Protein AF-0000000087727559 (afdb_homodimer)

Radius of gyration: 25.59 Å; Cα contacts (8 Å, |Δi|>4): 1509; chains: 2; bounding box: 54×71×62 Å

Foldseek 3Di:
DDLAPQWDKDWDWFDFPHKTKTKIKTAGNVAQAFAEEEEAEAFLDAQVFLVVQLRRNVNSLGYTYMTIHQELHFPIHDPPHFFGFLVSSLRVSVRVLVVQLPPVRYDQQHYEYEYAACGQLSRLLSLLPDVSHQEYEGALYQAADPVLQLQQQQLLQWADDVPDDSVPTDTDDSVLSVVQLVLLQVVLVVQVVCCVVPVDFDKDFQEEQAGADSRNGDPHVHYHNVVCVRVVVCVVVRHDGMHGSNSSNNRNVDHSQVSLLSRPHQYEYEHEPQGRPVVSSVSSQVSNPDPNYYYHYDHVDHSCCCRNVNVNVSVVSVVVSVSSVVD/DDLAPQWDKDWDWFDFPHKIKTKIKTAGNVAQAFAEEEEAEAFLDAQVFLVVQLRRNLNSLGYTYMTIHQELHFPIHDPPHFFGFLVSSLRVSVRVLVVQLPPVRYDQQHYAYEYAACGQLSRLLSLLPDVSHQEYEGALYQAADPVLQLQQQQLLQWADDVPDDSVPTDTADSVLSVVQLVLLQVVLVVQVVCCVVPVDFDKDFQEEQAGADSRNGDPHVHYHNVVCVRVVVCVVVRHDGMHGSNSSNNRNVDHSQVSLLSRPHQYEYEHEPQGRPVVSSVSSQVSNPYPNYYYHYDHVDHSCCCRNVNVNVSVVSVVVSVSSVVD

Solvent-accessible surface area (backbone atoms only — not comparable to full-atom values): 32308 Å² total; per-residue (Å²): 133,76,50,43,48,45,44,48,81,39,84,43,72,48,67,37,96,90,26,48,28,29,29,39,38,23,34,25,70,87,41,83,56,19,35,32,32,42,40,38,34,42,82,83,51,46,35,80,48,44,33,40,56,53,26,55,54,40,6,40,70,45,24,31,19,33,29,42,16,40,62,16,23,77,81,11,35,58,79,69,59,30,51,44,41,61,67,58,42,51,48,41,49,53,32,45,50,51,51,47,46,67,64,74,57,32,29,55,87,39,25,34,31,38,10,31,23,40,14,5,35,50,35,40,26,49,44,35,74,38,81,60,42,57,34,34,36,22,35,37,29,46,47,39,42,73,67,45,55,34,47,54,58,23,55,18,39,30,84,48,51,86,91,57,68,66,88,75,53,81,63,62,52,71,67,41,18,50,51,40,50,52,52,52,45,50,54,10,50,54,32,41,50,44,25,73,74,71,66,49,80,48,70,34,36,30,54,29,57,60,47,21,42,75,81,81,37,60,78,33,72,41,29,5,41,48,53,20,65,63,54,50,55,35,54,78,68,82,43,70,70,44,28,30,44,38,22,50,53,53,41,74,69,51,62,32,61,71,37,26,43,57,20,78,49,41,37,38,40,37,40,23,73,50,20,62,58,42,66,52,52,50,53,51,58,68,39,31,71,53,78,62,53,47,79,46,76,42,68,89,48,44,44,68,39,59,40,64,37,62,70,50,36,28,38,51,50,22,52,49,51,55,56,55,68,76,98,132,76,50,43,48,44,45,48,83,38,84,44,72,48,66,38,96,91,27,48,28,29,31,40,37,24,35,25,70,89,41,82,56,20,36,32,32,42,40,38,35,42,81,84,50,45,34,81,47,44,29,39,56,52,28,53,55,39,5,40,70,44,25,30,18,35,31,44,16,40,60,16,23,78,81,10,36,57,79,69,58,30,51,43,41,61,67,58,41,51,48,42,49,52,30,46,51,50,49,47,47,66,64,75,56,31,29,54,85,40,24,33,32,38,9,30,23,41,14,5,34,49,33,39,26,48,44,35,74,38,82,61,42,55,34,33,36,22,35,37,29,45,45,37,43,73,68,46,53,35,46,52,57,22,53,17,41,30,83,47,50,85,89,56,68,66,89,76,54,81,64,62,52,71,68,41,21,49,52,40,50,50,54,52,45,50,53,9,50,52,30,41,51,44,25,74,73,70,67,50,78,46,68,33,37,32,54,30,56,62,48,20,41,75,81,82,38,58,78,34,73,40,28,6,39,50,53,19,64,64,55,50,54,36,55,78,67,81,42,72,70,44,27,30,44,37,22,50,54,53,41,73,69,50,63,32,61,69,37,26,43,56,20,76,48,41,35,38,39,37,42,22,72,49,21,62,58,41,66,53,52,50,53,51,58,67,40,30,71,52,80,62,53,47,78,45,76,43,69,89,46,44,45,69,38,58,38,64,37,62,71,50,37,28,38,50,49,22,52,50,51,55,54,54,70,76,98

Structure (mmCIF, N/CA/C/O backbone):
data_AF-0000000087727559-model_v1
#
loop_
_entity.id
_entity.type
_entity.pdbx_description
1 polymer 'Dienelactone hydrolase domain-containing protein'
#
loop_
_atom_site.group_PDB
_atom_site.id
_atom_site.type_symbol
_atom_site.label_atom_id
_atom_site.label_alt_id
_atom_site.label_comp_id
_atom_site.label_asym_id
_atom_site.label_entity_id
_atom_site.label_seq_id
_atom_site.pdbx_PDB_ins_code
_atom_site.Cartn_x
_atom_site.Cartn_y
_atom_site.Cartn_z
_atom_site.occupancy
_atom_site.B_iso_or_equiv
_atom_site.auth_seq_id
_atom_site.auth_comp_id
_atom_site.auth_asym_id
_atom_site.auth_atom_id
_atom_site.pdbx_PDB_model_num
ATOM 1 N N . MET A 1 1 ? 23.016 8.977 -3.85 1 79.19 1 MET A N 1
ATOM 2 C CA . MET A 1 1 ? 22.062 9.125 -4.957 1 79.19 1 MET A CA 1
ATOM 3 C C . MET A 1 1 ? 20.672 8.648 -4.551 1 79.19 1 MET A C 1
ATOM 5 O O . MET A 1 1 ? 20.531 7.648 -3.848 1 79.19 1 MET A O 1
ATOM 9 N N . VAL A 1 2 ? 19.641 9.383 -4.957 1 92.12 2 VAL A N 1
ATOM 10 C CA . VAL A 1 2 ? 18.25 9.086 -4.645 1 92.12 2 VAL A CA 1
ATOM 11 C C . VAL A 1 2 ? 17.828 7.809 -5.367 1 92.12 2 VAL A C 1
ATOM 13 O O . VAL A 1 2 ? 18.125 7.625 -6.547 1 92.12 2 VAL A O 1
ATOM 16 N N . ALA A 1 3 ? 17.25 6.93 -4.641 1 92.19 3 ALA A N 1
ATOM 17 C CA . ALA A 1 3 ? 16.953 5.602 -5.168 1 92.19 3 ALA A CA 1
ATOM 18 C C . ALA A 1 3 ? 15.5 5.5 -5.602 1 92.19 3 ALA A C 1
ATOM 20 O O . ALA A 1 3 ? 15.156 4.68 -6.457 1 92.19 3 ALA A O 1
ATOM 21 N N . HIS A 1 4 ? 14.656 6.297 -5.051 1 97.31 4 HIS A N 1
ATOM 22 C CA . HIS A 1 4 ? 13.227 6.098 -5.277 1 97.31 4 HIS A CA 1
ATOM 23 C C . HIS A 1 4 ? 12.727 6.977 -6.418 1 97.31 4 HIS A C 1
ATOM 25 O O . HIS A 1 4 ? 13.133 8.133 -6.547 1 97.31 4 HIS A O 1
ATOM 31 N N . GLY A 1 5 ? 11.836 6.41 -7.199 1 96.5 5 GLY A N 1
ATOM 32 C CA . GLY A 1 5 ? 11.148 7.148 -8.242 1 96.5 5 GLY A CA 1
ATOM 33 C C . GLY A 1 5 ? 11.969 7.289 -9.516 1 96.5 5 GLY A C 1
ATOM 34 O O . GLY A 1 5 ? 11.688 8.156 -10.344 1 96.5 5 GLY A O 1
ATOM 35 N N . LYS A 1 6 ? 12.969 6.461 -9.664 1 96.19 6 LYS A N 1
ATOM 36 C CA . LYS A 1 6 ? 13.859 6.559 -10.82 1 96.19 6 LYS A CA 1
ATOM 37 C C . LYS A 1 6 ? 13.445 5.578 -11.914 1 96.19 6 LYS A C 1
ATOM 39 O O . LYS A 1 6 ? 14.273 4.805 -12.406 1 96.19 6 LYS A O 1
ATOM 44 N N . TYR A 1 7 ? 12.203 5.637 -12.344 1 98.06 7 TYR A N 1
ATOM 45 C CA . TYR A 1 7 ? 11.664 4.805 -13.414 1 98.06 7 TYR A CA 1
ATOM 46 C C . TYR A 1 7 ? 10.5 5.496 -14.109 1 98.06 7 TYR A C 1
ATOM 48 O O . TYR A 1 7 ? 9.898 6.426 -13.562 1 98.06 7 TYR A O 1
ATOM 56 N N . THR A 1 8 ? 10.227 5.094 -15.289 1 97.62 8 THR A N 1
ATOM 57 C CA . THR A 1 8 ? 9.031 5.492 -16.016 1 97.62 8 THR A CA 1
ATOM 58 C C . THR A 1 8 ? 7.945 4.422 -15.898 1 97.62 8 THR A C 1
ATOM 60 O O . THR A 1 8 ? 8.242 3.264 -15.594 1 97.62 8 THR A O 1
ATOM 63 N N . THR A 1 9 ? 6.746 4.828 -16.031 1 97.88 9 THR A N 1
ATOM 64 C CA . THR A 1 9 ? 5.582 3.951 -16.062 1 97.88 9 THR A CA 1
ATOM 65 C C . THR A 1 9 ? 4.926 3.955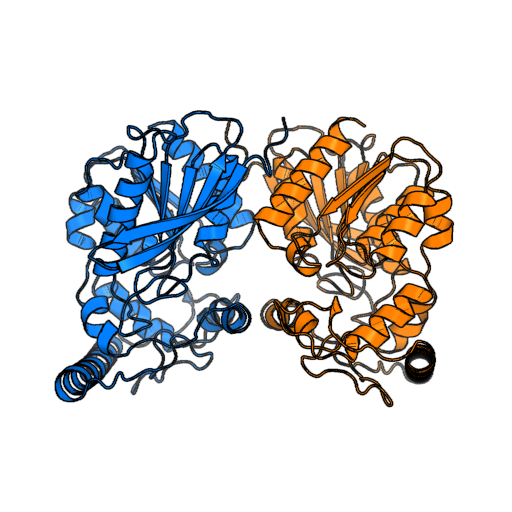 -17.438 1 97.88 9 THR A C 1
ATOM 67 O O . THR A 1 9 ? 4.559 5.012 -17.953 1 97.88 9 THR A O 1
ATOM 70 N N . GLU A 1 10 ? 4.789 2.752 -18 1 98.12 10 GLU A N 1
ATOM 71 C CA . GLU A 1 10 ? 4.234 2.621 -19.359 1 98.12 10 GLU A CA 1
ATOM 72 C C . GLU A 1 10 ? 3.098 1.603 -19.391 1 98.12 10 GLU A C 1
ATOM 74 O O . GLU A 1 10 ? 3.289 0.441 -19.016 1 98.12 10 GLU A O 1
ATOM 79 N N . LYS A 1 11 ? 1.887 2.037 -19.797 1 98.38 11 LYS A N 1
ATOM 80 C CA . LYS A 1 11 ? 0.854 1.059 -20.125 1 98.38 11 LYS A CA 1
ATOM 81 C C . LYS A 1 11 ? 1.203 0.297 -21.406 1 98.38 11 LYS A C 1
ATOM 83 O O . LYS A 1 11 ? 1.584 0.902 -22.406 1 98.38 11 LYS A O 1
ATOM 88 N N . VAL A 1 12 ? 1.116 -0.994 -21.359 1 98.81 12 VAL A N 1
ATOM 89 C CA . VAL A 1 12 ? 1.501 -1.797 -22.516 1 98.81 12 VAL A CA 1
ATOM 90 C C . VAL A 1 12 ? 0.416 -2.83 -22.812 1 98.81 12 VAL A C 1
ATOM 92 O O . VAL A 1 12 ? -0.44 -3.102 -21.953 1 98.81 12 VAL A O 1
ATOM 95 N N . THR A 1 13 ? 0.376 -3.297 -23.984 1 98.81 13 THR A N 1
ATOM 96 C CA . THR A 1 13 ? -0.437 -4.422 -24.438 1 98.81 13 THR A CA 1
ATOM 97 C C . THR A 1 13 ? 0.403 -5.41 -25.234 1 98.81 13 THR A C 1
ATOM 99 O O . THR A 1 13 ? 1.195 -5.004 -26.094 1 98.81 13 THR A O 1
ATOM 102 N N . TYR A 1 14 ? 0.34 -6.629 -24.969 1 98.88 14 TYR A N 1
ATOM 103 C CA . TYR A 1 14 ? 0.988 -7.668 -25.766 1 98.88 14 TYR A CA 1
ATOM 104 C C . TYR A 1 14 ? 0.048 -8.844 -25.984 1 98.88 14 TYR A C 1
ATOM 106 O O . TYR A 1 14 ? -0.979 -8.969 -25.312 1 98.88 14 TYR A O 1
ATOM 114 N N . ARG A 1 15 ? 0.414 -9.703 -26.938 1 98.69 15 ARG A N 1
ATOM 115 C CA . ARG A 1 15 ? -0.463 -10.797 -27.344 1 98.69 15 ARG A CA 1
ATOM 116 C C . ARG A 1 15 ? -0.107 -12.086 -26.609 1 98.69 15 ARG A C 1
ATOM 118 O O . ARG A 1 15 ? 1.071 -12.391 -26.406 1 98.69 15 ARG A O 1
ATOM 125 N N . SER A 1 16 ? -1.12 -12.781 -26.156 1 98.75 16 SER A N 1
ATOM 126 C CA . SER A 1 16 ? -0.98 -14.117 -25.594 1 98.75 16 SER A CA 1
ATOM 127 C C . SER A 1 16 ? -2.135 -15.023 -26.016 1 98.75 16 SER A C 1
ATOM 129 O O . SER A 1 16 ? -3.283 -14.789 -25.625 1 98.75 16 SER A O 1
ATOM 131 N N . HIS A 1 17 ? -1.809 -16.031 -26.875 1 98.12 17 HIS A N 1
ATOM 132 C CA . HIS A 1 17 ? -2.764 -17.031 -27.328 1 98.12 17 HIS A CA 1
ATOM 133 C C . HIS A 1 17 ? -4.039 -16.391 -27.859 1 98.12 17 HIS A C 1
ATOM 135 O O . HIS A 1 17 ? -5.145 -16.781 -27.469 1 98.12 17 HIS A O 1
ATOM 141 N N . GLY A 1 18 ? -3.871 -15.359 -28.625 1 98.25 18 GLY A N 1
ATOM 142 C CA . GLY A 1 18 ? -4.973 -14.758 -29.344 1 98.25 18 GLY A CA 1
ATOM 143 C C . GLY A 1 18 ? -5.629 -13.617 -28.594 1 98.25 18 GLY A C 1
ATOM 144 O O . GLY A 1 18 ? -6.531 -12.961 -29.125 1 98.25 18 GLY A O 1
ATOM 145 N N . GLU A 1 19 ? -5.23 -13.32 -27.328 1 98.75 19 GLU A N 1
ATOM 146 C CA . GLU A 1 19 ? -5.844 -12.281 -26.516 1 98.75 19 GLU A CA 1
ATOM 147 C C . GLU A 1 19 ? -4.883 -11.117 -26.281 1 98.75 19 GLU A C 1
ATOM 149 O O . GLU A 1 19 ? -3.662 -11.297 -26.344 1 98.75 19 GLU A O 1
ATOM 154 N N . ASP A 1 20 ? -5.406 -9.945 -26.078 1 98.88 20 ASP A N 1
ATOM 155 C CA . ASP A 1 20 ? -4.633 -8.781 -25.672 1 98.88 20 ASP A CA 1
ATOM 156 C C . ASP A 1 20 ? -4.438 -8.758 -24.156 1 98.88 20 ASP A C 1
ATOM 158 O O . ASP A 1 20 ? -5.41 -8.703 -23.406 1 98.88 20 ASP A O 1
ATOM 162 N N . ILE A 1 21 ? -3.205 -8.797 -23.797 1 98.94 21 ILE A N 1
ATOM 163 C CA . ILE A 1 21 ? -2.865 -8.742 -22.375 1 98.94 21 ILE A CA 1
ATOM 164 C C . ILE A 1 21 ? -2.479 -7.32 -22 1 98.94 21 ILE A C 1
ATOM 166 O O . ILE A 1 21 ? -1.556 -6.738 -22.578 1 98.94 21 ILE A O 1
ATOM 170 N N . ALA A 1 22 ? -3.219 -6.781 -21.062 1 98.94 22 ALA A N 1
ATOM 171 C CA . ALA A 1 22 ? -2.936 -5.441 -20.547 1 98.94 22 ALA A CA 1
ATOM 172 C C . ALA A 1 22 ? -1.92 -5.488 -19.422 1 98.94 22 ALA A C 1
ATOM 174 O O . ALA A 1 22 ? -2.059 -6.285 -18.484 1 98.94 22 ALA A O 1
ATOM 175 N N . GLY A 1 23 ? -0.87 -4.68 -19.531 1 98.88 23 GLY A N 1
ATOM 176 C CA . GLY A 1 23 ? 0.136 -4.621 -18.484 1 98.88 23 GLY A CA 1
ATOM 177 C C . GLY A 1 23 ? 0.688 -3.225 -18.266 1 98.88 23 GLY A C 1
ATOM 178 O O . GLY A 1 23 ? 0.203 -2.26 -18.859 1 98.88 23 GLY A O 1
ATOM 179 N N . VAL A 1 24 ? 1.531 -3.074 -17.312 1 98.94 24 VAL A N 1
ATOM 180 C CA . VAL A 1 24 ? 2.318 -1.875 -17.047 1 98.94 24 VAL A CA 1
ATOM 181 C C . VAL A 1 24 ? 3.799 -2.24 -16.938 1 98.94 24 VAL A C 1
ATOM 183 O O . VAL A 1 24 ? 4.16 -3.191 -16.25 1 98.94 24 VAL A O 1
ATOM 186 N N . LEU A 1 25 ? 4.609 -1.546 -17.672 1 98.94 25 LEU A N 1
ATOM 187 C CA . LEU A 1 25 ? 6.059 -1.687 -17.594 1 98.94 25 LEU A CA 1
ATOM 188 C C . LEU A 1 25 ? 6.664 -0.541 -16.781 1 98.94 25 LEU A C 1
ATOM 190 O O . LEU A 1 25 ? 6.457 0.63 -17.109 1 98.94 25 LEU A O 1
ATOM 194 N N . TYR A 1 26 ? 7.305 -0.885 -15.734 1 98.81 26 TYR A N 1
ATOM 195 C CA . TYR A 1 26 ? 8.141 0.049 -14.984 1 98.81 26 TYR A CA 1
ATOM 196 C C . TYR A 1 26 ? 9.602 -0.075 -15.391 1 98.81 26 TYR A C 1
ATOM 198 O O . TYR A 1 26 ? 10.234 -1.1 -15.133 1 98.81 26 TYR A O 1
ATOM 206 N N . ARG A 1 27 ? 10.141 0.913 -15.984 1 98.56 27 ARG A N 1
ATOM 207 C CA . ARG A 1 27 ? 11.477 0.845 -16.547 1 98.56 27 ARG A CA 1
ATOM 208 C C . ARG A 1 27 ? 12.406 1.864 -15.898 1 98.56 27 ARG A C 1
ATOM 210 O O . ARG A 1 27 ? 12.102 3.061 -15.883 1 98.56 27 ARG A O 1
ATOM 217 N N . PRO A 1 28 ? 13.508 1.363 -15.359 1 98 28 PRO A N 1
ATOM 218 C CA . PRO A 1 28 ? 14.438 2.301 -14.727 1 98 28 PRO A CA 1
ATOM 219 C C . PRO A 1 28 ? 14.992 3.332 -15.703 1 98 28 PRO A C 1
ATOM 221 O O . PRO A 1 28 ? 15.219 3.018 -16.875 1 98 28 PRO A O 1
ATOM 224 N N . THR A 1 29 ? 15.195 4.52 -15.227 1 96.44 29 THR A N 1
ATOM 225 C CA . THR A 1 29 ? 15.656 5.605 -16.094 1 96.44 29 THR A CA 1
ATOM 226 C C . THR A 1 29 ? 17.172 5.664 -16.125 1 96.44 29 THR A C 1
ATOM 228 O O . THR A 1 29 ? 17.766 6.258 -17.031 1 96.44 29 THR A O 1
ATOM 231 N N . ASN A 1 30 ? 17.828 5.035 -15.234 1 93.56 30 ASN A N 1
ATOM 232 C CA . ASN A 1 30 ? 19.281 5.195 -15.102 1 93.56 30 ASN A CA 1
ATOM 233 C C . ASN A 1 30 ? 20.031 3.982 -15.648 1 93.56 30 ASN A C 1
ATOM 235 O O . ASN A 1 30 ? 21.234 3.865 -15.469 1 93.56 30 ASN A O 1
ATOM 239 N N . ILE A 1 31 ? 19.312 3.062 -16.234 1 95.38 31 ILE A N 1
ATOM 240 C CA . ILE A 1 31 ? 19.906 1.874 -16.828 1 95.38 31 ILE A CA 1
ATOM 241 C C . ILE A 1 31 ? 19.438 1.747 -18.281 1 95.38 31 ILE A C 1
ATOM 243 O O . ILE A 1 31 ? 18.25 1.626 -18.547 1 95.38 31 ILE A O 1
ATOM 247 N N . SER A 1 32 ? 20.203 1.801 -19.281 1 94.38 32 SER A N 1
ATOM 248 C CA . SER A 1 32 ? 19.859 1.839 -20.703 1 94.38 32 SER A CA 1
ATOM 249 C C . SER A 1 32 ? 19.234 0.526 -21.156 1 94.38 32 SER A C 1
ATOM 251 O O . SER A 1 32 ? 18.234 0.528 -21.859 1 94.38 32 SER A O 1
ATOM 253 N N . ASN A 1 33 ? 19.859 -0.666 -20.797 1 97.56 33 ASN A N 1
ATOM 254 C CA . ASN A 1 33 ? 19.344 -1.992 -21.141 1 97.56 33 ASN A CA 1
ATOM 255 C C . ASN A 1 33 ? 19.172 -2.859 -19.891 1 97.56 33 ASN A C 1
ATOM 257 O O . ASN A 1 33 ? 19.922 -3.82 -19.688 1 97.56 33 ASN A O 1
ATOM 261 N N . PRO A 1 34 ? 18.156 -2.482 -19.203 1 98.69 34 PRO A N 1
ATOM 262 C CA . PRO A 1 34 ? 18 -3.18 -17.938 1 98.69 34 PRO A CA 1
ATOM 263 C C . PRO A 1 34 ? 17.594 -4.645 -18.109 1 98.69 34 PRO A C 1
ATOM 265 O O . PRO A 1 34 ? 16.969 -5.004 -19.109 1 98.69 34 PRO A O 1
ATOM 268 N N . PRO A 1 35 ? 18 -5.5 -17.188 1 98.81 35 PRO A N 1
ATOM 269 C CA . PRO A 1 35 ? 17.375 -6.824 -17.125 1 98.81 35 PRO A CA 1
ATOM 270 C C . PRO A 1 35 ? 15.859 -6.754 -16.938 1 98.81 35 PRO A C 1
ATOM 272 O O . PRO A 1 35 ? 15.344 -5.746 -16.453 1 98.81 35 PRO A O 1
ATOM 275 N N . GLY A 1 36 ? 15.148 -7.75 -17.375 1 98.88 36 GLY A N 1
ATOM 276 C CA . GLY A 1 36 ? 13.695 -7.754 -17.328 1 98.88 36 GLY A CA 1
ATOM 277 C C . GLY A 1 36 ? 13.133 -8.719 -16.297 1 98.88 36 GLY A C 1
ATOM 278 O O . GLY A 1 36 ? 13.727 -9.773 -16.047 1 98.88 36 GLY A O 1
ATOM 279 N N . ILE A 1 37 ? 12.055 -8.375 -15.711 1 98.94 37 ILE A N 1
ATOM 280 C CA . ILE A 1 37 ? 11.336 -9.234 -14.766 1 98.94 37 ILE A CA 1
ATOM 281 C C . ILE A 1 37 ? 9.852 -9.266 -15.125 1 98.94 37 ILE A C 1
ATOM 283 O O . ILE A 1 37 ? 9.234 -8.219 -15.328 1 98.94 37 ILE A O 1
ATOM 287 N N . VAL A 1 38 ? 9.242 -10.406 -15.25 1 99 38 VAL A N 1
ATOM 288 C CA . VAL A 1 38 ? 7.793 -10.562 -15.289 1 99 38 VAL A CA 1
ATOM 289 C C . VAL A 1 38 ? 7.281 -11.016 -13.922 1 99 38 VAL A C 1
ATOM 291 O O . VAL A 1 38 ? 7.867 -11.906 -13.297 1 99 38 VAL A O 1
ATOM 294 N N . ILE A 1 39 ? 6.188 -10.406 -13.453 1 99 39 ILE A N 1
ATOM 295 C CA . ILE A 1 39 ? 5.699 -10.664 -12.102 1 99 39 ILE A CA 1
ATOM 296 C C . ILE A 1 39 ? 4.297 -11.266 -12.164 1 99 39 ILE A C 1
ATOM 298 O O . ILE A 1 39 ? 3.422 -10.75 -12.867 1 99 39 ILE A O 1
ATOM 302 N N . ILE A 1 40 ? 4.07 -12.359 -11.492 1 98.94 40 ILE A N 1
ATOM 303 C CA . ILE A 1 40 ? 2.762 -12.984 -11.359 1 98.94 40 ILE A CA 1
ATOM 304 C C . ILE A 1 40 ? 2.244 -12.805 -9.93 1 98.94 40 ILE A C 1
ATOM 306 O O . ILE A 1 40 ? 2.998 -12.953 -8.969 1 98.94 40 ILE A O 1
ATOM 310 N N . GLY A 1 41 ? 1.012 -12.445 -9.789 1 98.75 41 GLY A N 1
ATOM 311 C CA . GLY A 1 41 ? 0.411 -12.117 -8.508 1 98.75 41 GLY A CA 1
ATOM 312 C C . GLY A 1 41 ? -0.295 -13.297 -7.863 1 98.75 41 GLY A C 1
ATOM 313 O O . GLY A 1 41 ? -0.05 -14.445 -8.227 1 98.75 41 GLY A O 1
ATOM 314 N N . PRO A 1 42 ? -1.075 -13.008 -6.785 1 98.25 42 PRO A N 1
ATOM 315 C CA . PRO A 1 42 ? -1.826 -14.016 -6.035 1 98.25 42 PRO A CA 1
ATOM 316 C C . PRO A 1 42 ? -2.998 -14.586 -6.828 1 98.25 42 PRO A C 1
ATOM 318 O O . PRO A 1 42 ? -3.176 -14.25 -8 1 98.25 42 PRO A O 1
ATOM 321 N N . TYR A 1 43 ? -3.721 -15.469 -6.152 1 97.44 43 TYR A N 1
ATOM 322 C CA . TYR A 1 43 ? -4.914 -16.094 -6.715 1 97.44 43 TYR A CA 1
ATOM 323 C C . TYR A 1 43 ? -5.898 -15.031 -7.203 1 97.44 43 TYR A C 1
ATOM 325 O O . TYR A 1 43 ? -6.312 -14.156 -6.438 1 97.44 43 TYR A O 1
ATOM 333 N N . SER A 1 44 ? -6.164 -14.984 -8.5 1 97.5 44 SER A N 1
ATOM 334 C CA . SER A 1 44 ? -7.191 -14.18 -9.156 1 97.5 44 SER A CA 1
ATOM 335 C C . SER A 1 44 ? -6.891 -12.695 -9.039 1 97.5 44 SER A C 1
ATOM 337 O O . SER A 1 44 ? -7.801 -11.883 -8.867 1 97.5 44 SER A O 1
ATOM 339 N N . PHE A 1 45 ? -5.684 -12.32 -9.148 1 98.06 45 PHE A N 1
ATOM 340 C CA . PHE A 1 45 ? -5.238 -10.945 -8.945 1 98.06 45 PHE A CA 1
ATOM 341 C C . PHE A 1 45 ? -5.562 -10.086 -10.156 1 98.06 45 PHE A C 1
ATOM 343 O O . PHE A 1 45 ? -5.898 -10.609 -11.227 1 98.06 45 PHE A O 1
ATOM 350 N N . ILE A 1 46 ? -5.543 -8.789 -9.984 1 98.5 46 ILE A N 1
ATOM 351 C CA . ILE A 1 46 ? -5.332 -7.789 -11.031 1 98.5 46 ILE A CA 1
ATOM 352 C C . ILE A 1 46 ? -3.963 -7.137 -10.844 1 98.5 46 ILE A C 1
ATOM 354 O O . ILE A 1 46 ? -3.391 -7.176 -9.75 1 98.5 46 ILE A O 1
ATOM 358 N N . LYS A 1 47 ? -3.457 -6.527 -11.859 1 98.62 47 LYS A N 1
ATOM 359 C CA . LYS A 1 47 ? -2.064 -6.094 -11.898 1 98.62 47 LYS A CA 1
ATOM 360 C C . LYS A 1 47 ? -1.8 -5 -10.867 1 98.62 47 LYS A C 1
ATOM 362 O O . LYS A 1 47 ? -0.673 -4.848 -10.391 1 98.62 47 LYS A O 1
ATOM 367 N N . GLU A 1 48 ? -2.836 -4.301 -10.367 1 97.69 48 GLU A N 1
ATOM 368 C CA . GLU A 1 48 ? -2.656 -3.18 -9.445 1 97.69 48 GLU A CA 1
ATOM 369 C C . GLU A 1 48 ? -2.414 -3.668 -8.023 1 97.69 48 GLU A C 1
ATOM 371 O O . GLU A 1 48 ? -2.008 -2.891 -7.152 1 97.69 48 GLU A O 1
ATOM 376 N N . GLN A 1 49 ? -2.648 -4.938 -7.777 1 98.12 49 GLN A N 1
ATOM 377 C CA . GLN A 1 49 ? -2.539 -5.48 -6.43 1 98.12 49 GLN A CA 1
ATOM 378 C C . GLN A 1 49 ? -1.085 -5.781 -6.074 1 98.12 49 GLN A C 1
ATOM 380 O O . GLN A 1 49 ? -0.211 -4.93 -6.242 1 98.12 49 GLN A O 1
ATOM 385 N N . ALA A 1 50 ? -0.711 -6.922 -5.523 1 98.56 50 ALA A N 1
ATOM 386 C CA . ALA A 1 50 ? 0.607 -7.246 -4.988 1 98.56 50 ALA A CA 1
ATOM 387 C C . ALA A 1 50 ? 1.693 -7.047 -6.043 1 98.56 50 ALA A C 1
ATOM 389 O O . ALA A 1 50 ? 2.775 -6.539 -5.738 1 98.56 50 ALA A O 1
ATOM 390 N N . PRO A 1 51 ? 1.475 -7.352 -7.312 1 98.88 51 PRO A N 1
ATOM 391 C CA . PRO A 1 51 ? 2.539 -7.199 -8.305 1 98.88 51 PRO A CA 1
ATOM 392 C C . PRO A 1 51 ? 3.051 -5.766 -8.406 1 98.88 51 PRO A C 1
ATOM 394 O O . PRO A 1 51 ? 4.246 -5.543 -8.609 1 98.88 51 PRO A O 1
ATOM 397 N N . LEU A 1 52 ? 2.17 -4.812 -8.242 1 98.75 52 LEU A N 1
ATOM 398 C CA . LEU A 1 52 ? 2.539 -3.404 -8.359 1 98.75 52 LEU A CA 1
ATOM 399 C C . LEU A 1 52 ? 3.562 -3.021 -7.297 1 98.75 52 LEU A C 1
ATOM 401 O O . LEU A 1 52 ? 4.5 -2.271 -7.57 1 98.75 52 LEU A O 1
ATOM 405 N N . GLN A 1 53 ? 3.393 -3.539 -6.07 1 98.69 53 GLN A N 1
ATOM 406 C CA . GLN A 1 53 ? 4.289 -3.25 -4.957 1 98.69 53 GLN A CA 1
ATOM 407 C C . GLN A 1 53 ? 5.711 -3.715 -5.266 1 98.69 53 GLN A C 1
ATOM 409 O O . GLN A 1 53 ? 6.68 -3.012 -4.961 1 98.69 53 GLN A O 1
ATOM 414 N N . TYR A 1 54 ? 5.832 -4.836 -5.879 1 98.94 54 TYR A N 1
ATOM 415 C CA . TYR A 1 54 ? 7.133 -5.41 -6.199 1 98.94 54 TYR A CA 1
ATOM 416 C C . TYR A 1 54 ? 7.719 -4.766 -7.449 1 98.94 54 TYR A C 1
ATOM 418 O O . TYR A 1 54 ? 8.922 -4.496 -7.512 1 98.94 54 TYR A O 1
ATOM 426 N N . ALA A 1 55 ? 6.895 -4.449 -8.445 1 98.94 55 ALA A N 1
ATOM 427 C CA . ALA A 1 55 ? 7.363 -3.926 -9.727 1 98.94 55 ALA A CA 1
ATOM 428 C C . ALA A 1 55 ? 8.039 -2.566 -9.547 1 98.94 55 ALA A C 1
ATOM 430 O O . ALA A 1 55 ? 9.109 -2.322 -10.102 1 98.94 55 ALA A O 1
ATOM 431 N N . THR A 1 56 ? 7.422 -1.675 -8.797 1 98.75 56 THR A N 1
ATOM 432 C CA . THR A 1 56 ? 7.957 -0.33 -8.617 1 98.75 56 THR A CA 1
ATOM 433 C C . THR A 1 56 ? 9.289 -0.374 -7.867 1 98.75 56 THR A C 1
ATOM 435 O O . THR A 1 56 ? 10.25 0.288 -8.266 1 98.75 56 THR A O 1
ATOM 438 N N . ARG A 1 57 ? 9.383 -1.236 -6.82 1 98.62 57 ARG A N 1
ATOM 439 C CA . ARG A 1 57 ? 10.617 -1.359 -6.059 1 98.62 57 ARG A CA 1
ATOM 440 C C . ARG A 1 57 ? 11.719 -1.991 -6.902 1 98.62 57 ARG A C 1
ATOM 442 O O . ARG A 1 57 ? 12.875 -1.568 -6.844 1 98.62 57 ARG A O 1
ATOM 449 N N . LEU A 1 58 ? 11.312 -2.977 -7.703 1 98.81 58 LEU A N 1
ATOM 450 C CA . LEU A 1 58 ? 12.305 -3.627 -8.547 1 98.81 58 LEU A CA 1
ATOM 451 C C . LEU A 1 58 ? 12.781 -2.688 -9.648 1 98.81 58 LEU A C 1
ATOM 453 O O . LEU A 1 58 ? 13.945 -2.734 -10.047 1 98.81 58 LEU A O 1
ATOM 457 N N . ALA A 1 59 ? 11.906 -1.849 -10.18 1 98.69 59 ALA A N 1
ATOM 458 C CA . ALA A 1 59 ? 12.32 -0.82 -11.125 1 98.69 59 ALA A CA 1
ATOM 459 C C . ALA A 1 59 ? 13.336 0.128 -10.5 1 98.69 59 ALA A C 1
ATOM 461 O O . ALA A 1 59 ? 14.344 0.468 -11.133 1 98.69 59 ALA A O 1
ATOM 462 N N . ASP A 1 60 ? 13.094 0.53 -9.242 1 98.12 60 ASP A N 1
ATOM 463 C CA . ASP A 1 60 ? 14.047 1.36 -8.508 1 98.12 60 ASP A CA 1
ATOM 464 C C . ASP A 1 60 ? 15.391 0.655 -8.359 1 98.12 60 ASP A C 1
ATOM 466 O O . ASP A 1 60 ? 16.438 1.307 -8.297 1 98.12 60 ASP A O 1
ATOM 470 N N . GLU A 1 61 ? 15.344 -0.741 -8.305 1 98.19 61 GLU A N 1
ATOM 471 C CA . GLU A 1 61 ? 16.562 -1.536 -8.18 1 98.19 61 GLU A CA 1
ATOM 472 C C . GLU A 1 61 ? 17.234 -1.724 -9.531 1 98.19 61 GLU A C 1
ATOM 474 O O . GLU A 1 61 ? 18.297 -2.361 -9.625 1 98.19 61 GLU A O 1
ATOM 479 N N . GLY A 1 62 ? 16.641 -1.24 -10.648 1 98.06 62 GLY A N 1
ATOM 480 C CA . GLY A 1 62 ? 17.328 -1.245 -11.938 1 98.06 62 GLY A CA 1
ATOM 481 C C . GLY A 1 62 ? 16.797 -2.299 -12.883 1 98.06 62 GLY A C 1
ATOM 482 O O . GLY A 1 62 ? 17.438 -2.617 -13.891 1 98.06 62 GLY A O 1
ATOM 483 N N . TYR A 1 63 ? 15.602 -2.846 -12.617 1 98.69 63 TYR A N 1
ATOM 484 C CA . TYR A 1 63 ? 15.008 -3.861 -13.477 1 98.69 63 TYR A CA 1
ATOM 485 C C . TYR A 1 63 ? 13.812 -3.301 -14.242 1 98.69 63 TYR A C 1
ATOM 487 O O . TYR A 1 63 ? 13.055 -2.482 -13.711 1 98.69 63 TYR A O 1
ATOM 495 N N . ALA A 1 64 ? 13.641 -3.666 -15.469 1 98.88 64 ALA A N 1
ATOM 496 C CA . ALA A 1 64 ? 12.375 -3.455 -16.172 1 98.88 64 ALA A CA 1
ATOM 497 C C . ALA A 1 64 ? 11.328 -4.465 -15.711 1 98.88 64 ALA A C 1
ATOM 499 O O . ALA A 1 64 ? 11.375 -5.637 -16.094 1 98.88 64 ALA A O 1
ATOM 500 N N . ALA A 1 65 ? 10.422 -4.027 -14.922 1 98.94 65 ALA A N 1
ATOM 501 C CA . ALA A 1 65 ? 9.469 -4.926 -14.281 1 98.94 65 ALA A CA 1
ATOM 502 C C . ALA A 1 65 ? 8.094 -4.832 -14.953 1 98.94 65 ALA A C 1
ATOM 504 O O . ALA A 1 65 ? 7.52 -3.748 -15.055 1 98.94 65 ALA A O 1
ATOM 505 N N . LEU A 1 66 ? 7.582 -5.941 -15.422 1 99 66 LEU A N 1
ATOM 506 C CA . LEU A 1 66 ? 6.309 -6.031 -16.125 1 99 66 LEU A CA 1
ATOM 507 C C . LEU A 1 66 ? 5.254 -6.719 -15.273 1 99 66 LEU A C 1
ATOM 509 O O . LEU A 1 66 ? 5.461 -7.84 -14.797 1 99 66 LEU A O 1
ATOM 513 N N . ILE A 1 67 ? 4.184 -6.004 -15.016 1 98.94 67 ILE A N 1
ATOM 514 C CA . ILE A 1 67 ? 3.004 -6.613 -14.414 1 98.94 67 ILE A CA 1
ATOM 515 C C . ILE A 1 67 ? 1.874 -6.668 -15.438 1 98.94 67 ILE A C 1
ATOM 517 O O . ILE A 1 67 ? 1.868 -5.902 -16.406 1 98.94 67 ILE A O 1
ATOM 521 N N . PHE A 1 68 ? 0.905 -7.566 -15.25 1 98.94 68 PHE A N 1
ATOM 522 C CA . PHE A 1 68 ? -0.143 -7.75 -16.25 1 98.94 68 PHE A CA 1
ATOM 523 C C . PHE A 1 68 ? -1.411 -8.297 -15.602 1 98.94 68 PHE A C 1
ATOM 525 O O . PHE A 1 68 ? -1.366 -8.852 -14.5 1 98.94 68 PHE A O 1
ATOM 532 N N . ASP A 1 69 ? -2.549 -8.07 -16.234 1 98.88 69 ASP A N 1
ATOM 533 C CA . ASP A 1 69 ? -3.783 -8.805 -15.977 1 98.88 69 ASP A CA 1
ATOM 534 C C . ASP A 1 69 ? -3.818 -10.117 -16.75 1 98.88 69 ASP A C 1
ATOM 536 O O . ASP A 1 69 ? -3.664 -10.133 -17.969 1 98.88 69 ASP A O 1
ATOM 540 N N . PRO A 1 70 ? -3.994 -11.172 -16.031 1 98.75 70 PRO A N 1
ATOM 541 C CA . PRO A 1 70 ? -4.184 -12.398 -16.812 1 98.75 70 PRO A CA 1
ATOM 542 C C . PRO A 1 70 ? -5.324 -12.281 -17.812 1 98.75 70 PRO A C 1
ATOM 544 O O . PRO A 1 70 ? -6.25 -11.492 -17.625 1 98.75 70 PRO A O 1
ATOM 547 N N . ARG A 1 71 ? -5.18 -13.047 -18.844 1 98.19 71 ARG A N 1
ATOM 548 C CA . ARG A 1 71 ? -6.297 -13.047 -19.781 1 98.19 71 ARG A CA 1
ATOM 549 C C . ARG A 1 71 ? -7.617 -13.305 -19.062 1 98.19 71 ARG A C 1
ATOM 551 O O . ARG A 1 71 ? -7.664 -14.055 -18.078 1 98.19 71 ARG A O 1
ATOM 558 N N . THR A 1 72 ? -8.711 -12.672 -19.5 1 98.5 72 THR A N 1
ATOM 559 C CA . THR A 1 72 ? -10.086 -12.734 -19.016 1 98.5 72 THR A CA 1
ATOM 560 C C . THR A 1 72 ? -10.242 -11.914 -17.75 1 98.5 72 THR A C 1
ATOM 562 O O . THR A 1 72 ? -11.336 -11.844 -17.172 1 98.5 72 THR A O 1
ATOM 565 N N . VAL A 1 73 ? -9.203 -11.305 -17.234 1 98.38 73 VAL A N 1
ATOM 566 C CA . VAL A 1 73 ? -9.242 -10.547 -15.992 1 98.38 73 VAL A CA 1
ATOM 567 C C . VAL A 1 73 ? -8.859 -9.094 -16.25 1 98.38 73 VAL A C 1
ATOM 569 O O . VAL A 1 73 ? -8.047 -8.812 -17.141 1 98.38 73 VAL A O 1
ATOM 572 N N . GLY A 1 74 ? -9.438 -8.211 -15.469 1 98 74 GLY A N 1
ATOM 573 C CA . GLY A 1 74 ? -9.055 -6.812 -15.531 1 98 74 GLY A CA 1
ATOM 574 C C . GLY A 1 74 ? -9.211 -6.219 -16.922 1 98 74 GLY A C 1
ATOM 575 O O . GLY A 1 74 ? -10.266 -6.344 -17.547 1 98 74 GLY A O 1
ATOM 576 N N . GLU A 1 75 ? -8.156 -5.578 -17.406 1 98.56 75 GLU A N 1
ATOM 577 C CA . GLU A 1 75 ? -8.203 -4.863 -18.688 1 98.56 75 GLU A CA 1
ATOM 578 C C . GLU A 1 75 ? -7.801 -5.766 -19.844 1 98.56 75 GLU A C 1
ATOM 580 O O . GLU A 1 75 ? -7.859 -5.359 -21 1 98.56 75 GLU A O 1
ATOM 585 N N . SER A 1 76 ? -7.367 -6.984 -19.516 1 98.88 76 SER A N 1
ATOM 586 C CA . SER A 1 76 ? -7 -7.922 -20.578 1 98.88 76 SER A CA 1
ATOM 587 C C . SER A 1 76 ? -8.242 -8.5 -21.25 1 98.88 76 SER A C 1
ATOM 589 O O . SER A 1 76 ? -9.297 -8.625 -20.625 1 98.88 76 SER A O 1
ATOM 591 N N . SER A 1 77 ? -8.102 -8.859 -22.5 1 98.75 77 SER A N 1
ATOM 592 C CA . SER A 1 77 ? -9.219 -9.43 -23.25 1 98.75 77 SER A CA 1
ATOM 593 C C . SER A 1 77 ? -9.398 -10.906 -22.922 1 98.75 77 SER A C 1
ATOM 595 O O . SER A 1 77 ? -8.625 -11.477 -22.141 1 98.75 77 SER A O 1
ATOM 597 N N . GLY A 1 78 ? -10.523 -11.453 -23.406 1 98.38 78 GLY A N 1
ATOM 598 C CA . GLY A 1 78 ? -10.82 -12.867 -23.266 1 98.38 78 GLY A CA 1
ATOM 599 C C . GLY A 1 78 ? -12.172 -13.133 -22.625 1 98.38 78 GLY A C 1
ATOM 600 O O . GLY A 1 78 ? -12.609 -12.383 -21.75 1 98.38 78 GLY A O 1
ATOM 601 N N . MET A 1 79 ? -12.773 -14.117 -23.062 1 97.25 79 MET A N 1
ATOM 602 C CA . MET A 1 79 ? -14.062 -14.586 -22.562 1 97.25 79 MET A CA 1
ATOM 603 C C . MET A 1 79 ? -14.031 -16.094 -22.297 1 97.25 79 MET A C 1
ATOM 605 O O . MET A 1 79 ? -13.312 -16.828 -22.984 1 97.25 79 MET A O 1
ATOM 609 N N . PRO A 1 80 ? -14.805 -16.656 -21.406 1 97.88 80 PRO A N 1
ATOM 610 C CA . PRO A 1 80 ? -15.594 -15.898 -20.438 1 97.88 80 PRO A CA 1
ATOM 611 C C . PRO A 1 80 ? -14.727 -15.133 -19.438 1 97.88 80 PRO A C 1
ATOM 613 O O . PRO A 1 80 ? -13.578 -15.508 -19.203 1 97.88 80 PRO A O 1
ATOM 616 N N . ARG A 1 81 ? -15.25 -14.102 -18.922 1 98.31 81 ARG A N 1
ATOM 617 C CA . ARG A 1 81 ? -14.508 -13.266 -17.984 1 98.31 81 ARG A CA 1
ATOM 618 C C . ARG A 1 81 ? -14.281 -14 -16.656 1 98.31 81 ARG A C 1
ATOM 620 O O . ARG A 1 81 ? -15.055 -14.883 -16.281 1 98.31 81 ARG A O 1
ATOM 627 N N . ARG A 1 82 ? -13.188 -13.625 -15.984 1 98.44 82 ARG A N 1
ATOM 628 C CA . ARG A 1 82 ? -12.852 -13.992 -14.609 1 98.44 82 ARG A CA 1
ATOM 629 C C . ARG A 1 82 ? -12.656 -15.492 -14.477 1 98.44 82 ARG A C 1
ATOM 631 O O . ARG A 1 82 ? -13.148 -16.109 -13.531 1 98.44 82 ARG A O 1
ATOM 638 N N . LEU A 1 83 ? -12.023 -16.062 -15.492 1 98.06 83 LEU A N 1
ATOM 639 C CA . LEU A 1 83 ? -11.477 -17.406 -15.336 1 98.06 83 LEU A CA 1
ATOM 640 C C . LEU A 1 83 ? -10.258 -17.391 -14.422 1 98.06 83 LEU A C 1
ATOM 642 O O . LEU A 1 83 ? -9.469 -16.438 -14.445 1 98.06 83 LEU A O 1
ATOM 646 N N . GLU A 1 84 ? -10.148 -18.406 -13.586 1 97 84 GLU A N 1
ATOM 647 C CA . GLU A 1 84 ? -8.938 -18.672 -12.812 1 97 84 GLU A CA 1
ATOM 648 C C . GLU A 1 84 ? -8.266 -19.969 -13.273 1 97 84 GLU A C 1
ATOM 650 O O . GLU A 1 84 ? -8.617 -21.047 -12.812 1 97 84 GLU A O 1
ATOM 655 N N . ASN A 1 85 ? -7.352 -19.797 -14.172 1 97.38 85 ASN A N 1
ATOM 656 C CA . ASN A 1 85 ? -6.637 -20.906 -14.805 1 97.38 85 ASN A CA 1
ATOM 657 C C . ASN A 1 85 ? -5.125 -20.703 -14.75 1 97.38 85 ASN A C 1
ATOM 659 O O . ASN A 1 85 ? -4.574 -19.906 -15.508 1 97.38 85 ASN A O 1
ATOM 663 N N . PRO A 1 86 ? -4.465 -21.484 -13.859 1 98 86 PRO A N 1
ATOM 664 C CA . PRO A 1 86 ? -3.023 -21.281 -13.688 1 98 86 PRO A CA 1
ATOM 665 C C . PRO A 1 86 ? -2.238 -21.484 -14.977 1 98 86 PRO A C 1
ATOM 667 O O . PRO A 1 86 ? -1.245 -20.797 -15.219 1 98 86 PRO A O 1
ATOM 670 N N . LYS A 1 87 ? -2.656 -22.375 -15.836 1 97.81 87 LYS A N 1
ATOM 671 C CA . LYS A 1 87 ? -1.961 -22.609 -17.109 1 97.81 87 LYS A CA 1
ATOM 672 C C . LYS A 1 87 ? -2.047 -21.391 -18.016 1 97.81 87 LYS A C 1
ATOM 674 O O . LYS A 1 87 ? -1.071 -21.031 -18.672 1 97.81 87 LYS A O 1
ATOM 679 N N . MET A 1 88 ? -3.23 -20.797 -18.062 1 98.25 88 MET A N 1
ATOM 680 C CA . MET A 1 88 ? -3.4 -19.578 -18.828 1 98.25 88 MET A CA 1
ATOM 681 C C . MET A 1 88 ? -2.502 -18.469 -18.297 1 98.25 88 MET A C 1
ATOM 683 O O . MET A 1 88 ? -1.891 -17.734 -19.078 1 98.25 88 MET A O 1
ATOM 687 N N . LYS A 1 89 ? -2.375 -18.344 -17 1 98.56 89 LYS A N 1
ATOM 688 C CA . LYS A 1 89 ? -1.517 -17.344 -16.375 1 98.56 89 LYS A CA 1
ATOM 689 C C . LYS A 1 89 ? -0.054 -17.562 -16.75 1 98.56 89 LYS A C 1
ATOM 691 O O . LYS A 1 89 ? 0.663 -16.609 -17.062 1 98.56 89 LYS A O 1
ATOM 696 N N . ASN A 1 90 ? 0.342 -18.828 -16.688 1 98.88 90 ASN A N 1
ATOM 697 C CA . ASN A 1 90 ? 1.707 -19.156 -17.094 1 98.88 90 ASN A CA 1
ATOM 698 C C . ASN A 1 90 ? 1.982 -18.75 -18.531 1 98.88 90 ASN A C 1
ATOM 700 O O . ASN A 1 90 ? 3.029 -18.172 -18.828 1 98.88 90 ASN A O 1
ATOM 704 N N . GLU A 1 91 ? 1.029 -19.062 -19.406 1 98.88 91 GLU A N 1
ATOM 705 C CA . GLU A 1 91 ? 1.162 -18.719 -20.812 1 98.88 91 GLU A CA 1
ATOM 706 C C . GLU A 1 91 ? 1.277 -17.203 -21 1 98.88 91 GLU A C 1
ATOM 708 O O . GLU A 1 91 ? 2.062 -16.734 -21.828 1 98.88 91 GLU A O 1
ATOM 713 N N . ASP A 1 92 ? 0.473 -16.484 -20.281 1 98.94 92 ASP A N 1
ATOM 714 C CA . ASP A 1 92 ? 0.501 -15.023 -20.359 1 98.94 92 ASP A CA 1
ATOM 715 C C . ASP A 1 92 ? 1.833 -14.469 -19.859 1 98.94 92 ASP A C 1
ATOM 717 O O . ASP A 1 92 ? 2.338 -13.477 -20.391 1 98.94 92 ASP A O 1
ATOM 721 N N . ALA A 1 93 ? 2.4 -15.078 -18.812 1 98.94 93 ALA A N 1
ATOM 722 C CA . ALA A 1 93 ? 3.717 -14.68 -18.312 1 98.94 93 ALA A CA 1
ATOM 723 C C . ALA A 1 93 ? 4.805 -14.977 -19.344 1 98.94 93 ALA A C 1
ATOM 725 O O . ALA A 1 93 ? 5.707 -14.164 -19.547 1 98.94 93 ALA A O 1
ATOM 726 N N . VAL A 1 94 ? 4.73 -16.141 -19.984 1 98.94 94 VAL A N 1
ATOM 727 C CA . VAL A 1 94 ? 5.676 -16.5 -21.031 1 98.94 94 VAL A CA 1
ATOM 728 C C . VAL A 1 94 ? 5.586 -15.492 -22.188 1 98.94 94 VAL A C 1
ATOM 730 O O . VAL A 1 94 ? 6.609 -15.055 -22.719 1 98.94 94 VAL A O 1
ATOM 733 N N . ALA A 1 95 ? 4.344 -15.109 -22.531 1 98.94 95 ALA A N 1
ATOM 734 C CA . ALA A 1 95 ? 4.152 -14.078 -23.547 1 98.94 95 ALA A CA 1
ATOM 735 C C . ALA A 1 95 ? 4.742 -12.742 -23.094 1 98.94 95 ALA A C 1
ATOM 737 O O . ALA A 1 95 ? 5.242 -11.969 -23.906 1 98.94 95 ALA A O 1
ATOM 738 N N . GLY A 1 96 ? 4.68 -12.477 -21.781 1 98.94 96 GLY A N 1
ATOM 739 C CA . GLY A 1 96 ? 5.34 -11.297 -21.234 1 98.94 96 GLY A CA 1
ATOM 740 C C . GLY A 1 96 ? 6.844 -11.32 -21.406 1 98.94 96 GLY A C 1
ATOM 741 O O . GLY A 1 96 ? 7.457 -10.289 -21.703 1 98.94 96 GLY A O 1
ATOM 742 N N . LEU A 1 97 ? 7.438 -12.484 -21.25 1 98.94 97 LEU A N 1
ATOM 743 C CA . LEU A 1 97 ? 8.859 -12.648 -21.531 1 98.94 97 LEU A CA 1
ATOM 744 C C . LEU A 1 97 ? 9.164 -12.367 -22.984 1 98.94 97 LEU A C 1
ATOM 746 O O . LEU A 1 97 ? 10.164 -11.711 -23.312 1 98.94 97 LEU A O 1
ATOM 750 N N . ASP A 1 98 ? 8.32 -12.883 -23.891 1 98.88 98 ASP A N 1
ATOM 751 C CA . ASP A 1 98 ? 8.461 -12.586 -25.312 1 98.88 98 ASP A CA 1
ATOM 752 C C . ASP A 1 98 ? 8.438 -11.078 -25.562 1 98.88 98 ASP A C 1
ATOM 754 O O . ASP A 1 98 ? 9.25 -10.555 -26.328 1 98.88 98 ASP A O 1
ATOM 758 N N . TYR A 1 99 ? 7.488 -10.453 -24.938 1 98.88 99 TYR A N 1
ATOM 759 C CA . TYR A 1 99 ? 7.316 -9.016 -25.094 1 98.88 99 TYR A CA 1
ATOM 760 C C . TYR A 1 99 ? 8.57 -8.266 -24.672 1 98.88 99 TYR A C 1
ATOM 762 O O . TYR A 1 99 ? 9.078 -7.422 -25.406 1 98.88 99 TYR A O 1
ATOM 770 N N . LEU A 1 100 ? 9.094 -8.586 -23.453 1 98.88 100 LEU A N 1
ATOM 771 C CA . LEU A 1 100 ? 10.297 -7.93 -22.953 1 98.88 100 LEU A CA 1
ATOM 772 C C . LEU A 1 100 ? 11.484 -8.188 -23.859 1 98.88 100 LEU A C 1
ATOM 774 O O . LEU A 1 100 ? 12.234 -7.27 -24.188 1 98.88 100 LEU A O 1
ATOM 778 N N . ALA A 1 101 ? 11.617 -9.422 -24.312 1 98.5 101 ALA A N 1
ATOM 779 C CA . ALA A 1 101 ? 12.734 -9.812 -25.172 1 98.5 101 ALA A CA 1
ATOM 780 C C . ALA A 1 101 ? 12.672 -9.109 -26.516 1 98.5 101 ALA A C 1
ATOM 782 O O . ALA A 1 101 ? 13.711 -8.836 -27.125 1 98.5 101 ALA A O 1
ATOM 783 N N . GLY A 1 102 ? 11.5 -8.734 -26.953 1 98.38 102 GLY A N 1
ATOM 784 C CA . GLY A 1 102 ? 11.305 -8.164 -28.266 1 98.38 102 GLY A CA 1
ATOM 785 C C . GLY A 1 102 ? 11.359 -6.648 -28.281 1 98.38 102 GLY A C 1
ATOM 786 O O . GLY A 1 102 ? 11.375 -6.031 -29.344 1 98.38 102 GLY A O 1
ATOM 787 N N . ARG A 1 103 ? 11.445 -5.961 -27.188 1 97.06 103 ARG A N 1
ATOM 788 C CA . ARG A 1 103 ? 11.344 -4.508 -27.094 1 97.06 103 ARG A CA 1
ATOM 789 C C . ARG A 1 103 ? 12.602 -3.836 -27.641 1 97.06 103 ARG A C 1
ATOM 791 O O . ARG A 1 103 ? 12.547 -2.699 -28.109 1 97.06 103 ARG A O 1
ATOM 798 N N . GLY A 1 104 ? 13.734 -4.434 -27.484 1 97.31 104 GLY A N 1
ATOM 799 C CA . GLY A 1 104 ? 14.992 -3.83 -27.906 1 97.31 104 GLY A CA 1
ATOM 800 C C . GLY A 1 104 ? 15.625 -2.967 -26.828 1 97.31 104 GLY A C 1
ATOM 801 O O . GLY A 1 104 ? 16.812 -2.66 -26.891 1 97.31 104 GLY A O 1
ATOM 802 N N . ASP A 1 105 ? 14.867 -2.564 -25.812 1 97.94 105 ASP A N 1
ATOM 803 C CA . ASP A 1 105 ? 15.422 -1.703 -24.766 1 97.94 105 ASP A CA 1
ATOM 804 C C . ASP A 1 105 ? 15.438 -2.42 -23.422 1 97.94 105 ASP A C 1
ATOM 806 O O . ASP A 1 105 ? 15.484 -1.776 -22.375 1 97.94 105 ASP A O 1
ATOM 810 N N . VAL A 1 106 ? 15.305 -3.74 -23.469 1 98.62 106 VAL A N 1
ATOM 811 C CA . VAL A 1 106 ? 15.469 -4.629 -22.328 1 98.62 106 VAL A CA 1
ATOM 812 C C . VAL A 1 106 ? 16.5 -5.707 -22.641 1 98.62 106 VAL A C 1
ATOM 814 O O . VAL A 1 106 ? 16.547 -6.215 -23.766 1 98.62 106 VAL A O 1
ATOM 817 N N . ASP A 1 107 ? 17.359 -6 -21.719 1 98.62 107 ASP A N 1
ATOM 818 C CA . ASP A 1 107 ? 18.375 -7.023 -21.922 1 98.62 107 ASP A CA 1
ATOM 819 C C . ASP A 1 107 ? 17.766 -8.414 -22 1 98.62 107 ASP A C 1
ATOM 821 O O . ASP A 1 107 ? 17.5 -9.039 -20.969 1 98.62 107 ASP A O 1
ATOM 825 N N . LYS A 1 108 ? 17.594 -8.898 -23.156 1 97.81 108 LYS A N 1
ATOM 826 C CA . LYS A 1 108 ? 16.906 -10.172 -23.375 1 97.81 108 LYS A CA 1
ATOM 827 C C . LYS A 1 108 ? 17.734 -11.336 -22.828 1 97.81 108 LYS A C 1
ATOM 829 O O . LYS A 1 108 ? 17.219 -12.445 -22.688 1 97.81 108 LYS A O 1
ATOM 834 N N . SER A 1 109 ? 19.016 -11.094 -22.531 1 98.25 109 SER A N 1
ATOM 835 C CA . SER A 1 109 ? 19.875 -12.156 -22.016 1 98.25 109 SER A CA 1
ATOM 836 C C . SER A 1 109 ? 19.734 -12.281 -20.5 1 98.25 109 SER A C 1
ATOM 838 O O . SER A 1 109 ? 20.25 -13.219 -19.906 1 98.25 109 SER A O 1
ATOM 840 N N . LYS A 1 110 ? 19.016 -11.383 -19.844 1 98.56 110 LYS A N 1
ATOM 841 C CA . LYS A 1 110 ? 18.797 -11.375 -18.391 1 98.56 110 LYS A CA 1
ATOM 842 C C . LYS A 1 110 ? 17.328 -11.156 -18.062 1 98.56 110 LYS A C 1
ATOM 844 O O . LYS A 1 110 ? 16.938 -10.062 -17.641 1 98.56 110 LYS A O 1
ATOM 849 N N . LEU A 1 111 ? 16.594 -12.195 -18.188 1 98.94 111 LEU A N 1
ATOM 850 C CA . LEU A 1 111 ? 15.172 -12.172 -17.844 1 98.94 111 LEU A CA 1
ATOM 851 C C . LEU A 1 111 ? 14.898 -13.008 -16.594 1 98.94 111 LEU A C 1
ATOM 853 O O . LEU A 1 111 ? 15.484 -14.086 -16.422 1 98.94 111 LEU A O 1
ATOM 857 N N . PHE A 1 112 ? 14.086 -12.5 -15.719 1 98.94 112 PHE A N 1
ATOM 858 C CA . PHE A 1 112 ? 13.789 -13.117 -14.43 1 98.94 112 PHE A CA 1
ATOM 859 C C . PHE A 1 112 ? 12.281 -13.195 -14.195 1 98.94 112 PHE A C 1
ATOM 861 O O . PHE A 1 112 ? 11.508 -12.555 -14.914 1 98.94 112 PHE A O 1
ATOM 868 N N . LEU A 1 113 ? 11.883 -14.023 -13.242 1 99 113 LEU A N 1
ATOM 869 C CA . LEU A 1 113 ? 10.492 -14.133 -12.805 1 99 113 LEU A CA 1
ATOM 870 C C . LEU A 1 113 ? 10.383 -13.914 -11.297 1 99 113 LEU A C 1
ATOM 872 O O . LEU A 1 113 ? 11.242 -14.359 -10.539 1 99 113 LEU A O 1
ATOM 876 N N . VAL A 1 114 ? 9.414 -13.188 -10.898 1 99 114 VAL A N 1
ATOM 877 C CA . VAL A 1 114 ? 9.031 -13.039 -9.5 1 99 114 VAL A CA 1
ATOM 878 C C . VAL A 1 114 ? 7.547 -13.344 -9.328 1 99 114 VAL A C 1
ATOM 880 O O . VAL A 1 114 ? 6.715 -12.867 -10.102 1 99 114 VAL A O 1
ATOM 883 N N . GLY A 1 115 ? 7.219 -14.148 -8.391 1 98.94 115 GLY A N 1
ATOM 884 C CA . GLY A 1 115 ? 5.828 -14.5 -8.148 1 98.94 115 GLY A CA 1
ATOM 885 C C . GLY A 1 115 ? 5.422 -14.375 -6.691 1 98.94 115 GLY A C 1
ATOM 886 O O . GLY A 1 115 ? 6.211 -14.68 -5.793 1 98.94 115 GLY A O 1
ATOM 887 N N . ILE A 1 116 ? 4.195 -13.961 -6.43 1 98.88 116 ILE A N 1
ATOM 888 C CA . ILE A 1 116 ? 3.635 -13.812 -5.09 1 98.88 116 ILE A CA 1
ATOM 889 C C . ILE A 1 116 ? 2.463 -14.773 -4.91 1 98.88 116 ILE A C 1
ATOM 891 O O . ILE A 1 116 ? 1.587 -14.859 -5.773 1 98.88 116 ILE A O 1
ATOM 895 N N . CYS A 1 117 ? 2.424 -15.516 -3.779 1 98.25 117 CYS A N 1
ATOM 896 C CA . CYS A 1 117 ? 1.381 -16.484 -3.465 1 98.25 117 CYS A CA 1
ATOM 897 C C . CYS A 1 117 ? 1.245 -17.531 -4.574 1 98.25 117 CYS A C 1
ATOM 899 O O . CYS A 1 117 ? 2.205 -18.234 -4.891 1 98.25 117 CYS A O 1
ATOM 901 N N . GLN A 1 118 ? 0.146 -17.562 -5.301 1 98.19 118 GLN A N 1
ATOM 902 C CA . GLN A 1 118 ? -0.021 -18.531 -6.379 1 98.19 118 GLN A CA 1
ATOM 903 C C . GLN A 1 118 ? 1.02 -18.312 -7.477 1 98.19 118 GLN A C 1
ATOM 905 O O . GLN A 1 118 ? 1.484 -19.281 -8.094 1 98.19 118 GLN A O 1
ATOM 910 N N . GLY A 1 119 ? 1.421 -17.062 -7.699 1 98.75 119 GLY A N 1
ATOM 911 C CA . GLY A 1 119 ? 2.428 -16.766 -8.703 1 98.75 119 GLY A CA 1
ATOM 912 C C . GLY A 1 119 ? 3.799 -17.312 -8.359 1 98.75 119 GLY A C 1
ATOM 913 O O . GLY A 1 119 ? 4.633 -17.516 -9.25 1 98.75 119 GLY A O 1
ATOM 914 N N . GLY A 1 120 ? 4.035 -17.531 -7.074 1 98.75 120 GLY A N 1
ATOM 915 C CA . GLY A 1 120 ? 5.332 -18.031 -6.637 1 98.75 120 GLY A CA 1
ATOM 916 C C . GLY A 1 120 ? 5.707 -19.359 -7.273 1 98.75 120 GLY A C 1
ATOM 917 O O . GLY A 1 120 ? 6.621 -19.406 -8.102 1 98.75 120 GLY A O 1
ATOM 918 N N . PRO A 1 121 ? 4.957 -20.406 -6.941 1 98.5 121 PRO A N 1
ATOM 919 C CA . PRO A 1 121 ? 5.27 -21.703 -7.547 1 98.5 121 PRO A CA 1
ATOM 920 C C . PRO A 1 121 ? 5.043 -21.719 -9.055 1 98.5 121 PRO A C 1
ATOM 922 O O . PRO A 1 121 ? 5.719 -22.453 -9.781 1 98.5 121 PRO A O 1
ATOM 925 N N . GLU A 1 122 ? 4.133 -20.891 -9.562 1 98.81 122 GLU A N 1
ATOM 926 C CA . GLU A 1 122 ? 3.955 -20.797 -11.008 1 98.81 122 GLU A CA 1
ATOM 927 C C . GLU A 1 122 ? 5.219 -20.281 -11.695 1 98.81 122 GLU A C 1
ATOM 929 O O . GLU A 1 122 ? 5.617 -20.797 -12.742 1 98.81 122 GLU A O 1
ATOM 934 N N . CYS A 1 123 ? 5.844 -19.312 -11.109 1 98.94 123 CYS A N 1
ATOM 935 C CA . CYS A 1 123 ? 7.086 -18.781 -11.664 1 98.94 123 CYS A CA 1
ATOM 936 C C . CYS A 1 123 ? 8.188 -19.828 -11.617 1 98.94 123 CYS A C 1
ATOM 938 O O . CYS A 1 123 ? 8.984 -19.953 -12.555 1 98.94 123 CYS A O 1
ATOM 940 N N . LEU A 1 124 ? 8.234 -20.594 -10.516 1 98.94 124 LEU A N 1
ATOM 941 C CA . LEU A 1 124 ? 9.188 -21.703 -10.453 1 98.94 124 LEU A CA 1
ATOM 942 C C . LEU A 1 124 ? 8.93 -22.719 -11.555 1 98.94 124 LEU A C 1
ATOM 944 O O . LEU A 1 124 ? 9.867 -23.203 -12.188 1 98.94 124 LEU A O 1
ATOM 948 N N . ASP A 1 125 ? 7.695 -23 -11.742 1 98.88 125 ASP A N 1
ATOM 949 C CA . ASP A 1 125 ? 7.301 -23.953 -12.781 1 98.88 125 ASP A CA 1
ATOM 950 C C . ASP A 1 125 ? 7.703 -23.438 -14.164 1 98.88 125 ASP A C 1
ATOM 952 O O . ASP A 1 125 ? 8.336 -24.156 -14.938 1 98.88 125 ASP A O 1
ATOM 956 N N . ILE A 1 126 ? 7.395 -22.172 -14.492 1 98.94 126 ILE A N 1
ATOM 957 C CA . ILE A 1 126 ? 7.746 -21.578 -15.773 1 98.94 126 ILE A CA 1
ATOM 958 C C . ILE A 1 126 ? 9.258 -21.625 -15.969 1 98.94 126 ILE A C 1
ATOM 960 O O . ILE A 1 126 ? 9.742 -21.984 -17.047 1 98.94 126 ILE A O 1
ATOM 964 N N . ALA A 1 127 ? 10.023 -21.312 -14.93 1 98.88 127 ALA A N 1
ATOM 965 C CA . ALA A 1 127 ? 11.484 -21.281 -15 1 98.88 127 ALA A CA 1
ATOM 966 C C . ALA A 1 127 ? 12.047 -22.672 -15.305 1 98.88 127 ALA A C 1
ATOM 968 O O . ALA A 1 127 ? 13.164 -22.781 -15.805 1 98.88 127 ALA A O 1
ATOM 969 N N . SER A 1 128 ? 11.312 -23.719 -15.008 1 98.62 128 SER A N 1
ATOM 970 C CA . SER A 1 128 ? 11.781 -25.078 -15.242 1 98.62 128 SER A CA 1
ATOM 971 C C . SER A 1 128 ? 11.766 -25.438 -16.719 1 98.62 128 SER A C 1
ATOM 973 O O . SER A 1 128 ? 12.477 -26.344 -17.156 1 98.62 128 SER A O 1
ATOM 975 N N . TYR A 1 129 ? 10.961 -24.672 -17.531 1 98.38 129 TYR A N 1
ATOM 976 C CA . TYR A 1 129 ? 10.875 -25.109 -18.922 1 98.38 129 TYR A CA 1
ATOM 977 C C . TYR A 1 129 ? 11.195 -23.969 -19.875 1 98.38 129 TYR A C 1
ATOM 979 O O . TYR A 1 129 ? 11.406 -24.188 -21.062 1 98.38 129 TYR A O 1
ATOM 987 N N . ASP A 1 130 ? 11.203 -22.719 -19.422 1 98.62 130 ASP A N 1
ATOM 988 C CA . ASP A 1 130 ? 11.547 -21.609 -20.297 1 98.62 130 ASP A CA 1
ATOM 989 C C . ASP A 1 130 ? 13.016 -21.234 -20.172 1 98.62 130 ASP A C 1
ATOM 991 O O . ASP A 1 130 ? 13.422 -20.625 -19.172 1 98.62 130 ASP A O 1
ATOM 995 N N . ASP A 1 131 ? 13.758 -21.422 -21.141 1 98 131 ASP A N 1
ATOM 996 C CA . ASP A 1 131 ? 15.211 -21.297 -21.094 1 98 131 ASP A CA 1
ATOM 997 C C . ASP A 1 131 ? 15.641 -19.844 -21.031 1 98 131 ASP A C 1
ATOM 999 O O . ASP A 1 131 ? 16.797 -19.531 -20.688 1 98 131 ASP A O 1
ATOM 1003 N N . ARG A 1 132 ? 14.859 -18.953 -21.359 1 98.25 132 ARG A N 1
ATOM 1004 C CA . ARG A 1 132 ? 15.195 -17.531 -21.328 1 98.25 132 ARG A CA 1
ATOM 1005 C C . ARG A 1 132 ? 15.336 -17.031 -19.906 1 98.25 132 ARG A C 1
ATOM 1007 O O . ARG A 1 132 ? 15.992 -16.016 -19.656 1 98.25 132 ARG A O 1
ATOM 1014 N N . VAL A 1 133 ? 14.633 -17.688 -18.938 1 98.88 133 VAL A N 1
ATOM 1015 C CA . VAL A 1 133 ? 14.641 -17.266 -17.547 1 98.88 133 VAL A CA 1
ATOM 1016 C C . VAL A 1 133 ? 15.984 -17.625 -16.906 1 98.88 133 VAL A C 1
ATOM 1018 O O . VAL A 1 133 ? 16.406 -18.781 -16.938 1 98.88 133 VAL A O 1
ATOM 1021 N N . LYS A 1 134 ? 16.641 -16.594 -16.281 1 98.81 134 LYS A N 1
ATOM 1022 C CA . LYS A 1 134 ? 17.969 -16.797 -15.719 1 98.81 134 LYS A CA 1
ATOM 1023 C C . LYS A 1 134 ? 17.906 -17.016 -14.211 1 98.81 134 LYS A C 1
ATOM 1025 O O . LYS A 1 134 ? 18.828 -17.562 -13.609 1 98.81 134 LYS A O 1
ATOM 1030 N N . GLY A 1 135 ? 16.859 -16.656 -13.578 1 98.88 135 GLY A N 1
ATOM 1031 C CA . GLY A 1 135 ? 16.609 -16.781 -12.156 1 98.88 135 GLY A CA 1
ATOM 1032 C C . GLY A 1 135 ? 15.156 -16.5 -11.781 1 98.88 135 GLY A C 1
ATOM 1033 O O . GL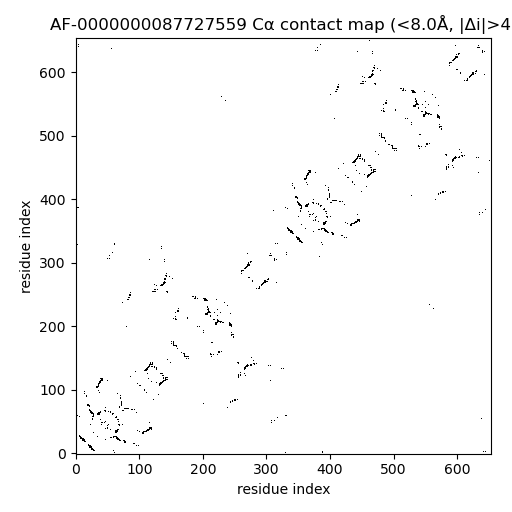Y A 1 135 ? 14.414 -15.898 -12.555 1 98.88 135 GLY A O 1
ATOM 1034 N N . VAL A 1 136 ? 14.742 -16.953 -10.641 1 98.94 136 VAL A N 1
ATOM 1035 C CA . VAL A 1 136 ? 13.336 -16.875 -10.25 1 98.94 136 VAL A CA 1
ATOM 1036 C C . VAL A 1 136 ? 13.227 -16.703 -8.734 1 98.94 136 VAL A C 1
ATOM 1038 O O . VAL A 1 136 ? 14.07 -17.203 -7.988 1 98.94 136 VAL A O 1
ATOM 1041 N N . ALA A 1 137 ? 12.25 -15.922 -8.297 1 98.94 137 ALA A N 1
ATOM 1042 C CA . ALA A 1 137 ? 11.961 -15.742 -6.879 1 98.94 137 ALA A CA 1
ATOM 1043 C C . ALA A 1 137 ? 10.484 -16.016 -6.586 1 98.94 137 ALA A C 1
ATOM 1045 O O . ALA A 1 137 ? 9.609 -15.555 -7.324 1 98.94 137 ALA A O 1
ATOM 1046 N N . SER A 1 138 ? 10.211 -16.781 -5.566 1 98.94 138 SER A N 1
ATOM 1047 C CA . SER A 1 138 ? 8.875 -17.078 -5.059 1 98.94 138 SER A CA 1
ATOM 1048 C C . SER A 1 138 ? 8.672 -16.484 -3.67 1 98.94 138 SER A C 1
ATOM 1050 O O . SER A 1 138 ? 9.438 -16.766 -2.748 1 98.94 138 SER A O 1
ATOM 1052 N N . VAL A 1 139 ? 7.641 -15.672 -3.529 1 98.88 139 VAL A N 1
ATOM 1053 C CA . VAL A 1 139 ? 7.344 -15.008 -2.264 1 98.88 139 VAL A CA 1
ATOM 1054 C C . VAL A 1 139 ? 6.023 -15.531 -1.703 1 98.88 139 VAL A C 1
ATOM 1056 O O . VAL A 1 139 ? 4.984 -15.461 -2.369 1 98.88 139 VAL A O 1
ATOM 1059 N N . THR A 1 140 ? 6 -16.062 -0.478 1 98 140 THR A N 1
ATOM 1060 C CA . THR A 1 140 ? 4.844 -16.609 0.228 1 98 140 THR A CA 1
ATOM 1061 C C . THR A 1 140 ? 4.008 -17.484 -0.698 1 98 140 THR A C 1
ATOM 1063 O O . THR A 1 140 ? 2.791 -17.312 -0.788 1 98 140 THR A O 1
ATOM 1066 N N . GLY A 1 141 ? 4.602 -18.406 -1.277 1 98 141 GLY A N 1
ATOM 1067 C CA . GLY A 1 141 ? 4.016 -19.172 -2.367 1 98 141 GLY A CA 1
ATOM 1068 C C . GLY A 1 141 ? 2.852 -20.031 -1.928 1 98 141 GLY A C 1
ATOM 1069 O O . GLY A 1 141 ? 2.881 -20.609 -0.841 1 98 141 GLY A O 1
ATOM 1070 N N . TYR A 1 142 ? 1.817 -20.062 -2.777 1 96.62 142 TYR A N 1
ATOM 1071 C CA . TYR A 1 142 ? 0.768 -21.078 -2.744 1 96.62 142 TYR A CA 1
ATOM 1072 C C . TYR A 1 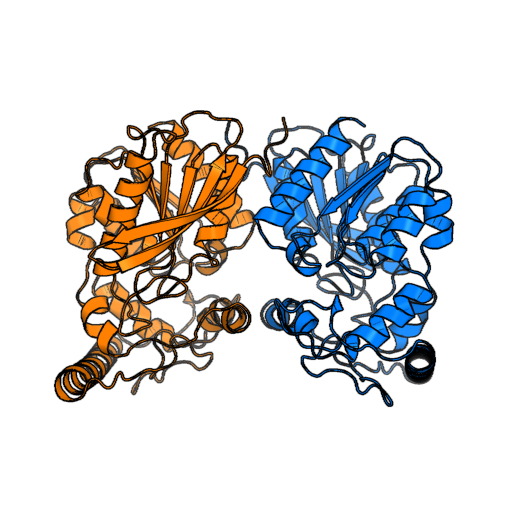142 ? 1.148 -22.297 -3.586 1 96.62 142 TYR A C 1
ATOM 1074 O O . TYR A 1 142 ? 0.735 -22.406 -4.742 1 96.62 142 TYR A O 1
ATOM 1082 N N . PHE A 1 143 ? 1.976 -23.094 -2.963 1 97.44 143 PHE A N 1
ATOM 1083 C CA . PHE A 1 143 ? 2.562 -24.219 -3.678 1 97.44 143 PHE A CA 1
ATOM 1084 C C . PHE A 1 143 ? 1.498 -25.25 -4.035 1 97.44 143 PHE A C 1
ATOM 1086 O O . PHE A 1 143 ? 0.777 -25.734 -3.16 1 97.44 143 PHE A O 1
ATOM 1093 N N . ARG A 1 144 ? 1.448 -25.578 -5.297 1 95.69 144 ARG A N 1
ATOM 1094 C CA . ARG A 1 144 ? 0.32 -26.328 -5.859 1 95.69 144 ARG A CA 1
ATOM 1095 C C . ARG A 1 144 ? 0.56 -27.828 -5.785 1 95.69 144 ARG A C 1
ATOM 1097 O O . ARG A 1 144 ? 1.235 -28.391 -6.648 1 95.69 144 ARG A O 1
ATOM 1104 N N . ASP A 1 145 ? 0.093 -28.422 -4.805 1 96.12 145 ASP A N 1
ATOM 1105 C CA . ASP A 1 145 ? -0.021 -29.875 -4.648 1 96.12 145 ASP A CA 1
ATOM 1106 C C . ASP A 1 145 ? -1.31 -30.25 -3.922 1 96.12 145 ASP A C 1
ATOM 1108 O O . ASP A 1 145 ? -2.016 -29.375 -3.41 1 96.12 145 ASP A O 1
ATOM 1112 N N . HIS A 1 146 ? -1.611 -31.531 -3.988 1 95.44 146 HIS A N 1
ATOM 1113 C CA . HIS A 1 146 ? -2.898 -31.984 -3.477 1 95.44 146 HIS A CA 1
ATOM 1114 C C . HIS A 1 146 ? -3.039 -31.688 -1.99 1 95.44 146 HIS A C 1
ATOM 1116 O O . HIS A 1 146 ? -4.109 -31.266 -1.535 1 95.44 146 HIS A O 1
ATOM 1122 N N . GLU A 1 147 ? -2.059 -31.844 -1.235 1 94.81 147 GLU A N 1
ATOM 1123 C CA . GLU A 1 147 ? -2.09 -31.578 0.2 1 94.81 147 GLU A CA 1
ATOM 1124 C C . GLU A 1 147 ? -2.402 -30.109 0.483 1 94.81 147 GLU A C 1
ATOM 1126 O O . GLU A 1 147 ? -3.195 -29.812 1.375 1 94.81 147 GLU A O 1
ATOM 1131 N N . THR A 1 148 ? -1.774 -29.266 -0.247 1 95 148 THR A N 1
ATOM 1132 C CA . THR A 1 148 ? -2.002 -27.828 -0.06 1 95 148 THR A CA 1
ATOM 1133 C C . THR A 1 148 ? -3.424 -27.453 -0.465 1 95 148 THR A C 1
ATOM 1135 O O . THR A 1 148 ? -4.031 -26.578 0.141 1 95 148 THR A O 1
ATOM 1138 N N . ASP A 1 149 ? -3.965 -28.109 -1.515 1 94.69 149 ASP A N 1
ATOM 1139 C CA . ASP A 1 149 ? -5.348 -27.859 -1.912 1 94.69 149 ASP A CA 1
ATOM 1140 C C . ASP A 1 149 ? -6.309 -28.156 -0.76 1 94.69 149 ASP A C 1
ATOM 1142 O O . ASP A 1 149 ? -7.203 -27.344 -0.475 1 94.69 149 ASP A O 1
ATOM 1146 N N . ILE A 1 150 ? -6.027 -29.297 -0.137 1 95.12 150 ILE A N 1
ATOM 1147 C CA . ILE A 1 150 ? -6.855 -29.688 0.996 1 95.12 150 ILE A CA 1
ATOM 1148 C C . ILE A 1 150 ? -6.668 -28.703 2.143 1 95.12 150 ILE A C 1
ATOM 1150 O O . ILE A 1 150 ? -7.641 -28.297 2.783 1 95.12 150 ILE A O 1
ATOM 1154 N N . TYR A 1 151 ? -5.48 -28.312 2.305 1 91.19 151 TYR A N 1
ATOM 1155 C CA . TYR A 1 151 ? -5.156 -27.344 3.355 1 91.19 151 TYR A CA 1
ATOM 1156 C C . TYR A 1 151 ? -5.914 -26.047 3.158 1 91.19 151 TYR A C 1
ATOM 1158 O O . TYR A 1 151 ? -6.504 -25.516 4.102 1 91.19 151 TYR A O 1
ATOM 1166 N N . MET A 1 152 ? -5.902 -25.562 2.012 1 91.19 152 MET A N 1
ATOM 1167 C CA . MET A 1 152 ? -6.527 -24.281 1.698 1 91.19 152 MET A CA 1
ATOM 1168 C C . MET A 1 152 ? -8.039 -24.344 1.911 1 91.19 152 MET A C 1
ATOM 1170 O O . MET A 1 152 ? -8.633 -23.406 2.445 1 91.19 152 MET A O 1
ATOM 1174 N N . ILE A 1 153 ? -8.617 -25.391 1.504 1 94.12 153 ILE A N 1
ATOM 1175 C CA . ILE A 1 153 ? -10.062 -25.578 1.661 1 94.12 153 ILE A CA 1
ATOM 1176 C C . ILE A 1 153 ? -10.414 -25.641 3.146 1 94.12 153 ILE A C 1
ATOM 1178 O O . ILE A 1 153 ? -11.367 -24.984 3.588 1 94.12 153 ILE A O 1
ATOM 1182 N N . CYS A 1 154 ? -9.586 -26.344 3.914 1 93 154 CYS A N 1
ATOM 1183 C CA . CYS A 1 154 ? -9.82 -26.469 5.348 1 93 154 CYS A CA 1
ATOM 1184 C C . CYS A 1 154 ? -9.609 -25.125 6.055 1 93 154 CYS A C 1
ATOM 1186 O O . CYS A 1 154 ? -10.359 -24.781 6.965 1 93 154 CYS A O 1
ATOM 1188 N N . ALA A 1 155 ? -8.609 -24.391 5.609 1 89.81 155 ALA A N 1
ATOM 1189 C CA . ALA A 1 155 ? -8.305 -23.109 6.211 1 89.81 155 ALA A CA 1
ATOM 1190 C C . ALA A 1 155 ? -9.469 -22.125 6.047 1 89.81 155 ALA A C 1
ATOM 1192 O O . ALA A 1 155 ? -9.711 -21.297 6.918 1 89.81 155 ALA A O 1
ATOM 1193 N N . GLY A 1 156 ? -10.234 -22.281 5.012 1 92.69 156 GLY A N 1
ATOM 1194 C CA . GLY A 1 156 ? -11.375 -21.422 4.742 1 92.69 156 GLY A CA 1
ATOM 1195 C C . GLY A 1 156 ? -12.531 -21.641 5.707 1 92.69 156 GLY A C 1
ATOM 1196 O O . GLY A 1 156 ? -13.461 -20.844 5.766 1 92.69 156 GLY A O 1
ATOM 1197 N N . CYS A 1 157 ? -12.398 -22.703 6.48 1 93 157 CYS A N 1
ATOM 1198 C CA . CYS A 1 157 ? -13.453 -23.047 7.422 1 93 157 CYS A CA 1
ATOM 1199 C C . CYS A 1 157 ? -13.164 -22.469 8.805 1 93 157 CYS A C 1
ATOM 1201 O O . CYS A 1 157 ? -13.961 -22.656 9.727 1 93 157 CYS A O 1
ATOM 1203 N N . VAL A 1 158 ? -12.047 -21.828 8.883 1 89.62 158 VAL A N 1
ATOM 1204 C CA . VAL A 1 158 ? -11.617 -21.359 10.195 1 89.62 158 VAL A CA 1
ATOM 1205 C C . VAL A 1 158 ? -11.797 -19.844 10.289 1 89.62 158 VAL A C 1
ATOM 1207 O O . VAL A 1 158 ? -11.43 -19.109 9.367 1 89.62 158 VAL A O 1
ATOM 1210 N N . ASP A 1 159 ? -12.336 -19.391 11.398 1 86 159 ASP A N 1
ATOM 1211 C CA . ASP A 1 159 ? -12.578 -17.969 11.625 1 86 159 ASP A CA 1
ATOM 1212 C C . ASP A 1 159 ? -11.336 -17.281 12.18 1 86 159 ASP A C 1
ATOM 1214 O O . ASP A 1 159 ? -11.344 -16.781 13.305 1 86 159 ASP A O 1
ATOM 1218 N N . TRP A 1 160 ? -10.414 -17.266 11.305 1 80.75 160 TRP A N 1
ATOM 1219 C CA . TRP A 1 160 ? -9.164 -16.609 11.664 1 80.75 160 TRP A CA 1
ATOM 1220 C C . TRP A 1 160 ? -9.281 -15.094 11.5 1 80.75 160 TRP A C 1
ATOM 1222 O O . TRP A 1 160 ? -9.617 -14.602 10.422 1 80.75 160 TRP A O 1
ATOM 1232 N N . GLN A 1 161 ? -9.023 -14.438 12.68 1 74.75 161 GLN A N 1
ATOM 1233 C CA . GLN A 1 161 ? -9.023 -12.984 12.633 1 74.75 161 GLN A CA 1
ATOM 1234 C C . GLN A 1 161 ? -7.621 -12.445 12.359 1 74.75 161 GLN A C 1
ATOM 1236 O O . GLN A 1 161 ? -6.625 -13.094 12.688 1 74.75 161 GLN A O 1
ATOM 1241 N N . PRO A 1 162 ? -7.562 -11.273 11.742 1 66.81 162 PRO A N 1
ATOM 1242 C CA . PRO A 1 162 ? -6.234 -10.695 11.523 1 66.81 162 PRO A CA 1
ATOM 1243 C C . PRO A 1 162 ? -5.418 -10.594 12.812 1 66.81 162 PRO A C 1
ATOM 1245 O O . PRO A 1 162 ? -5.918 -10.125 13.836 1 66.81 162 PRO A O 1
ATOM 1248 N N . GLY A 1 163 ? -4.25 -11.156 12.797 1 64.19 163 GLY A N 1
ATOM 1249 C CA . GLY A 1 163 ? -3.379 -11.078 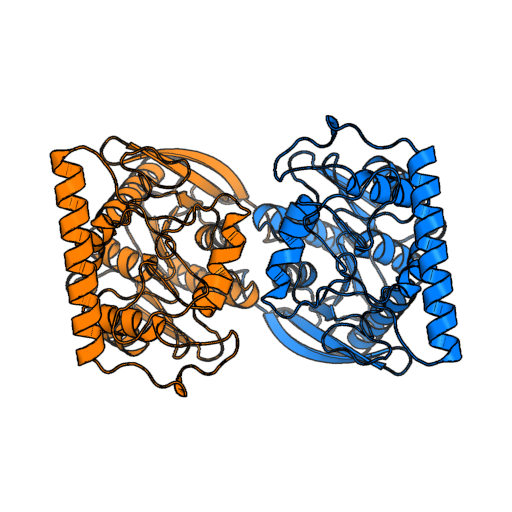13.961 1 64.19 163 GLY A CA 1
ATOM 1250 C C . GLY A 1 163 ? -3.426 -12.328 14.82 1 64.19 163 GLY A C 1
ATOM 1251 O O . GLY A 1 163 ? -2.592 -12.5 15.719 1 64.19 163 GLY A O 1
ATOM 1252 N N . ALA A 1 164 ? -4.391 -13.211 14.438 1 68.25 164 ALA A N 1
ATOM 1253 C CA . ALA A 1 164 ? -4.516 -14.414 15.25 1 68.25 164 ALA A CA 1
ATOM 1254 C C . ALA A 1 164 ? -3.494 -15.469 14.836 1 68.25 164 ALA A C 1
ATOM 1256 O O . ALA A 1 164 ? -3.027 -15.477 13.695 1 68.25 164 ALA A O 1
ATOM 1257 N N . ASP A 1 165 ? -3.053 -16.234 15.82 1 61.34 165 ASP A N 1
ATOM 1258 C CA . ASP A 1 165 ? -2.166 -17.359 15.547 1 61.34 165 ASP A CA 1
ATOM 1259 C C . ASP A 1 165 ? -2.947 -18.547 15.016 1 61.34 165 ASP A C 1
ATOM 1261 O O . ASP A 1 165 ? -3.666 -19.219 15.766 1 61.34 165 ASP A O 1
ATOM 1265 N N . ILE A 1 166 ? -2.785 -18.859 13.742 1 60.09 166 ILE A N 1
ATOM 1266 C CA . ILE A 1 166 ? -3.547 -19.875 13.023 1 60.09 166 ILE A CA 1
ATOM 1267 C C . ILE A 1 166 ? -3.223 -21.25 13.594 1 60.09 166 ILE A C 1
ATOM 1269 O O . ILE A 1 166 ? -4.043 -22.172 13.516 1 60.09 166 ILE A O 1
ATOM 1273 N N . ALA A 1 167 ? -2.033 -21.328 14.141 1 58.38 167 ALA A N 1
ATOM 1274 C CA . ALA A 1 167 ? -1.574 -22.625 14.633 1 58.38 167 ALA A CA 1
ATOM 1275 C C . ALA A 1 167 ? -2.469 -23.141 15.766 1 58.38 167 ALA A C 1
ATOM 1277 O O . ALA A 1 167 ? -2.521 -24.344 16.031 1 58.38 167 ALA A O 1
ATOM 1278 N N . THR A 1 168 ? -3.23 -22.266 16.266 1 64.31 168 THR A N 1
ATOM 1279 C CA . THR A 1 168 ? -3.998 -22.641 17.453 1 64.31 168 THR A CA 1
ATOM 1280 C C . THR A 1 168 ? -5.441 -22.969 17.078 1 64.31 168 THR A C 1
ATOM 1282 O O . THR A 1 168 ? -6.23 -23.375 17.938 1 64.31 168 THR A O 1
ATOM 1285 N N . MET A 1 169 ? -5.625 -22.859 15.805 1 74.75 169 MET A N 1
ATOM 1286 C CA . MET A 1 169 ? -7.039 -23 15.461 1 74.75 169 MET A CA 1
ATOM 1287 C C . MET A 1 169 ? -7.324 -24.391 14.922 1 74.75 169 MET A C 1
ATOM 1289 O O . MET A 1 169 ? -6.438 -25.047 14.375 1 74.75 169 MET A O 1
ATOM 1293 N N . LYS A 1 170 ? -8.516 -24.844 15.359 1 79.62 170 LYS A N 1
ATOM 1294 C CA . LYS A 1 170 ? -8.898 -26.188 14.93 1 79.62 170 LYS A CA 1
ATOM 1295 C C . LYS A 1 170 ? -9.328 -26.188 13.469 1 79.62 170 LYS A C 1
ATOM 1297 O O . LYS A 1 170 ? -10.273 -25.5 13.086 1 79.62 170 LYS A O 1
ATOM 1302 N N . MET A 1 171 ? -8.672 -27 12.656 1 87.31 171 MET A N 1
ATOM 1303 C CA . MET A 1 171 ? -8.953 -27.188 11.234 1 87.31 171 MET A CA 1
ATOM 1304 C C . MET A 1 171 ? -9.797 -28.438 11.016 1 87.31 171 MET A C 1
ATOM 1306 O O . MET A 1 171 ? -9.727 -29.391 11.797 1 87.31 171 MET A O 1
ATOM 1310 N N . PRO A 1 172 ? -10.625 -28.422 9.953 1 92.38 172 PRO A N 1
ATOM 1311 C CA . PRO A 1 172 ? -11.25 -29.688 9.555 1 92.38 172 PRO A CA 1
ATOM 1312 C C . PRO A 1 172 ? -10.227 -30.797 9.297 1 92.38 172 PRO A C 1
ATOM 1314 O O . PRO A 1 172 ? -9.047 -30.516 9.07 1 92.38 172 PRO A O 1
ATOM 1317 N N . THR A 1 173 ? -10.758 -32.031 9.383 1 92.19 173 THR A N 1
ATOM 1318 C CA . 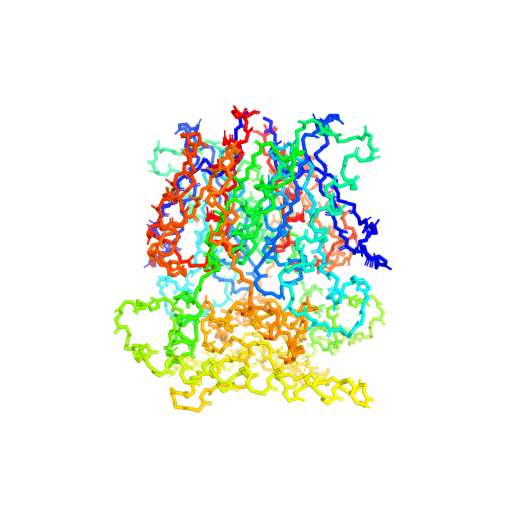THR A 1 173 ? -9.891 -33.156 9.078 1 92.19 173 THR A CA 1
ATOM 1319 C C . THR A 1 173 ? -9.602 -33.219 7.586 1 92.19 173 THR A C 1
ATOM 1321 O O . THR A 1 173 ? -10.336 -32.656 6.773 1 92.19 173 THR A O 1
ATOM 1324 N N . PRO A 1 174 ? -8.547 -33.938 7.238 1 92.56 174 PRO A N 1
ATOM 1325 C CA . PRO A 1 174 ? -8.266 -34.125 5.812 1 92.56 174 PRO A CA 1
ATOM 1326 C C . PRO A 1 174 ? -9.422 -34.781 5.066 1 92.56 174 PRO A C 1
ATOM 1328 O O . PRO A 1 174 ? -9.664 -34.469 3.896 1 92.56 174 PRO A O 1
ATOM 1331 N N . GLU A 1 175 ? -10.086 -35.656 5.754 1 95.19 175 GLU A N 1
ATOM 1332 C CA . GLU A 1 175 ? -11.234 -36.312 5.145 1 95.19 175 GLU A CA 1
ATOM 1333 C C . GLU A 1 175 ? -12.352 -35.312 4.828 1 95.19 175 GLU A C 1
ATOM 1335 O O . GLU A 1 175 ? -12.961 -35.375 3.762 1 95.19 175 GLU A O 1
ATOM 1340 N N . GLN A 1 176 ? -12.539 -34.438 5.742 1 95.75 176 GLN A N 1
ATOM 1341 C CA . GLN A 1 176 ? -13.516 -33.375 5.5 1 95.75 176 GLN A CA 1
ATOM 1342 C C . GLN A 1 176 ? -13.086 -32.5 4.336 1 95.75 176 GLN A C 1
ATOM 1344 O O . GLN A 1 176 ? -13.906 -32.125 3.49 1 95.75 176 GLN A O 1
ATOM 1349 N N . GLY A 1 177 ? -11.836 -32.219 4.324 1 97 177 GLY A N 1
ATOM 1350 C CA . GLY A 1 177 ? -11.297 -31.422 3.232 1 97 177 GLY A CA 1
ATOM 1351 C C . GLY A 1 177 ? -11.484 -32.062 1.875 1 97 177 GLY A C 1
ATOM 1352 O O . GLY A 1 177 ? -11.828 -31.406 0.901 1 97 177 GLY A O 1
ATOM 1353 N N . GLU A 1 178 ? -11.281 -33.344 1.846 1 97.81 178 GLU A N 1
ATOM 1354 C CA . GLU A 1 178 ? -11.469 -34.094 0.613 1 97.81 178 GLU A CA 1
ATOM 1355 C C . GLU A 1 178 ? -12.922 -34.062 0.146 1 97.81 178 GLU A C 1
ATOM 1357 O O . GLU A 1 178 ? -13.195 -33.906 -1.048 1 97.81 178 GLU A O 1
ATOM 1362 N N . ALA A 1 179 ? -13.789 -34.156 1.067 1 97.81 179 ALA A N 1
ATOM 1363 C CA . ALA A 1 179 ? -15.211 -34.094 0.745 1 97.81 179 ALA A CA 1
ATOM 1364 C C . ALA A 1 179 ? -15.594 -32.719 0.203 1 97.81 179 ALA A C 1
ATOM 1366 O O . ALA A 1 179 ? -16.375 -32.625 -0.746 1 97.81 179 ALA A O 1
ATOM 1367 N N . LEU A 1 180 ? -15.094 -31.766 0.846 1 97.88 180 LEU A N 1
ATOM 1368 C CA . LEU A 1 180 ? -15.375 -30.406 0.413 1 97.88 180 LEU A CA 1
ATOM 1369 C C . LEU A 1 180 ? -14.805 -30.141 -0.978 1 97.88 180 LEU A C 1
ATOM 1371 O O . LEU A 1 180 ? -15.445 -29.484 -1.801 1 97.88 180 LEU A O 1
ATOM 1375 N N . LEU A 1 181 ? -13.602 -30.641 -1.238 1 97.88 181 LEU A N 1
ATOM 1376 C CA . LEU A 1 181 ? -13.008 -30.5 -2.564 1 97.88 181 LEU A CA 1
ATOM 1377 C C . LEU A 1 181 ? -13.852 -31.219 -3.613 1 97.88 181 LEU A C 1
ATOM 1379 O O . LEU A 1 181 ? -14.094 -30.672 -4.695 1 97.88 181 LEU A O 1
ATOM 1383 N N . LYS A 1 182 ? -14.273 -32.406 -3.301 1 97.88 182 LYS A N 1
ATOM 1384 C CA . LYS A 1 182 ? -15.109 -33.156 -4.219 1 97.88 182 LYS A CA 1
ATOM 1385 C C . LYS A 1 182 ? -16.391 -32.406 -4.562 1 97.88 182 LYS A C 1
ATOM 1387 O O . LYS A 1 182 ? -16.781 -32.344 -5.727 1 97.88 182 LYS A O 1
ATOM 1392 N N . ALA A 1 183 ? -17 -31.844 -3.545 1 97.69 183 ALA A N 1
ATOM 1393 C CA . ALA A 1 183 ? -18.219 -31.078 -3.752 1 97.69 183 ALA A CA 1
ATOM 1394 C C . ALA A 1 183 ? -17.953 -29.859 -4.629 1 97.69 183 ALA A C 1
ATOM 1396 O O . ALA A 1 183 ? -18.781 -29.516 -5.484 1 97.69 183 ALA A O 1
ATOM 1397 N N . ARG A 1 184 ? -16.922 -29.219 -4.379 1 97.69 184 ARG A N 1
ATOM 1398 C CA . ARG A 1 184 ? -16.516 -28.047 -5.156 1 97.69 184 ARG A CA 1
ATOM 1399 C C . ARG A 1 184 ? -16.281 -28.422 -6.617 1 97.69 184 ARG A C 1
ATOM 1401 O O . ARG A 1 184 ? -16.719 -27.703 -7.523 1 97.69 184 ARG A O 1
ATOM 1408 N N . LEU A 1 185 ? -15.625 -29.531 -6.887 1 98.25 185 LEU A N 1
ATOM 1409 C CA . LEU A 1 185 ? -15.344 -29.984 -8.242 1 98.25 185 LEU A CA 1
ATOM 1410 C C . LEU A 1 185 ? -16.625 -30.406 -8.953 1 98.25 185 LEU A C 1
ATOM 1412 O O . LEU A 1 185 ? -16.766 -30.203 -10.164 1 98.25 185 LEU A O 1
ATOM 1416 N N . GLU A 1 186 ? -17.547 -30.938 -8.211 1 98.38 186 GLU A N 1
ATOM 1417 C CA . GLU A 1 186 ? -18.844 -31.297 -8.797 1 98.38 186 GLU A CA 1
ATOM 1418 C C . GLU A 1 186 ? -19.609 -30.047 -9.234 1 98.38 186 GLU A C 1
ATOM 1420 O O . GLU A 1 186 ? -20.203 -30.047 -10.312 1 98.38 186 GLU A O 1
ATOM 1425 N N . ARG A 1 187 ? -19.594 -29.062 -8.398 1 98.19 187 ARG A N 1
ATOM 1426 C CA . ARG A 1 187 ? -20.219 -27.797 -8.766 1 98.19 187 ARG A CA 1
ATOM 1427 C C . ARG A 1 187 ? -19.562 -27.203 -10.008 1 98.19 187 ARG A C 1
ATOM 1429 O O . ARG A 1 187 ? -20.234 -26.688 -10.891 1 98.19 187 ARG A O 1
ATOM 1436 N N . ALA A 1 188 ? -18.297 -27.312 -10.094 1 98.75 188 ALA A N 1
ATOM 1437 C CA . ALA A 1 188 ? -17.531 -26.797 -11.227 1 98.75 188 ALA A CA 1
ATOM 1438 C C . ALA A 1 188 ? -17.859 -27.547 -12.508 1 98.75 188 ALA A C 1
ATOM 1440 O O . ALA A 1 188 ? -17.984 -26.953 -13.578 1 98.75 188 ALA A O 1
ATOM 1441 N N . LYS A 1 189 ? -17.969 -28.828 -12.359 1 98.75 189 LYS A N 1
ATOM 1442 C CA . LYS A 1 189 ? -18.328 -29.656 -13.516 1 98.75 189 LYS A CA 1
ATOM 1443 C C . LYS A 1 189 ? -19.703 -29.266 -14.055 1 98.75 189 LYS A C 1
ATOM 1445 O O . LYS A 1 189 ? -19.891 -29.172 -15.266 1 98.75 189 LYS A O 1
ATOM 1450 N N . LYS A 1 190 ? -20.641 -29.094 -13.125 1 98.69 190 LYS A N 1
ATOM 1451 C CA . LYS A 1 190 ? -21.984 -28.672 -13.523 1 98.69 190 LYS A CA 1
ATOM 1452 C C . LYS A 1 190 ? -21.953 -27.312 -14.219 1 98.69 190 LYS A C 1
ATOM 1454 O O . LYS A 1 190 ? -22.656 -27.094 -15.211 1 98.69 190 LYS A O 1
ATOM 1459 N N . ALA A 1 191 ? -21.172 -26.438 -13.711 1 98.81 191 ALA A N 1
ATOM 1460 C CA . ALA A 1 191 ? -21.016 -25.109 -14.305 1 98.81 191 ALA A CA 1
ATOM 1461 C C . ALA A 1 191 ? -20.406 -25.203 -15.703 1 98.81 191 ALA A C 1
ATOM 1463 O O . ALA A 1 191 ? -20.828 -24.5 -16.625 1 98.81 191 ALA A O 1
ATOM 1464 N N . ARG A 1 192 ? -19.422 -26.062 -15.852 1 98.69 192 ARG A N 1
ATOM 1465 C CA . ARG A 1 192 ? -18.797 -26.25 -17.156 1 98.69 192 ARG A CA 1
ATOM 1466 C C . ARG A 1 192 ? -19.781 -26.812 -18.172 1 98.69 192 ARG A C 1
ATOM 1468 O O . ARG A 1 192 ? -19.844 -26.359 -19.312 1 98.69 192 ARG A O 1
ATOM 1475 N N . ASP A 1 193 ? -20.531 -27.766 -17.734 1 98.62 193 ASP A N 1
ATOM 1476 C CA . ASP A 1 193 ? -21.547 -28.375 -18.594 1 98.62 193 ASP A CA 1
ATOM 1477 C C . ASP A 1 193 ? -22.562 -27.344 -19.062 1 98.62 193 ASP A C 1
ATOM 1479 O O . ASP A 1 193 ? -22.938 -27.297 -20.234 1 98.62 193 ASP A O 1
ATOM 1483 N N . LEU A 1 194 ? -23.016 -26.594 -18.094 1 98.69 194 LEU A N 1
ATOM 1484 C CA . LEU A 1 194 ? -23.969 -25.531 -18.422 1 98.69 194 LEU A CA 1
ATOM 1485 C C . LEU A 1 194 ? -23.375 -24.578 -19.438 1 98.69 194 LEU A C 1
ATOM 1487 O O . LEU A 1 194 ? -24.047 -24.219 -20.422 1 98.69 194 LEU A O 1
ATOM 1491 N N . TYR A 1 195 ? -22.172 -24.172 -19.234 1 98.56 195 TYR A N 1
ATOM 1492 C CA . TYR A 1 195 ? -21.516 -23.25 -20.156 1 98.56 195 TYR A CA 1
ATOM 1493 C C . TYR A 1 195 ? -21.406 -23.844 -21.547 1 98.56 195 TYR A C 1
ATOM 1495 O O . TYR A 1 195 ? -21.672 -23.156 -22.547 1 98.56 195 TYR A O 1
ATOM 1503 N N . GLU A 1 196 ? -21.016 -25.078 -21.641 1 98.06 196 GLU A N 1
ATOM 1504 C CA . GLU A 1 196 ? -20.844 -25.734 -22.922 1 98.06 196 GLU A CA 1
ATOM 1505 C C . GLU A 1 196 ? -22.172 -25.875 -23.672 1 98.06 196 GLU A C 1
ATOM 1507 O O . GLU A 1 196 ? -22.219 -25.75 -24.891 1 98.06 196 GLU A O 1
ATOM 1512 N N . LYS A 1 197 ? -23.141 -26.062 -22.938 1 98.31 197 LYS A N 1
ATOM 1513 C CA . LYS A 1 197 ? -24.453 -26.312 -23.531 1 98.31 197 LYS A CA 1
ATOM 1514 C C . LYS A 1 197 ? -25.141 -25 -23.891 1 98.31 197 LYS A C 1
ATOM 1516 O O . LYS A 1 197 ? -25.844 -24.922 -24.906 1 98.31 197 LYS A O 1
ATOM 1521 N N . THR A 1 198 ? -25 -23.953 -23.094 1 98.31 198 THR A N 1
ATOM 1522 C CA . THR A 1 198 ? -25.891 -22.797 -23.234 1 98.31 198 THR A CA 1
ATOM 1523 C C . THR A 1 198 ? -25.062 -21.516 -23.406 1 98.31 198 THR A C 1
ATOM 1525 O O . THR A 1 198 ? -25.609 -20.484 -23.812 1 98.31 198 THR A O 1
ATOM 1528 N N . GLY A 1 199 ? -23.797 -21.547 -23.031 1 97.88 199 GLY A N 1
ATOM 1529 C CA . GLY A 1 199 ? -22.984 -20.344 -23.047 1 97.88 199 GLY A CA 1
ATOM 1530 C C . GLY A 1 199 ? -23.078 -19.531 -21.766 1 97.88 199 GLY A C 1
ATOM 1531 O O . GLY A 1 199 ? -22.328 -18.578 -21.578 1 97.88 199 GLY A O 1
ATOM 1532 N N . GLU A 1 200 ? -23.891 -19.984 -20.828 1 98.44 200 GLU A N 1
ATOM 1533 C CA . GLU A 1 200 ? -24.078 -19.266 -19.578 1 98.44 200 GLU A CA 1
ATOM 1534 C C . GLU A 1 200 ? -22.969 -19.562 -18.578 1 98.44 200 GLU A C 1
ATOM 1536 O O . GLU A 1 200 ? -22.625 -20.734 -18.359 1 98.44 200 GLU A O 1
ATOM 1541 N N . VAL A 1 201 ? -22.391 -18.531 -18.078 1 98.75 201 VAL A N 1
ATOM 1542 C CA . VAL A 1 201 ? -21.312 -18.688 -17.109 1 98.75 201 VAL A CA 1
ATOM 1543 C C . VAL A 1 201 ? -21.875 -18.547 -15.688 1 98.75 201 VAL A C 1
ATOM 1545 O O . VAL A 1 201 ? -22.594 -17.594 -15.398 1 98.75 201 VAL A O 1
ATOM 1548 N N . THR A 1 202 ? -21.594 -19.484 -14.836 1 98.75 202 THR A N 1
ATOM 1549 C CA . THR A 1 202 ? -21.984 -19.406 -13.43 1 98.75 202 THR A CA 1
ATOM 1550 C C . THR A 1 202 ? -20.906 -18.703 -12.617 1 98.75 202 THR A C 1
ATOM 1552 O O . THR A 1 202 ? -19.781 -19.188 -12.508 1 98.75 202 THR A O 1
ATOM 1555 N N . TYR A 1 203 ? -21.281 -17.578 -12.07 1 98.75 203 TYR A N 1
ATOM 1556 C CA . TYR A 1 203 ? -20.344 -16.812 -11.242 1 98.75 203 TYR A CA 1
ATOM 1557 C C . TYR A 1 203 ? -20.688 -16.953 -9.766 1 98.75 203 TYR A C 1
ATOM 1559 O O . TYR A 1 203 ? -21.844 -17.141 -9.406 1 98.75 203 TYR A O 1
ATOM 1567 N N . GLN A 1 204 ? -19.703 -16.938 -8.938 1 98.38 204 GLN A N 1
ATOM 1568 C CA . GLN A 1 204 ? -19.781 -16.828 -7.484 1 98.38 204 GLN A CA 1
ATOM 1569 C C . GLN A 1 204 ? -18.766 -15.82 -6.961 1 98.38 204 GLN A C 1
ATOM 1571 O O . GLN A 1 204 ? -17.828 -15.445 -7.676 1 98.38 204 GLN A O 1
ATOM 1576 N N . PRO A 1 205 ? -18.984 -15.344 -5.699 1 98.19 205 PRO A N 1
ATOM 1577 C CA . PRO A 1 205 ? -17.938 -14.477 -5.145 1 98.19 205 PRO A CA 1
ATOM 1578 C C . PRO A 1 205 ? -16.578 -15.164 -5.066 1 98.19 205 PRO A C 1
ATOM 1580 O O . PRO A 1 205 ? -16.5 -16.344 -4.734 1 98.19 205 PRO A O 1
ATOM 1583 N N . LEU A 1 206 ? -15.57 -14.438 -5.438 1 98.12 206 LEU A N 1
ATOM 1584 C CA . LEU A 1 206 ? -14.219 -14.961 -5.273 1 98.12 206 LEU A CA 1
ATOM 1585 C C . LEU A 1 206 ? -13.852 -15.062 -3.799 1 98.12 206 LEU A C 1
ATOM 1587 O O . LEU A 1 206 ? -13.273 -16.062 -3.367 1 98.12 206 LEU A O 1
ATOM 1591 N N . VAL A 1 207 ? -14.148 -13.961 -3.047 1 97.62 207 VAL A N 1
ATOM 1592 C CA . VAL A 1 207 ? -13.836 -13.938 -1.62 1 97.62 207 VAL A CA 1
ATOM 1593 C C . VAL A 1 207 ? -15.086 -13.555 -0.828 1 97.62 207 VAL A C 1
ATOM 1595 O O . VAL A 1 207 ? -15.984 -12.891 -1.353 1 97.62 207 VAL A O 1
ATOM 1598 N N . ASP A 1 208 ? -15.172 -14 0.35 1 96.69 208 ASP A N 1
ATOM 1599 C CA . ASP A 1 208 ? -16.266 -13.719 1.275 1 96.69 208 ASP A CA 1
ATOM 1600 C C . ASP A 1 208 ? -15.758 -13.625 2.713 1 96.69 208 ASP A C 1
ATOM 1602 O O . ASP A 1 208 ? -14.875 -14.383 3.115 1 96.69 208 ASP A O 1
ATOM 1606 N N . ALA A 1 209 ? -16.312 -12.648 3.502 1 94.25 209 ALA A N 1
ATOM 1607 C CA . ALA A 1 209 ? -15.906 -12.492 4.895 1 94.25 209 ALA A CA 1
ATOM 1608 C C . ALA A 1 209 ? -16.359 -13.688 5.734 1 94.25 209 ALA A C 1
ATOM 1610 O O . ALA A 1 209 ? -15.727 -14.023 6.742 1 94.25 209 ALA A O 1
ATOM 1611 N N . LYS A 1 210 ? -17.453 -14.352 5.359 1 95.19 210 LYS A N 1
ATOM 1612 C CA . LYS A 1 210 ? -18 -15.484 6.094 1 95.19 210 LYS A CA 1
ATOM 1613 C C . LYS A 1 210 ? -17.172 -16.75 5.875 1 95.19 210 LYS A C 1
ATOM 1615 O O . LYS A 1 210 ? -16.766 -17.031 4.75 1 95.19 210 LYS A O 1
ATOM 1620 N N . VAL A 1 211 ? -16.891 -17.547 6.914 1 94.56 211 VAL A N 1
ATOM 1621 C CA . VAL A 1 211 ? -16.141 -18.797 6.832 1 94.56 211 VAL A CA 1
ATOM 1622 C C . VAL A 1 211 ? -17 -19.859 6.141 1 94.56 211 VAL A C 1
ATOM 1624 O O . VAL A 1 211 ? -18.219 -19.766 6.133 1 94.56 211 VAL A O 1
ATOM 1627 N N . ALA A 1 212 ? -16.328 -20.781 5.629 1 95.69 212 ALA A N 1
ATOM 1628 C CA . ALA A 1 212 ? -17.016 -21.938 5.062 1 95.69 212 ALA A CA 1
ATOM 1629 C C . ALA A 1 212 ? -17.531 -22.859 6.164 1 95.69 212 ALA A C 1
ATOM 1631 O O . ALA A 1 212 ? -16.953 -22.922 7.254 1 95.69 212 ALA A O 1
ATOM 1632 N N . ASP A 1 213 ? -18.641 -23.5 5.82 1 95.62 213 ASP A N 1
ATOM 1633 C CA . ASP A 1 213 ? -19.125 -24.578 6.68 1 95.62 213 ASP A CA 1
ATOM 1634 C C . ASP A 1 213 ? -18.281 -25.844 6.508 1 95.62 213 ASP A C 1
ATOM 1636 O O . ASP A 1 213 ? -18.031 -26.281 5.383 1 95.62 213 ASP A O 1
ATOM 1640 N N . PRO A 1 214 ? -17.797 -26.391 7.594 1 94 214 PRO A N 1
ATOM 1641 C CA . PRO A 1 214 ? -16.891 -27.547 7.488 1 94 214 PRO A CA 1
ATOM 1642 C C . PRO A 1 214 ? -17.547 -28.766 6.852 1 94 214 PRO A C 1
ATOM 1644 O O . PRO A 1 214 ? -16.859 -29.703 6.453 1 94 214 PRO A O 1
ATOM 1647 N N . ASP A 1 215 ? -18.828 -28.703 6.758 1 93.94 215 ASP A N 1
ATOM 1648 C CA . ASP A 1 215 ? -19.547 -29.844 6.188 1 93.94 215 ASP A CA 1
ATOM 1649 C C . ASP A 1 215 ? -20.031 -29.531 4.773 1 93.94 215 ASP A C 1
ATOM 1651 O O . ASP A 1 215 ? -19.984 -30.406 3.895 1 93.94 215 ASP A O 1
ATOM 1655 N N . THR A 1 216 ? -20.484 -28.328 4.527 1 94.69 216 THR A N 1
ATOM 1656 C CA . THR A 1 216 ? -21.125 -28.016 3.258 1 94.69 216 THR A CA 1
ATOM 1657 C C . THR A 1 216 ? -20.25 -27.094 2.412 1 94.69 216 THR A C 1
ATOM 1659 O O . THR A 1 216 ? -20.484 -26.938 1.214 1 94.69 216 THR A O 1
ATOM 1662 N N . GLY A 1 217 ? -19.266 -26.531 3.062 1 95.06 217 GLY A N 1
ATOM 1663 C CA . GLY A 1 217 ? -18.328 -25.688 2.338 1 95.06 217 GLY A CA 1
ATOM 1664 C C . GLY A 1 217 ? -18.844 -24.281 2.125 1 95.06 217 GLY A C 1
ATOM 1665 O O . GLY A 1 217 ? -19.609 -23.766 2.941 1 95.06 217 GLY A O 1
ATOM 1666 N N . SER A 1 218 ? -18.328 -23.562 1.242 1 95.62 218 SER A N 1
ATOM 1667 C CA . SER A 1 218 ? -18.703 -22.219 0.808 1 95.62 218 SER A CA 1
ATOM 1668 C C . SER A 1 218 ? -18.844 -22.156 -0.709 1 95.62 218 SER A C 1
ATOM 1670 O O . SER A 1 218 ? -18.266 -22.953 -1.432 1 95.62 218 SER A O 1
ATOM 1672 N N . THR A 1 219 ? -19.656 -21.234 -1.139 1 95.25 219 THR A N 1
ATOM 1673 C CA . THR A 1 219 ? -19.766 -21.016 -2.576 1 95.25 219 THR A CA 1
ATOM 1674 C C . THR A 1 219 ? -18.688 -20.047 -3.047 1 95.25 219 THR A C 1
ATOM 1676 O O . THR A 1 219 ? -18.422 -19.922 -4.246 1 95.25 219 THR A O 1
ATOM 1679 N N . ALA A 1 220 ? -18.047 -19.359 -2.059 1 97.25 220 ALA A N 1
ATOM 1680 C CA . ALA A 1 220 ? -16.969 -18.438 -2.416 1 97.25 220 ALA A CA 1
ATOM 1681 C C . ALA A 1 220 ? -15.68 -19.203 -2.744 1 97.25 220 ALA A C 1
ATOM 1683 O O . ALA A 1 220 ? -15.438 -20.281 -2.207 1 97.25 220 ALA A O 1
ATOM 1684 N N . GLY A 1 221 ? -14.891 -18.625 -3.631 1 96.38 221 GLY A N 1
ATOM 1685 C CA . GLY A 1 221 ? -13.609 -19.219 -3.973 1 96.38 221 GLY A CA 1
ATOM 1686 C C . GLY A 1 221 ? -12.648 -19.297 -2.799 1 96.38 221 GLY A C 1
ATOM 1687 O O . GLY A 1 221 ? -12.047 -20.328 -2.549 1 96.38 221 GLY A O 1
ATOM 1688 N N . LEU A 1 222 ? -12.516 -18.203 -2.062 1 96.19 222 LEU A N 1
ATOM 1689 C CA . LEU A 1 222 ? -11.68 -18.094 -0.869 1 96.19 222 LEU A CA 1
ATOM 1690 C C . LEU A 1 222 ? -12.469 -17.453 0.278 1 96.19 222 LEU A C 1
ATOM 1692 O O . LEU A 1 222 ? -12.477 -16.234 0.431 1 96.19 222 LEU A O 1
ATOM 1696 N N . PRO A 1 223 ? -13.047 -18.25 1.153 1 96.06 223 PRO A N 1
ATOM 1697 C CA . PRO A 1 223 ? -13.852 -17.719 2.26 1 96.06 223 PRO A CA 1
ATOM 1698 C C . PRO A 1 223 ? -13 -17.359 3.477 1 96.06 223 PRO A C 1
ATOM 1700 O O . PRO A 1 223 ? -11.883 -17.844 3.625 1 96.06 223 PRO A O 1
ATOM 1703 N N . GLY A 1 224 ? -13.531 -16.438 4.324 1 93.38 224 GLY A N 1
ATOM 1704 C CA . GLY A 1 224 ? -12.961 -16.172 5.633 1 93.38 224 GLY A CA 1
ATOM 1705 C C . GLY A 1 224 ? -12.539 -14.734 5.82 1 93.38 224 GLY A C 1
ATOM 1706 O O . GLY A 1 224 ? -12.242 -14.039 4.848 1 93.38 224 GLY A O 1
ATOM 1707 N N . PRO A 1 225 ? -12.461 -14.359 7.047 1 90.94 225 PRO A N 1
ATOM 1708 C CA . PRO A 1 225 ? -12.227 -12.945 7.352 1 90.94 225 PRO A CA 1
ATOM 1709 C C . PRO A 1 225 ? -10.812 -12.492 6.996 1 90.94 225 PRO A C 1
ATOM 1711 O O . PRO A 1 225 ? -10.609 -11.344 6.594 1 90.94 225 PRO A O 1
ATOM 1714 N N . VAL A 1 226 ? -9.836 -13.312 7.062 1 88.75 226 VAL A N 1
ATOM 1715 C CA . VAL A 1 226 ? -8.453 -12.93 6.797 1 88.75 226 VAL A CA 1
ATOM 1716 C C . VAL A 1 226 ? -8.273 -12.656 5.305 1 88.75 226 VAL A C 1
ATOM 1718 O O . VAL A 1 226 ? -7.645 -11.664 4.922 1 88.75 226 VAL A O 1
ATOM 1721 N N . VAL A 1 227 ? -8.844 -13.516 4.539 1 93.25 227 VAL A N 1
ATOM 1722 C CA . VAL A 1 227 ? -8.766 -13.336 3.092 1 93.25 227 VAL A CA 1
ATOM 1723 C C . VAL A 1 227 ? -9.547 -12.086 2.688 1 93.25 227 VAL A C 1
ATOM 1725 O O . VAL A 1 227 ? -9.055 -11.266 1.907 1 93.25 227 VAL A O 1
ATOM 1728 N N . TRP A 1 228 ? -10.719 -11.914 3.299 1 94.5 228 TRP A N 1
ATOM 1729 C CA . TRP A 1 228 ? -11.562 -10.75 3.018 1 94.5 228 TRP A CA 1
ATOM 1730 C C . TRP A 1 228 ? -10.852 -9.461 3.406 1 94.5 228 TRP A C 1
ATOM 1732 O O . TRP A 1 228 ? -10.961 -8.453 2.705 1 94.5 228 TRP A O 1
ATOM 1742 N N . SER A 1 229 ? -10.156 -9.539 4.434 1 92.31 229 SER A N 1
ATOM 1743 C CA . SER A 1 229 ? -9.531 -8.32 4.949 1 92.31 229 SER A CA 1
ATOM 1744 C C . SER A 1 229 ? -8.539 -7.75 3.943 1 92.31 229 SER A C 1
ATOM 1746 O O . SER A 1 229 ? -8.312 -6.535 3.906 1 92.31 229 SER A O 1
ATOM 1748 N N . TRP A 1 230 ? -7.98 -8.578 3.094 1 94.62 230 TRP A N 1
ATOM 1749 C CA . TRP A 1 230 ? -7.051 -8.07 2.092 1 94.62 230 TRP A CA 1
ATOM 1750 C C . TRP A 1 230 ? -7.758 -7.84 0.759 1 94.62 230 TRP A C 1
ATOM 1752 O O . TRP A 1 230 ? -7.641 -6.766 0.165 1 94.62 230 TRP A O 1
ATOM 1762 N N . TYR A 1 231 ? -8.586 -8.789 0.335 1 96.62 231 TYR A N 1
ATOM 1763 C CA . TYR A 1 231 ? -9.195 -8.734 -0.988 1 96.62 231 TYR A CA 1
ATOM 1764 C C . TYR A 1 231 ? -10.375 -7.773 -1.003 1 96.62 231 TYR A C 1
ATOM 1766 O O . TYR A 1 231 ? -10.617 -7.094 -2.004 1 96.62 231 TYR A O 1
ATOM 1774 N N . GLY A 1 232 ? -11.125 -7.723 0.082 1 94.69 232 GLY A N 1
ATOM 1775 C CA . GLY A 1 232 ? -12.383 -6.992 0.16 1 94.69 232 GLY A CA 1
ATOM 1776 C C . GLY A 1 232 ? -12.25 -5.535 -0.244 1 94.69 232 GLY A C 1
ATOM 1777 O O . GLY A 1 232 ? -12.992 -5.059 -1.105 1 94.69 232 GLY A O 1
ATOM 1778 N N . PRO A 1 233 ? -11.297 -4.91 0.304 1 93.62 233 PRO A N 1
ATOM 1779 C CA . PRO A 1 233 ? -11.117 -3.486 0.012 1 93.62 233 PRO A CA 1
ATOM 1780 C C . PRO A 1 233 ? -10.859 -3.215 -1.47 1 93.62 233 PRO A C 1
ATOM 1782 O O . PRO A 1 233 ? -11.188 -2.135 -1.968 1 93.62 233 PRO A O 1
ATOM 1785 N N . TRP A 1 234 ? -10.352 -4.148 -2.203 1 95.19 234 TRP A N 1
ATOM 1786 C CA . TRP A 1 234 ? -10.023 -3.963 -3.615 1 95.19 234 TRP A CA 1
ATOM 1787 C C . TRP A 1 234 ? -11.289 -3.896 -4.461 1 95.19 234 TRP A C 1
ATOM 1789 O O . TRP A 1 234 ? -11.25 -3.482 -5.621 1 95.19 234 TRP A O 1
ATOM 1799 N N . THR A 1 235 ? -12.453 -4.266 -3.871 1 93.56 235 THR A N 1
ATOM 1800 C CA . THR A 1 235 ? -13.719 -4.141 -4.59 1 93.56 235 THR A CA 1
ATOM 1801 C C . THR A 1 235 ? -14.055 -2.672 -4.836 1 93.56 235 THR A C 1
ATOM 1803 O O . THR A 1 235 ? -14.859 -2.355 -5.711 1 93.56 235 THR A O 1
ATOM 1806 N N . LEU A 1 236 ? -13.406 -1.769 -4.078 1 88.56 236 LEU A N 1
ATOM 1807 C CA . LEU A 1 236 ? -13.586 -0.33 -4.246 1 88.56 236 LEU A CA 1
ATOM 1808 C C . LEU A 1 236 ? -12.562 0.237 -5.219 1 88.56 236 LEU A C 1
ATOM 1810 O O . LEU A 1 236 ? -12.586 1.43 -5.531 1 88.56 236 LEU A O 1
ATOM 1814 N N . LYS A 1 237 ? -11.664 -0.687 -5.738 1 89.44 237 LYS A N 1
ATOM 1815 C CA . LYS A 1 237 ? -10.531 -0.233 -6.543 1 89.44 237 LYS A CA 1
ATOM 1816 C C . LYS A 1 237 ? -10.422 -1.037 -7.836 1 89.44 237 LYS A C 1
ATOM 1818 O O . LYS A 1 237 ? -9.32 -1.405 -8.25 1 89.44 237 LYS A O 1
ATOM 1823 N N . GLY A 1 238 ? -11.523 -1.461 -8.367 1 88.94 238 GLY A N 1
ATOM 1824 C CA . GLY A 1 238 ? -11.547 -2.029 -9.703 1 88.94 238 GLY A CA 1
ATOM 1825 C C . GLY A 1 238 ? -11.469 -3.545 -9.711 1 88.94 238 GLY A C 1
ATOM 1826 O O . GLY A 1 238 ? -11.57 -4.172 -10.766 1 88.94 238 GLY A O 1
ATOM 1827 N N . PHE A 1 239 ? -11.32 -4.152 -8.555 1 95.69 239 PHE A N 1
ATOM 1828 C CA . PHE A 1 239 ? -11.305 -5.605 -8.445 1 95.69 239 PHE A CA 1
ATOM 1829 C C . PHE A 1 239 ? -12.727 -6.156 -8.406 1 95.69 239 PHE A C 1
ATOM 1831 O O . PHE A 1 239 ? -13.523 -5.777 -7.547 1 95.69 239 PHE A O 1
ATOM 1838 N N . GLU A 1 240 ? -13 -7.055 -9.328 1 96.88 240 GLU A N 1
ATOM 1839 C CA . GLU A 1 240 ? -14.312 -7.695 -9.359 1 96.88 240 GLU A CA 1
ATOM 1840 C C . GLU A 1 240 ? -14.352 -8.93 -8.469 1 96.88 240 GLU A C 1
ATOM 1842 O O . GLU A 1 240 ? -13.648 -9.906 -8.719 1 96.88 240 GLU A O 1
ATOM 1847 N N . ASN A 1 241 ? -15.227 -8.844 -7.512 1 97.81 241 ASN A N 1
ATOM 1848 C CA . ASN A 1 241 ? -15.344 -9.977 -6.602 1 97.81 241 ASN A CA 1
ATOM 1849 C C . ASN A 1 241 ? -16.266 -11.055 -7.164 1 97.81 241 ASN A C 1
ATOM 1851 O O . ASN A 1 241 ? -17.328 -11.328 -6.613 1 97.81 241 ASN A O 1
ATOM 1855 N N . ARG A 1 242 ? -15.797 -11.695 -8.203 1 98.12 242 ARG A N 1
ATOM 1856 C CA . ARG A 1 242 ? -16.453 -12.852 -8.797 1 98.12 242 ARG A CA 1
ATOM 1857 C C . ARG A 1 242 ? -15.445 -13.711 -9.57 1 98.12 242 ARG A C 1
ATOM 1859 O O . ARG A 1 242 ? -14.406 -13.211 -10.008 1 98.12 242 ARG A O 1
ATOM 1866 N N . TYR A 1 243 ? -15.695 -14.969 -9.664 1 97.75 243 TYR A N 1
ATOM 1867 C CA . TYR A 1 243 ? -14.945 -15.867 -10.531 1 97.75 243 TYR A CA 1
ATOM 1868 C C . TYR A 1 243 ? -15.859 -16.891 -11.172 1 97.75 243 TYR A C 1
ATOM 1870 O O . TYR A 1 243 ? -16.938 -17.203 -10.648 1 97.75 243 TYR A O 1
ATOM 1878 N N . ALA A 1 244 ? -15.508 -17.297 -12.328 1 98.75 244 ALA A N 1
ATOM 1879 C CA . ALA A 1 244 ? -16.25 -18.375 -12.984 1 98.75 244 ALA A CA 1
ATOM 1880 C C . ALA A 1 244 ? -16.047 -19.703 -12.273 1 98.75 244 ALA A C 1
ATOM 1882 O O . ALA A 1 244 ? -14.922 -20.219 -12.219 1 98.75 244 ALA A O 1
ATOM 1883 N N . VAL A 1 245 ? -17.078 -20.328 -11.82 1 98.69 245 VAL A N 1
ATOM 1884 C CA . VAL A 1 245 ? -17.047 -21.5 -10.969 1 98.69 245 VAL A CA 1
ATOM 1885 C C . VAL A 1 245 ? -16.344 -22.656 -11.703 1 98.69 245 VAL A C 1
ATOM 1887 O O . VAL A 1 245 ? -15.641 -23.453 -11.078 1 98.69 245 VAL A O 1
ATOM 1890 N N . MET A 1 246 ? -16.5 -22.734 -13 1 98.69 246 MET A N 1
ATOM 1891 C CA . MET A 1 246 ? -15.898 -23.797 -13.805 1 98.69 246 MET A CA 1
ATOM 1892 C C . MET A 1 246 ? -14.375 -23.75 -13.711 1 98.69 246 MET A C 1
ATOM 1894 O O . MET A 1 246 ? -13.703 -24.734 -14.031 1 98.69 246 MET A O 1
ATOM 1898 N N . SER A 1 247 ? -13.742 -22.609 -13.297 1 98.31 247 SER A N 1
ATOM 1899 C CA . SER A 1 247 ? -12.297 -22.422 -13.172 1 98.31 247 SER A CA 1
ATOM 1900 C C . SER A 1 247 ? -11.695 -23.438 -12.211 1 98.31 247 SER A C 1
ATOM 1902 O O . SER A 1 247 ? -10.508 -23.766 -12.305 1 98.31 247 SER A O 1
ATOM 1904 N N . ASP A 1 248 ? -12.531 -23.938 -11.273 1 98.19 248 ASP A N 1
ATOM 1905 C CA . ASP A 1 248 ? -12.031 -24.828 -10.234 1 98.19 248 ASP A CA 1
ATOM 1906 C C . ASP A 1 248 ? -11.477 -26.125 -10.836 1 98.19 248 ASP A C 1
ATOM 1908 O O . ASP A 1 248 ? -10.555 -26.719 -10.281 1 98.19 248 ASP A O 1
ATOM 1912 N N . LEU A 1 249 ? -12.031 -26.547 -12.016 1 98.38 249 LEU A N 1
ATOM 1913 C CA . LEU A 1 249 ? -11.539 -27.75 -12.672 1 98.38 249 LEU A CA 1
ATOM 1914 C C . LEU A 1 249 ? -10.078 -27.578 -13.094 1 98.38 249 LEU A C 1
ATOM 1916 O O . LEU A 1 249 ? -9.242 -28.438 -12.82 1 98.38 249 LEU A O 1
ATOM 1920 N N . ASP A 1 250 ? -9.773 -26.438 -13.719 1 97.38 250 ASP A N 1
ATOM 1921 C CA . ASP A 1 250 ? -8.422 -26.156 -14.188 1 97.38 250 ASP A CA 1
ATOM 1922 C C . ASP A 1 250 ? -7.496 -25.828 -13.016 1 97.38 250 ASP A C 1
ATOM 1924 O O . ASP A 1 250 ? -6.34 -26.25 -12.992 1 97.38 250 ASP A O 1
ATOM 1928 N N . HIS A 1 251 ? -7.984 -25.109 -12.07 1 97.56 251 HIS A N 1
ATOM 1929 C CA . HIS A 1 251 ? -7.188 -24.688 -10.922 1 97.56 251 HIS A CA 1
ATOM 1930 C C . HIS A 1 251 ? -6.695 -25.891 -10.117 1 97.56 251 HIS A C 1
ATOM 1932 O O . HIS A 1 251 ? -5.504 -26 -9.836 1 97.56 251 HIS A O 1
ATOM 1938 N N . PHE A 1 252 ? -7.574 -26.859 -9.82 1 97.44 252 PHE A N 1
ATOM 1939 C CA . PHE A 1 252 ? -7.234 -27.938 -8.898 1 97.44 252 PHE A CA 1
ATOM 1940 C C . PHE A 1 252 ? -6.586 -29.109 -9.648 1 97.44 252 PHE A C 1
ATOM 1942 O O . PHE A 1 252 ? -6.066 -30.031 -9.023 1 97.44 252 PHE A O 1
ATOM 1949 N N . SER A 1 253 ? -6.562 -29.016 -10.984 1 96.75 253 SER A N 1
ATOM 1950 C CA . SER A 1 253 ? -5.875 -30.047 -11.758 1 96.75 253 SER A CA 1
ATOM 1951 C C . SER A 1 253 ? -4.41 -29.688 -11.984 1 96.75 253 SER A C 1
ATOM 1953 O O . SER A 1 253 ? -3.631 -30.516 -12.469 1 96.75 253 SER A O 1
ATOM 1955 N N . TYR A 1 254 ? -4.016 -28.5 -11.672 1 97.5 254 TYR A N 1
ATOM 1956 C CA . TYR A 1 254 ? -2.668 -27.984 -11.891 1 97.5 254 TYR A CA 1
ATOM 1957 C C . TYR A 1 254 ? -1.776 -28.25 -10.688 1 97.5 254 TYR A C 1
ATOM 1959 O O . TYR A 1 254 ? -2.168 -27.984 -9.547 1 97.5 254 TYR A O 1
ATOM 1967 N N . SER A 1 255 ? -0.596 -28.812 -10.938 1 97.94 255 SER A N 1
ATOM 1968 C CA . SER A 1 255 ? 0.409 -29.047 -9.906 1 97.94 255 SER A CA 1
ATOM 1969 C C . SER A 1 255 ? 1.771 -28.5 -10.32 1 97.94 255 SER A C 1
ATOM 1971 O O . SER A 1 255 ? 2.111 -28.516 -11.508 1 97.94 255 SER A O 1
ATOM 1973 N N . THR A 1 256 ? 2.547 -28 -9.344 1 98.31 256 THR A N 1
ATOM 1974 C CA . THR A 1 256 ? 3.875 -27.469 -9.633 1 98.31 256 THR A CA 1
ATOM 1975 C C . THR A 1 256 ? 4.957 -28.438 -9.148 1 98.31 256 THR A C 1
ATOM 1977 O O . THR A 1 256 ? 6.152 -28.141 -9.273 1 98.31 256 THR A O 1
ATOM 1980 N N . VAL A 1 257 ? 4.551 -29.609 -8.609 1 98.38 257 VAL A N 1
ATOM 1981 C CA . VAL A 1 257 ? 5.477 -30.562 -7.996 1 98.38 257 VAL A CA 1
ATOM 1982 C C . VAL A 1 257 ? 6.488 -31.031 -9.039 1 98.38 257 VAL A C 1
ATOM 1984 O O . VAL A 1 257 ? 7.699 -30.891 -8.844 1 98.38 257 VAL A O 1
ATOM 1987 N N . GLU A 1 258 ? 6.031 -31.469 -10.203 1 98.06 258 GLU A N 1
ATOM 1988 C CA . GLU A 1 258 ? 6.914 -32.062 -11.203 1 98.06 258 GLU A CA 1
ATOM 1989 C C . GLU A 1 258 ? 7.809 -30.984 -11.836 1 98.06 258 GLU A C 1
ATOM 1991 O O . GLU A 1 258 ? 9 -31.219 -12.031 1 98.06 258 GLU A O 1
ATOM 1996 N N . GLY A 1 259 ? 7.207 -29.859 -12.18 1 98.19 259 GLY A N 1
ATOM 1997 C CA . GLY A 1 259 ? 7.973 -28.797 -12.797 1 98.19 259 GLY A CA 1
ATOM 1998 C C . GLY A 1 259 ? 9.086 -28.266 -11.914 1 98.19 259 GLY A C 1
ATOM 1999 O O . GLY A 1 259 ? 10.227 -28.125 -12.359 1 98.19 259 GLY A O 1
ATOM 2000 N N . VAL A 1 260 ? 8.797 -28.047 -10.664 1 98.75 260 VAL A N 1
ATOM 2001 C CA . VAL A 1 260 ? 9.766 -27.484 -9.727 1 98.75 260 VAL A CA 1
ATOM 2002 C C . VAL A 1 260 ? 10.891 -28.484 -9.484 1 98.75 260 VAL A C 1
ATOM 2004 O O . VAL A 1 260 ? 12.047 -28.094 -9.312 1 98.75 260 VAL A O 1
ATOM 2007 N N . ALA A 1 261 ? 10.57 -29.781 -9.531 1 98.69 261 ALA A N 1
ATOM 2008 C CA . ALA A 1 261 ? 11.562 -30.812 -9.312 1 98.69 261 ALA A CA 1
ATOM 2009 C C . ALA A 1 261 ? 12.547 -30.891 -10.469 1 98.69 261 ALA A C 1
ATOM 2011 O O . ALA A 1 261 ? 13.602 -31.516 -10.359 1 98.69 261 ALA A O 1
ATOM 2012 N N . LYS A 1 262 ? 12.219 -30.203 -11.57 1 98.56 262 LYS A N 1
ATOM 2013 C CA . LYS A 1 262 ? 13.094 -30.203 -12.742 1 98.56 262 LYS A CA 1
ATOM 2014 C C . LYS A 1 262 ? 13.789 -28.859 -12.906 1 98.56 262 LYS A C 1
ATOM 2016 O O . LYS A 1 262 ? 14.555 -28.656 -13.852 1 98.56 262 LYS A O 1
ATOM 2021 N N . LEU A 1 263 ? 13.523 -27.922 -12.047 1 98.75 263 LEU A N 1
ATOM 2022 C CA . LEU A 1 263 ? 14.055 -26.578 -12.156 1 98.75 263 LEU A CA 1
ATOM 2023 C C . LEU A 1 263 ? 15.57 -26.562 -12.023 1 98.75 263 LEU A C 1
ATOM 2025 O O . LEU A 1 263 ? 16.109 -27.016 -11.008 1 98.75 263 LEU A O 1
ATOM 2029 N N . ASN A 1 264 ? 16.266 -26.094 -12.961 1 98.25 264 ASN A N 1
ATOM 2030 C CA . ASN A 1 264 ? 17.734 -26.109 -12.969 1 98.25 264 ASN A CA 1
ATOM 2031 C C . ASN A 1 264 ? 18.297 -24.688 -13.07 1 98.25 264 ASN A C 1
ATOM 2033 O O . ASN A 1 264 ? 19.375 -24.484 -13.656 1 98.25 264 ASN A O 1
ATOM 2037 N N . LYS A 1 265 ? 17.547 -23.703 -12.711 1 98.19 265 LYS A N 1
ATOM 2038 C CA . LYS A 1 265 ? 17.938 -22.297 -12.672 1 98.19 265 LYS A CA 1
ATOM 2039 C C . LYS A 1 265 ? 17.984 -21.781 -11.234 1 98.19 265 LYS A C 1
ATOM 2041 O O . LYS A 1 265 ? 17.281 -22.297 -10.367 1 98.19 265 LYS A O 1
ATOM 2046 N N . PRO A 1 266 ? 18.859 -20.688 -10.961 1 98.81 266 PRO A N 1
ATOM 2047 C CA . PRO A 1 266 ? 18.875 -20.109 -9.617 1 98.81 266 PRO A CA 1
ATOM 2048 C C . PRO A 1 266 ? 17.484 -19.75 -9.109 1 98.81 266 PRO A C 1
ATOM 2050 O O . PRO A 1 266 ? 16.703 -19.125 -9.836 1 98.81 266 PRO A O 1
ATOM 2053 N N . ALA A 1 267 ? 17.188 -20.156 -7.855 1 98.94 267 ALA A N 1
ATOM 2054 C CA . ALA A 1 267 ? 15.836 -19.984 -7.316 1 98.94 267 ALA A CA 1
ATOM 2055 C C . ALA A 1 267 ? 15.891 -19.469 -5.883 1 98.94 267 ALA A C 1
ATOM 2057 O O . ALA A 1 267 ? 16.625 -20 -5.047 1 98.94 267 ALA A O 1
ATOM 2058 N N . LEU A 1 268 ? 15.195 -18.375 -5.617 1 98.94 268 LEU A N 1
ATOM 2059 C CA . LEU A 1 268 ? 14.992 -17.844 -4.281 1 98.94 268 LEU A CA 1
ATOM 2060 C C . LEU A 1 268 ? 13.562 -18.094 -3.805 1 98.94 268 LEU A C 1
ATOM 2062 O O . LEU A 1 268 ? 12.602 -17.75 -4.508 1 98.94 268 LEU A O 1
ATOM 2066 N N . VAL A 1 269 ? 13.406 -18.734 -2.646 1 98.94 269 VAL A N 1
ATOM 2067 C CA . VAL A 1 269 ? 12.094 -18.953 -2.035 1 98.94 269 VAL A CA 1
ATOM 2068 C C . VAL A 1 269 ? 12.016 -18.203 -0.702 1 98.94 269 VAL A C 1
ATOM 2070 O O . VAL A 1 269 ? 12.844 -18.422 0.186 1 98.94 269 VAL A O 1
ATOM 2073 N N . ILE A 1 270 ? 11.125 -17.281 -0.583 1 98.88 270 ILE A N 1
ATOM 2074 C CA . ILE A 1 270 ? 10.852 -16.547 0.645 1 98.88 270 ILE A CA 1
ATOM 2075 C C . ILE A 1 270 ? 9.516 -17 1.231 1 98.88 270 ILE A C 1
ATOM 2077 O O . ILE A 1 270 ? 8.477 -16.891 0.582 1 98.88 270 ILE A O 1
ATOM 2081 N N . HIS A 1 271 ? 9.539 -17.5 2.461 1 98 271 HIS A N 1
ATOM 2082 C CA . HIS A 1 271 ? 8.352 -18.078 3.086 1 98 271 HIS A CA 1
ATOM 2083 C C . HIS A 1 271 ? 8.453 -18.031 4.605 1 98 271 HIS A C 1
ATOM 2085 O O . HIS A 1 271 ? 9.211 -17.234 5.16 1 98 271 HIS A O 1
ATOM 2091 N N . GLY A 1 272 ? 7.555 -18.656 5.301 1 94.44 272 GLY A N 1
ATOM 2092 C CA . GLY A 1 272 ? 7.527 -18.688 6.754 1 94.44 272 GLY A CA 1
ATOM 2093 C C . GLY A 1 272 ? 6.391 -19.531 7.305 1 94.44 272 GLY A C 1
ATOM 2094 O O . GLY A 1 272 ? 5.516 -19.969 6.555 1 94.44 272 GLY A O 1
ATOM 2095 N N . ASP A 1 273 ? 6.387 -19.688 8.609 1 91.38 273 ASP A N 1
ATOM 2096 C CA . ASP A 1 273 ? 5.395 -20.531 9.273 1 91.38 273 ASP A CA 1
ATOM 2097 C C . ASP A 1 273 ? 4.016 -19.875 9.25 1 91.38 273 ASP A C 1
ATOM 2099 O O . ASP A 1 273 ? 2.992 -20.562 9.297 1 91.38 273 ASP A O 1
ATOM 2103 N N . ASN A 1 274 ? 4.008 -18.547 9.195 1 89 274 ASN A N 1
ATOM 2104 C CA . ASN A 1 274 ? 2.746 -17.812 9.211 1 89 274 ASN A CA 1
ATOM 2105 C C . ASN A 1 274 ? 2.221 -17.578 7.801 1 89 274 ASN A C 1
ATOM 2107 O O . ASN A 1 274 ? 1.281 -16.797 7.609 1 89 274 ASN A O 1
ATOM 2111 N N . CYS A 1 275 ? 2.904 -18.219 6.797 1 91.81 275 CYS A N 1
ATOM 2112 C CA . CYS A 1 275 ? 2.443 -18.219 5.414 1 91.81 275 CYS A CA 1
ATOM 2113 C C . CYS A 1 275 ? 1.656 -19.5 5.105 1 91.81 275 CYS A C 1
ATOM 2115 O O . CYS A 1 275 ? 1.51 -20.359 5.965 1 91.81 275 CYS A O 1
ATOM 2117 N N . MET A 1 276 ? 1.135 -19.547 3.924 1 88.19 276 MET A N 1
ATOM 2118 C CA . MET A 1 276 ? 0.306 -20.672 3.51 1 88.19 276 MET A CA 1
ATOM 2119 C C . MET A 1 276 ? 1.132 -21.953 3.428 1 88.19 276 MET A C 1
ATOM 2121 O O . MET A 1 276 ? 2.053 -22.062 2.613 1 88.19 276 MET A O 1
ATOM 2125 N N . ASN A 1 277 ? 0.823 -22.891 4.27 1 90.94 277 ASN A N 1
ATOM 2126 C CA . ASN A 1 277 ? 1.326 -24.25 4.254 1 90.94 277 ASN A CA 1
ATOM 2127 C C . ASN A 1 277 ? 2.846 -24.297 4.129 1 90.94 277 ASN A C 1
ATOM 2129 O O . ASN A 1 277 ? 3.379 -24.734 3.111 1 90.94 277 ASN A O 1
ATOM 2133 N N . GLY A 1 278 ? 3.555 -24.016 5.145 1 93.81 278 GLY A N 1
ATOM 2134 C CA . GLY A 1 278 ? 5.008 -23.984 5.188 1 93.81 278 GLY A CA 1
ATOM 2135 C C . GLY A 1 278 ? 5.645 -25.312 4.793 1 93.81 278 GLY A C 1
ATOM 2136 O O . GLY A 1 278 ? 6.703 -25.328 4.16 1 93.81 278 GLY A O 1
ATOM 2137 N N . ALA A 1 279 ? 5.012 -26.406 5.062 1 94.75 279 ALA A N 1
ATOM 2138 C CA . ALA A 1 279 ? 5.531 -27.734 4.738 1 94.75 279 ALA A CA 1
ATOM 2139 C C . ALA A 1 279 ? 5.656 -27.922 3.229 1 94.75 279 ALA A C 1
ATOM 2141 O O . ALA A 1 279 ? 6.645 -28.484 2.744 1 94.75 279 ALA A O 1
ATOM 2142 N N . ALA A 1 280 ? 4.676 -27.469 2.537 1 96.81 280 ALA A N 1
ATOM 2143 C CA . ALA A 1 280 ? 4.703 -27.562 1.081 1 96.81 280 ALA A CA 1
ATOM 2144 C C . ALA A 1 280 ? 5.828 -26.719 0.492 1 96.81 280 ALA A C 1
ATOM 2146 O O . ALA A 1 280 ? 6.465 -27.125 -0.487 1 96.81 280 ALA A O 1
ATOM 2147 N N . ALA A 1 281 ? 6.039 -25.531 1.032 1 97.56 281 ALA A N 1
ATOM 2148 C CA . ALA A 1 281 ? 7.133 -24.672 0.587 1 97.56 281 ALA A CA 1
ATOM 2149 C C . ALA A 1 281 ? 8.477 -25.375 0.745 1 97.56 281 ALA A C 1
ATOM 2151 O O . ALA A 1 281 ? 9.312 -25.344 -0.167 1 97.56 281 ALA A O 1
ATOM 2152 N N . LYS A 1 282 ? 8.648 -26.031 1.867 1 98.12 282 LYS A N 1
ATOM 2153 C CA . LYS A 1 282 ? 9.898 -26.75 2.127 1 98.12 282 LYS A CA 1
ATOM 2154 C C . LYS A 1 282 ? 10.062 -27.922 1.182 1 98.12 282 LYS A C 1
ATOM 2156 O O . LYS A 1 282 ? 11.156 -28.156 0.658 1 98.12 282 LYS A O 1
ATOM 2161 N N . ARG A 1 283 ? 8.977 -28.672 0.966 1 98.31 283 ARG A N 1
ATOM 2162 C CA . ARG A 1 283 ? 9.039 -29.812 0.058 1 98.31 283 ARG A CA 1
ATOM 2163 C C . ARG A 1 283 ? 9.414 -29.375 -1.353 1 98.31 283 ARG A C 1
ATOM 2165 O O . ARG A 1 283 ? 10.25 -30 -2.006 1 98.31 283 ARG A O 1
ATOM 2172 N N . HIS A 1 284 ? 8.789 -28.297 -1.821 1 98.69 284 HIS A N 1
ATOM 2173 C CA . HIS A 1 284 ? 9.102 -27.797 -3.152 1 98.69 284 HIS A CA 1
ATOM 2174 C C . HIS A 1 284 ? 10.547 -27.312 -3.232 1 98.69 284 HIS A C 1
ATOM 2176 O O . HIS A 1 284 ? 11.266 -27.641 -4.184 1 98.69 284 HIS A O 1
ATOM 2182 N N . PHE A 1 285 ? 10.992 -26.578 -2.232 1 98.81 285 PHE A N 1
ATOM 2183 C CA . PHE A 1 285 ? 12.359 -26.078 -2.213 1 98.81 285 PHE A CA 1
ATOM 2184 C C . PHE A 1 285 ? 13.359 -27.234 -2.256 1 98.81 285 PHE A C 1
ATOM 2186 O O . PHE A 1 285 ? 14.32 -27.203 -3.025 1 98.81 285 PHE A O 1
ATOM 2193 N N . ASP A 1 286 ? 13.102 -28.234 -1.446 1 98.69 286 ASP A N 1
ATOM 2194 C CA . ASP A 1 286 ? 14 -29.391 -1.344 1 98.69 286 ASP A CA 1
ATOM 2195 C C . ASP A 1 286 ? 14.047 -30.156 -2.658 1 98.69 286 ASP A C 1
ATOM 2197 O O . ASP A 1 286 ? 15.07 -30.766 -2.99 1 98.69 286 ASP A O 1
ATOM 2201 N N . SER A 1 287 ? 12.984 -30.094 -3.398 1 98.75 287 SER A N 1
ATOM 2202 C CA . SER A 1 287 ? 12.906 -30.875 -4.629 1 98.75 287 SER A CA 1
ATOM 2203 C C . SER A 1 287 ? 13.711 -30.219 -5.75 1 98.75 287 SER A C 1
ATOM 2205 O O . SER A 1 287 ? 14 -30.859 -6.766 1 98.75 287 SER A O 1
ATOM 2207 N N . ILE A 1 288 ? 14.016 -28.891 -5.645 1 98.81 288 ILE A N 1
ATOM 2208 C CA . ILE A 1 288 ? 14.828 -28.219 -6.652 1 98.81 288 ILE A CA 1
ATOM 2209 C C . ILE A 1 288 ? 16.219 -28.859 -6.707 1 98.81 288 ILE A C 1
ATOM 2211 O O . ILE A 1 288 ? 16.922 -28.906 -5.703 1 98.81 288 ILE A O 1
ATOM 2215 N N . PRO A 1 289 ? 16.672 -29.344 -7.793 1 98.44 289 PRO A N 1
ATOM 2216 C CA . PRO A 1 289 ? 17.812 -30.25 -7.828 1 98.44 289 PRO A CA 1
ATOM 2217 C C . PRO A 1 289 ? 19.156 -29.516 -7.793 1 98.44 289 PRO A C 1
ATOM 2219 O O . PRO A 1 289 ? 20.188 -30.125 -7.473 1 98.44 289 PRO A O 1
ATOM 2222 N N . ILE A 1 290 ? 19.219 -28.25 -8.07 1 97.94 290 ILE A N 1
ATOM 2223 C CA . ILE A 1 290 ? 20.5 -27.562 -8.156 1 97.94 290 ILE A CA 1
ATOM 2224 C C . ILE A 1 290 ? 20.859 -26.969 -6.797 1 97.94 290 ILE A C 1
ATOM 2226 O O . ILE A 1 290 ? 20 -26.812 -5.934 1 97.94 290 ILE A O 1
ATOM 2230 N N . LYS A 1 291 ? 22.109 -26.594 -6.652 1 97.56 291 LYS A N 1
ATOM 2231 C CA . LYS A 1 291 ? 22.609 -26.062 -5.391 1 97.56 291 LYS A CA 1
ATOM 2232 C C . LYS A 1 291 ? 22.391 -24.547 -5.312 1 97.56 291 LYS A C 1
ATOM 2234 O O . LYS A 1 291 ? 22.25 -24 -4.219 1 97.56 291 LYS A O 1
ATOM 2239 N N . ASN A 1 292 ? 22.344 -23.938 -6.48 1 98.31 292 ASN A N 1
ATOM 2240 C CA . ASN A 1 292 ? 22.156 -22.5 -6.504 1 98.31 292 ASN A CA 1
ATOM 2241 C C . ASN A 1 292 ? 20.719 -22.109 -6.191 1 98.31 292 ASN A C 1
ATOM 2243 O O . ASN A 1 292 ? 20 -21.609 -7.062 1 98.31 292 ASN A O 1
ATOM 2247 N N . LYS A 1 293 ? 20.312 -22.359 -5.059 1 98.69 293 LYS A N 1
ATOM 2248 C CA . LYS A 1 293 ? 19 -22.047 -4.5 1 98.69 293 LYS A CA 1
ATOM 2249 C C . LYS A 1 293 ? 19.125 -21.484 -3.084 1 98.69 293 LYS A C 1
ATOM 2251 O O . LYS A 1 293 ? 20.109 -21.75 -2.395 1 98.69 293 LYS A O 1
ATOM 2256 N N . LYS A 1 294 ? 18.219 -20.656 -2.662 1 98.75 294 LYS A N 1
ATOM 2257 C CA . LYS A 1 294 ? 18.219 -20.031 -1.345 1 98.75 294 LYS A CA 1
ATOM 2258 C C . LYS A 1 294 ? 16.812 -20 -0.751 1 98.75 294 LYS A C 1
ATOM 2260 O O . LYS A 1 294 ? 15.844 -19.688 -1.452 1 98.75 294 LYS A O 1
ATOM 2265 N N . LEU A 1 295 ? 16.719 -20.422 0.485 1 98.81 295 LEU A N 1
ATOM 2266 C CA . LEU A 1 295 ? 15.477 -20.344 1.25 1 98.81 295 LEU A CA 1
ATOM 2267 C C . LEU A 1 295 ? 15.57 -19.297 2.352 1 98.81 295 LEU A C 1
ATOM 2269 O O . LEU A 1 295 ? 16.484 -19.344 3.186 1 98.81 295 LEU A O 1
ATOM 2273 N N . ILE A 1 296 ? 14.711 -18.328 2.322 1 98.75 296 ILE A N 1
ATOM 2274 C CA . ILE A 1 296 ? 14.547 -17.391 3.422 1 98.75 296 ILE A CA 1
ATOM 2275 C C . ILE A 1 296 ? 13.258 -17.688 4.176 1 98.75 296 ILE A C 1
ATOM 2277 O O . ILE A 1 296 ? 12.18 -17.719 3.584 1 98.75 296 ILE A O 1
ATOM 2281 N N . TRP A 1 297 ? 13.367 -17.953 5.434 1 97.88 297 TRP A N 1
ATOM 2282 C CA . TRP A 1 297 ? 12.25 -18.344 6.285 1 97.88 297 TRP A CA 1
ATOM 2283 C C . TRP A 1 297 ? 12.023 -17.312 7.391 1 97.88 297 TRP A C 1
ATOM 2285 O O . TRP A 1 297 ? 12.836 -17.188 8.312 1 97.88 297 TRP A O 1
ATOM 2295 N N . ASP A 1 298 ? 10.953 -16.562 7.258 1 92.62 298 ASP A N 1
ATOM 2296 C CA . ASP A 1 298 ? 10.656 -15.484 8.203 1 92.62 298 ASP A CA 1
ATOM 2297 C C . ASP A 1 298 ? 9.352 -15.758 8.953 1 92.62 298 ASP A C 1
ATOM 2299 O O . ASP A 1 298 ? 8.266 -15.68 8.383 1 92.62 298 ASP A O 1
ATOM 2303 N N . ASN A 1 299 ? 9.43 -15.914 10.219 1 91.5 299 ASN A N 1
ATOM 2304 C CA . ASN A 1 299 ? 8.258 -16.234 11.031 1 91.5 299 ASN A CA 1
ATOM 2305 C C . ASN A 1 299 ? 7.617 -14.984 11.617 1 91.5 299 ASN A C 1
ATOM 2307 O O . ASN A 1 299 ? 6.566 -15.062 12.258 1 91.5 299 ASN A O 1
ATOM 2311 N N . GLY A 1 300 ? 8.18 -13.891 11.398 1 89.31 300 GLY A N 1
ATOM 2312 C CA . GLY A 1 300 ? 7.688 -12.656 11.984 1 89.31 300 GLY A CA 1
ATOM 2313 C C . GLY A 1 300 ? 6.621 -11.977 11.148 1 89.31 300 GLY A C 1
ATOM 2314 O O . GLY A 1 300 ? 6.035 -10.977 11.57 1 89.31 300 GLY A O 1
ATOM 2315 N N . VAL A 1 301 ? 6.395 -12.523 9.953 1 91.06 301 VAL A N 1
ATOM 2316 C CA . VAL A 1 301 ? 5.438 -11.891 9.062 1 91.06 301 VAL A CA 1
ATOM 2317 C C . VAL A 1 301 ? 4.43 -12.922 8.562 1 91.06 301 VAL A C 1
ATOM 2319 O O . VAL A 1 301 ? 4.758 -14.102 8.422 1 91.06 301 VAL A O 1
ATOM 2322 N N . SER A 1 302 ? 3.238 -12.461 8.281 1 90.5 302 SER A N 1
ATOM 2323 C CA . SER A 1 302 ? 2.168 -13.328 7.801 1 90.5 302 SER A CA 1
ATOM 2324 C C . SER A 1 302 ? 2.09 -13.312 6.277 1 90.5 302 SER A C 1
ATOM 2326 O O . SER A 1 302 ? 2.725 -12.477 5.629 1 90.5 302 SER A O 1
ATOM 2328 N N . HIS A 1 303 ? 1.244 -14.172 5.746 1 93.06 303 HIS A N 1
ATOM 2329 C CA . HIS A 1 303 ? 1.078 -14.406 4.312 1 93.06 303 HIS A CA 1
ATOM 2330 C C . HIS A 1 303 ? 0.75 -13.109 3.58 1 93.06 303 HIS A C 1
ATOM 2332 O O . HIS A 1 303 ? 1.43 -12.75 2.615 1 93.06 303 HIS A O 1
ATOM 2338 N N . PHE A 1 304 ? -0.185 -12.32 4.094 1 94.38 304 PHE A N 1
ATOM 2339 C CA . PHE A 1 304 ? -0.684 -11.164 3.363 1 94.38 304 PHE A CA 1
ATOM 2340 C C . PHE A 1 304 ? 0.22 -9.953 3.58 1 94.38 304 PHE A C 1
ATOM 2342 O O . PHE A 1 304 ? 0.168 -8.992 2.816 1 94.38 304 PHE A O 1
ATOM 2349 N N . GLN A 1 305 ? 1.042 -9.992 4.629 1 95 305 GLN A N 1
ATOM 2350 C CA . GLN A 1 305 ? 2.008 -8.922 4.828 1 95 305 GLN A CA 1
ATOM 2351 C C . GLN A 1 305 ? 3.045 -8.898 3.709 1 95 305 GLN A C 1
ATOM 2353 O O . GLN A 1 305 ? 3.57 -7.836 3.365 1 95 305 GLN A O 1
ATOM 2358 N N . HIS A 1 306 ? 3.262 -10.016 3.096 1 97.5 306 HIS A N 1
ATOM 2359 C CA . HIS A 1 306 ? 4.168 -10.102 1.959 1 97.5 306 HIS A CA 1
ATOM 2360 C C . HIS A 1 306 ? 3.572 -9.438 0.724 1 97.5 306 HIS A C 1
ATOM 2362 O O . HIS A 1 306 ? 4.277 -9.188 -0.255 1 97.5 306 HIS A O 1
ATOM 2368 N N . TYR A 1 307 ? 2.221 -9.156 0.771 1 98.12 307 TYR A N 1
ATOM 2369 C CA . TYR A 1 307 ? 1.565 -8.609 -0.413 1 98.12 307 TYR A CA 1
ATOM 2370 C C . TYR A 1 307 ? 1.857 -7.121 -0.563 1 98.12 307 TYR A C 1
ATOM 2372 O O . TYR A 1 307 ? 2.113 -6.641 -1.67 1 98.12 307 TYR A O 1
ATOM 2380 N N . ASP A 1 308 ? 1.803 -6.418 0.645 1 97.12 308 ASP A N 1
ATOM 2381 C CA . ASP A 1 308 ? 1.835 -4.977 0.414 1 97.12 308 ASP A CA 1
ATOM 2382 C C . ASP A 1 308 ? 2.295 -4.23 1.665 1 97.12 308 ASP A C 1
ATOM 2384 O O . ASP A 1 308 ? 2.334 -3 1.68 1 97.12 308 ASP A O 1
ATOM 2388 N N . GLN A 1 309 ? 2.604 -4.961 2.787 1 96.06 309 GLN A N 1
ATOM 2389 C CA . GLN A 1 309 ? 3.189 -4.23 3.906 1 96.06 309 GLN A CA 1
ATOM 2390 C C . GLN A 1 309 ? 4.566 -3.684 3.547 1 96.06 309 GLN A C 1
ATOM 2392 O O . GLN A 1 309 ? 5.473 -4.445 3.197 1 96.06 309 GLN A O 1
ATOM 2397 N N . PRO A 1 310 ? 4.77 -2.402 3.65 1 97.44 310 PRO A N 1
ATOM 2398 C CA . PRO A 1 310 ? 5.961 -1.777 3.07 1 97.44 310 PRO A CA 1
ATOM 2399 C C . PRO A 1 310 ? 7.262 -2.393 3.582 1 97.44 310 PRO A C 1
ATOM 2401 O O . PRO A 1 310 ? 8.117 -2.787 2.787 1 97.44 310 PRO A O 1
ATOM 2404 N N . GLU A 1 311 ? 7.406 -2.609 4.871 1 96.5 311 GLU A N 1
ATOM 2405 C CA . GLU A 1 311 ? 8.656 -3.113 5.43 1 96.5 311 GLU A CA 1
ATOM 2406 C C . GLU A 1 311 ? 8.938 -4.539 4.965 1 96.5 311 GLU A C 1
ATOM 2408 O O . GLU A 1 311 ? 10.086 -4.898 4.695 1 96.5 311 GLU A O 1
ATOM 2413 N N . CYS A 1 312 ? 7.887 -5.312 4.871 1 97.38 312 CYS A N 1
ATOM 2414 C CA . CYS A 1 312 ? 8.023 -6.691 4.418 1 97.38 312 CYS A CA 1
ATOM 2415 C C . CYS A 1 312 ? 8.406 -6.746 2.943 1 97.38 312 CYS A C 1
ATOM 2417 O O . CYS A 1 312 ? 9.344 -7.449 2.566 1 97.38 312 CYS A O 1
ATOM 2419 N N . VAL A 1 313 ? 7.723 -5.969 2.119 1 98.62 313 VAL A N 1
ATOM 2420 C CA . VAL A 1 313 ? 7.973 -5.957 0.681 1 98.62 313 VAL A CA 1
ATOM 2421 C C . VAL A 1 313 ? 9.367 -5.402 0.404 1 98.62 313 VAL A C 1
ATOM 2423 O O . VAL A 1 313 ? 10.086 -5.91 -0.461 1 98.62 313 VAL A O 1
ATOM 2426 N N . ASP A 1 314 ? 9.766 -4.34 1.166 1 98.5 314 ASP A N 1
ATOM 2427 C CA . ASP A 1 314 ? 11.102 -3.785 1 1 98.5 314 ASP A CA 1
ATOM 2428 C C . ASP A 1 314 ? 12.172 -4.848 1.244 1 98.5 314 ASP A C 1
ATOM 2430 O O . ASP A 1 314 ? 13.117 -4.977 0.464 1 98.5 314 ASP A O 1
ATOM 2434 N N . ARG A 1 315 ? 12 -5.605 2.32 1 97.88 315 ARG A N 1
ATOM 2435 C CA . ARG A 1 315 ? 12.969 -6.656 2.641 1 97.88 315 ARG A CA 1
ATOM 2436 C C . ARG A 1 315 ? 12.984 -7.73 1.556 1 97.88 315 ARG A C 1
ATOM 2438 O O . ARG A 1 315 ? 14.055 -8.172 1.137 1 97.88 315 ARG A O 1
ATOM 2445 N N . ASN A 1 316 ? 11.789 -8.156 1.132 1 98.81 316 ASN A N 1
ATOM 2446 C CA . ASN A 1 316 ? 11.711 -9.141 0.061 1 98.81 316 ASN A CA 1
ATOM 2447 C C . ASN A 1 316 ? 12.422 -8.664 -1.2 1 98.81 316 ASN A C 1
ATOM 2449 O O . ASN A 1 316 ? 13.211 -9.406 -1.79 1 98.81 316 ASN A O 1
ATOM 2453 N N . VAL A 1 317 ? 12.148 -7.414 -1.616 1 98.81 317 VAL A N 1
ATOM 2454 C CA . VAL A 1 317 ? 12.719 -6.871 -2.846 1 98.81 317 VAL A CA 1
ATOM 2455 C C . VAL A 1 317 ? 14.234 -6.746 -2.707 1 98.81 317 VAL A C 1
ATOM 2457 O O . VAL A 1 317 ? 14.977 -7.016 -3.654 1 98.81 317 VAL A O 1
ATOM 2460 N N . GLY A 1 318 ? 14.688 -6.32 -1.497 1 98.31 318 GLY A N 1
ATOM 2461 C CA . GLY A 1 318 ? 16.125 -6.293 -1.256 1 98.31 318 GLY A CA 1
ATOM 2462 C C . GLY A 1 318 ? 16.781 -7.645 -1.457 1 98.31 318 GLY A C 1
ATOM 2463 O O . GLY A 1 318 ? 17.828 -7.738 -2.104 1 98.31 318 GLY A O 1
ATOM 2464 N N . GLU A 1 319 ? 16.141 -8.68 -0.927 1 98.56 319 GLU A N 1
ATOM 2465 C CA . GLU A 1 319 ? 16.672 -10.039 -1.07 1 98.56 319 GLU A CA 1
ATOM 2466 C C . GLU A 1 319 ? 16.625 -10.492 -2.527 1 98.56 319 GLU A C 1
ATOM 2468 O O . GLU A 1 319 ? 17.578 -11.109 -3.014 1 98.56 319 GLU A O 1
ATOM 2473 N N . ILE A 1 320 ? 15.562 -10.188 -3.23 1 98.94 320 ILE A N 1
ATOM 2474 C CA . ILE A 1 320 ? 15.391 -10.586 -4.621 1 98.94 320 ILE A CA 1
ATOM 2475 C C . ILE A 1 320 ? 16.438 -9.891 -5.492 1 98.94 320 ILE A C 1
ATOM 2477 O O . ILE A 1 320 ? 17.094 -10.539 -6.309 1 98.94 320 ILE A O 1
ATOM 2481 N N . ALA A 1 321 ? 16.578 -8.57 -5.312 1 98.62 321 ALA A N 1
ATOM 2482 C CA . ALA A 1 321 ? 17.547 -7.816 -6.09 1 98.62 321 ALA A CA 1
ATOM 2483 C C . ALA A 1 321 ? 18.969 -8.328 -5.836 1 98.62 321 ALA A C 1
ATOM 2485 O O . ALA A 1 321 ? 19.75 -8.484 -6.773 1 98.62 321 ALA A O 1
ATOM 2486 N N . SER A 1 322 ? 19.297 -8.586 -4.543 1 98.12 322 SER A N 1
ATOM 2487 C CA . SER A 1 322 ? 20.594 -9.133 -4.195 1 98.12 322 SER A CA 1
ATOM 2488 C C . SER A 1 322 ? 20.828 -10.484 -4.855 1 98.12 322 SER A C 1
ATOM 2490 O O . SER A 1 322 ? 21.938 -10.789 -5.297 1 98.12 322 SER A O 1
ATOM 2492 N N . TRP A 1 323 ? 19.797 -11.305 -4.887 1 98.5 323 TRP A N 1
ATOM 2493 C CA . TRP A 1 323 ? 19.875 -12.641 -5.473 1 98.5 323 TRP A CA 1
ATOM 2494 C C . TRP A 1 323 ? 20.078 -12.562 -6.98 1 98.5 323 TRP A C 1
ATOM 2496 O O . TRP A 1 323 ? 20.953 -13.25 -7.527 1 98.5 323 TRP A O 1
ATOM 2506 N N . PHE A 1 324 ? 19.344 -11.719 -7.684 1 98.5 324 PHE A N 1
ATOM 2507 C CA . PHE A 1 324 ? 19.391 -11.625 -9.141 1 98.5 324 PHE A CA 1
ATOM 2508 C C . PHE A 1 324 ? 20.688 -10.961 -9.594 1 98.5 324 PHE A C 1
ATOM 2510 O O . PHE A 1 324 ? 21.188 -11.242 -10.688 1 98.5 324 PHE A O 1
ATOM 2517 N N . GLU A 1 325 ? 21.297 -10.117 -8.75 1 96.81 325 GLU A N 1
ATOM 2518 C CA . GLU A 1 325 ? 22.547 -9.453 -9.078 1 96.81 325 GLU A CA 1
ATOM 2519 C C . GLU A 1 325 ? 23.688 -10.461 -9.227 1 96.81 325 GLU A C 1
ATOM 2521 O O . GLU A 1 325 ? 24.641 -10.227 -9.969 1 96.81 325 GLU A O 1
ATOM 2526 N N . LYS A 1 326 ? 23.547 -11.539 -8.578 1 95.75 326 LYS A N 1
ATOM 2527 C CA . LYS A 1 326 ? 24.609 -12.547 -8.555 1 95.75 326 LYS A CA 1
ATOM 2528 C C . LYS A 1 326 ? 24.484 -13.492 -9.75 1 95.75 326 LYS A C 1
ATOM 2530 O O . LYS A 1 326 ? 25.344 -14.359 -9.953 1 95.75 326 LYS A O 1
ATOM 2535 N N . ILE A 1 327 ? 23.453 -13.359 -10.477 1 94.81 327 ILE A N 1
ATOM 2536 C CA . ILE A 1 327 ? 23.172 -14.258 -11.594 1 94.81 327 ILE A CA 1
ATOM 2537 C C . ILE A 1 327 ? 23.609 -13.602 -12.906 1 94.81 327 ILE A C 1
ATOM 2539 O O . ILE A 1 327 ? 23.312 -12.43 -13.148 1 94.81 327 ILE A O 1
ATOM 2543 N N . MET B 1 1 ? 24.328 -1.342 -5.707 1 79.25 1 MET B N 1
ATOM 2544 C CA . MET B 1 1 ? 23.984 -1.718 -4.34 1 79.25 1 MET B CA 1
ATOM 2545 C C . MET B 1 1 ? 22.469 -1.725 -4.148 1 79.25 1 MET B C 1
ATOM 2547 O O . MET B 1 1 ? 21.766 -0.853 -4.664 1 79.25 1 MET B O 1
ATOM 2551 N N . VAL B 1 2 ? 21.953 -2.717 -3.432 1 92.25 2 VAL B N 1
ATOM 2552 C CA . VAL B 1 2 ? 20.531 -2.887 -3.166 1 92.25 2 VAL B CA 1
ATOM 2553 C C . VAL B 1 2 ? 20.047 -1.765 -2.256 1 92.25 2 VAL B C 1
ATOM 2555 O O . VAL B 1 2 ? 20.703 -1.42 -1.271 1 92.25 2 VAL B O 1
ATOM 2558 N N . ALA B 1 3 ? 19 -1.149 -2.643 1 92.31 3 ALA B N 1
ATOM 2559 C CA . ALA B 1 3 ? 18.531 0.052 -1.956 1 92.31 3 ALA B CA 1
ATOM 2560 C C . ALA B 1 3 ? 17.406 -0.274 -0.994 1 92.31 3 ALA B C 1
ATOM 2562 O O . ALA B 1 3 ? 17.172 0.444 -0.017 1 92.31 3 ALA B O 1
ATOM 2563 N N . HIS B 1 4 ? 16.688 -1.322 -1.239 1 97.38 4 HIS B N 1
ATOM 2564 C CA . HIS B 1 4 ? 15.469 -1.559 -0.472 1 97.38 4 HIS B CA 1
ATOM 2565 C C . HIS B 1 4 ? 15.734 -2.473 0.719 1 97.38 4 HIS B C 1
ATOM 2567 O O . HIS B 1 4 ? 16.5 -3.434 0.61 1 97.38 4 HIS B O 1
ATOM 2573 N N . GLY B 1 5 ? 15.078 -2.158 1.813 1 96.56 5 GLY B N 1
ATOM 2574 C CA . GLY B 1 5 ? 15.109 -3.004 2.996 1 96.56 5 GLY B CA 1
ATOM 2575 C C . GLY B 1 5 ? 16.359 -2.801 3.84 1 96.56 5 GLY B C 1
ATOM 2576 O O . GLY B 1 5 ? 16.703 -3.66 4.652 1 96.56 5 GLY B O 1
ATOM 2577 N N . LYS B 1 6 ? 17.031 -1.698 3.65 1 96.25 6 LYS B N 1
ATOM 2578 C CA . LYS B 1 6 ? 18.281 -1.44 4.363 1 96.25 6 LYS B CA 1
ATOM 2579 C C . LYS B 1 6 ? 18.047 -0.57 5.59 1 96.25 6 LYS B C 1
ATOM 2581 O O . LYS B 1 6 ? 18.703 0.453 5.773 1 96.25 6 LYS B O 1
ATOM 2586 N N . TYR B 1 7 ? 17.141 -0.979 6.457 1 98.06 7 TYR B N 1
ATOM 2587 C CA . TYR B 1 7 ? 16.828 -0.29 7.703 1 98.06 7 TYR B CA 1
ATOM 2588 C C . TYR B 1 7 ? 16.281 -1.267 8.742 1 98.06 7 TYR B C 1
ATOM 2590 O O . TYR B 1 7 ? 15.852 -2.369 8.406 1 98.06 7 TYR B O 1
ATOM 2598 N N . THR B 1 8 ? 16.375 -0.887 9.961 1 97.69 8 THR B N 1
ATOM 2599 C CA . THR B 1 8 ? 15.734 -1.594 11.062 1 97.69 8 THR B CA 1
ATOM 2600 C C . THR B 1 8 ? 14.422 -0.918 11.445 1 97.69 8 THR B C 1
ATOM 2602 O O . THR B 1 8 ? 14.203 0.253 11.125 1 97.69 8 THR B O 1
ATOM 2605 N N . THR B 1 9 ? 13.547 -1.67 11.992 1 97.88 9 THR B N 1
ATOM 2606 C CA . THR B 1 9 ? 12.266 -1.196 12.508 1 97.88 9 THR B CA 1
ATOM 2607 C C . THR B 1 9 ? 12.227 -1.321 14.031 1 97.88 9 THR B C 1
ATOM 2609 O O . THR B 1 9 ? 12.43 -2.408 14.578 1 97.88 9 THR B O 1
ATOM 2612 N N . GLU B 1 10 ? 11.953 -0.196 14.695 1 98.12 10 GLU B N 1
ATOM 2613 C CA . GLU B 1 10 ? 11.945 -0.16 16.156 1 98.12 10 GLU B CA 1
ATOM 2614 C C . GLU B 1 10 ? 10.656 0.459 16.672 1 98.12 10 GLU B C 1
ATOM 2616 O O . GLU B 1 10 ? 10.328 1.6 16.344 1 98.12 10 GLU B O 1
ATOM 2621 N N . LYS B 1 11 ? 9.883 -0.3 17.5 1 98.38 11 LYS B N 1
ATOM 2622 C CA . LYS B 1 11 ? 8.812 0.33 18.25 1 98.38 11 LYS B CA 1
ATOM 2623 C C . LYS B 1 11 ? 9.367 1.238 19.344 1 98.38 11 LYS B C 1
ATOM 2625 O O . LYS B 1 11 ? 10.266 0.843 20.094 1 98.38 11 LYS B O 1
ATOM 2630 N N . VAL B 1 12 ? 8.875 2.439 19.422 1 98.81 12 VAL B N 1
ATOM 2631 C CA . VAL B 1 12 ? 9.398 3.391 20.391 1 98.81 12 VAL B CA 1
ATOM 2632 C C . VAL B 1 12 ? 8.25 4.055 21.141 1 98.81 12 VAL B C 1
ATOM 2634 O O . VAL B 1 12 ? 7.098 3.994 20.703 1 98.81 12 VAL B O 1
ATOM 2637 N N . THR B 1 13 ? 8.523 4.562 22.266 1 98.81 13 THR B N 1
ATOM 2638 C CA . THR B 1 13 ? 7.637 5.41 23.062 1 98.81 13 THR B CA 1
ATOM 2639 C C . THR B 1 13 ? 8.367 6.656 23.547 1 98.81 13 THR B C 1
ATOM 2641 O O . THR B 1 13 ? 9.508 6.57 24 1 98.81 13 THR B O 1
ATOM 2644 N N . TYR B 1 14 ? 7.836 7.773 23.406 1 98.88 14 TYR B N 1
ATOM 2645 C CA . TYR B 1 14 ? 8.383 9.008 23.953 1 98.88 14 TYR B CA 1
ATOM 2646 C C . TYR B 1 14 ? 7.289 9.852 24.594 1 98.88 14 TYR B C 1
ATOM 2648 O O . TYR B 1 14 ? 6.098 9.609 24.375 1 98.88 14 TYR B O 1
ATOM 2656 N N . ARG B 1 15 ? 7.691 10.836 25.375 1 98.69 15 ARG B N 1
ATOM 2657 C CA . ARG B 1 15 ? 6.746 11.633 26.156 1 98.69 15 ARG B CA 1
ATOM 2658 C C . ARG B 1 15 ? 6.379 12.922 25.422 1 98.69 15 ARG B C 1
ATOM 2660 O O . ARG B 1 15 ? 7.238 13.562 24.812 1 98.69 15 ARG B O 1
ATOM 2667 N N . SER B 1 16 ? 5.102 13.242 25.438 1 98.75 16 SER B N 1
ATOM 2668 C CA . SER B 1 16 ? 4.598 14.516 24.953 1 98.75 16 SER B CA 1
ATOM 2669 C C . SER B 1 16 ? 3.477 15.047 25.844 1 98.75 16 SER B C 1
ATOM 2671 O O . SER B 1 16 ? 2.4 14.453 25.906 1 98.75 16 SER B O 1
ATOM 2673 N N . HIS B 1 17 ? 3.783 16.141 26.578 1 98.12 17 HIS B N 1
ATOM 2674 C CA . HIS B 1 17 ? 2.814 16.828 27.422 1 98.12 17 HIS B CA 1
ATOM 2675 C C . HIS B 1 17 ? 2.105 15.859 28.359 1 98.12 17 HIS B C 1
ATOM 2677 O O . HIS B 1 17 ? 0.875 15.867 28.453 1 98.12 17 HIS B O 1
ATOM 2683 N N . GLY B 1 18 ? 2.848 14.984 28.938 1 98.25 18 GLY B N 1
ATOM 2684 C CA . GLY B 1 18 ? 2.357 14.117 29.984 1 98.25 18 GLY B CA 1
ATOM 2685 C C . GLY B 1 18 ? 1.848 12.781 29.469 1 98.25 18 GLY B C 1
ATOM 2686 O O . GLY B 1 18 ? 1.469 11.914 30.266 1 98.25 18 GLY B O 1
ATOM 2687 N N . GLU B 1 19 ? 1.805 12.555 28.141 1 98.75 19 GLU B N 1
ATOM 2688 C CA . GLU B 1 19 ? 1.279 11.32 27.547 1 98.75 19 GLU B CA 1
ATOM 2689 C C . GLU B 1 19 ? 2.387 10.508 26.891 1 98.75 19 GLU B C 1
ATOM 2691 O O . GLU B 1 19 ? 3.416 11.055 26.484 1 98.75 19 GLU B O 1
ATOM 2696 N N . ASP B 1 20 ? 2.217 9.219 26.828 1 98.88 20 ASP B N 1
ATOM 2697 C CA . ASP B 1 20 ? 3.096 8.328 26.078 1 98.88 20 ASP B CA 1
ATOM 2698 C C . ASP B 1 20 ? 2.695 8.266 24.609 1 98.88 20 ASP B C 1
ATOM 2700 O O . ASP B 1 20 ? 1.578 7.867 24.281 1 98.88 20 ASP B O 1
ATOM 2704 N N . ILE B 1 21 ? 3.627 8.656 23.812 1 98.94 21 ILE B N 1
ATOM 2705 C CA . ILE B 1 21 ? 3.396 8.625 22.359 1 98.94 21 ILE B CA 1
ATOM 2706 C C . ILE B 1 21 ? 4.023 7.363 21.766 1 98.94 21 ILE B C 1
ATOM 2708 O O . ILE B 1 21 ? 5.227 7.133 21.922 1 98.94 21 ILE B O 1
ATOM 2712 N N . ALA B 1 22 ? 3.186 6.57 21.172 1 98.94 22 ALA B N 1
ATOM 2713 C CA . ALA B 1 22 ? 3.652 5.355 20.5 1 98.94 22 ALA B CA 1
ATOM 2714 C C . ALA B 1 22 ? 4.09 5.645 19.078 1 98.94 22 ALA B C 1
ATOM 2716 O O . ALA B 1 22 ? 3.367 6.297 18.312 1 98.94 22 ALA B O 1
ATOM 2717 N N . GLY B 1 23 ? 5.289 5.203 18.734 1 98.88 23 GLY B N 1
ATOM 2718 C CA . GLY B 1 23 ? 5.785 5.398 17.375 1 98.88 23 GLY B CA 1
ATOM 2719 C C . GLY B 1 23 ? 6.617 4.23 16.875 1 98.88 23 GLY B C 1
ATOM 2720 O O . GLY B 1 23 ? 6.723 3.201 17.547 1 98.88 23 GLY B O 1
ATOM 2721 N N . VAL B 1 24 ? 7.043 4.297 15.672 1 98.94 24 VAL B N 1
ATOM 2722 C CA . VAL B 1 24 ? 8 3.383 15.055 1 98.94 24 VAL B CA 1
ATOM 2723 C C . VAL B 1 24 ? 9.133 4.18 14.414 1 98.94 24 VAL B C 1
ATOM 2725 O O . VAL B 1 24 ? 8.891 5.152 13.688 1 98.94 24 VAL B O 1
ATOM 2728 N N . LEU B 1 25 ? 10.336 3.812 14.734 1 98.94 25 LEU B N 1
ATOM 2729 C CA . LEU B 1 25 ? 11.516 4.391 14.102 1 98.94 25 LEU B CA 1
ATOM 2730 C C . LEU B 1 25 ? 12.094 3.441 13.062 1 98.94 25 LEU B C 1
ATOM 2732 O O . LEU B 1 25 ? 12.398 2.285 13.367 1 98.94 25 LEU B O 1
ATOM 2736 N N . TYR B 1 26 ? 12.148 3.896 11.867 1 98.81 26 TYR B N 1
ATOM 2737 C CA . TYR B 1 26 ? 12.875 3.221 10.797 1 98.81 26 TYR B CA 1
ATOM 2738 C C . TYR B 1 26 ? 14.266 3.818 10.625 1 98.81 26 TYR B C 1
ATOM 2740 O O . TYR B 1 26 ? 14.406 4.973 10.219 1 98.81 26 TYR B O 1
ATOM 2748 N N . ARG B 1 27 ? 15.266 3.078 10.906 1 98.56 27 ARG B N 1
ATOM 2749 C CA . ARG B 1 27 ? 16.641 3.594 10.922 1 98.56 27 ARG B CA 1
ATOM 2750 C C . ARG B 1 27 ? 17.5 2.871 9.898 1 98.56 27 ARG B C 1
ATOM 2752 O O . ARG B 1 27 ? 17.609 1.644 9.922 1 98.56 27 ARG B O 1
ATOM 2759 N N . PRO B 1 28 ? 18.094 3.656 9.008 1 98.06 28 PRO B N 1
ATOM 2760 C CA . PRO B 1 28 ? 18.953 3.014 8.008 1 98.06 28 PRO B CA 1
ATOM 2761 C C . PRO B 1 28 ? 20.141 2.271 8.633 1 98.06 28 PRO B C 1
ATOM 2763 O O . PRO B 1 28 ? 20.688 2.719 9.648 1 98.06 28 PRO B O 1
ATOM 2766 N N . THR B 1 29 ? 20.5 1.179 8.055 1 96.5 29 THR B N 1
ATOM 2767 C CA . THR B 1 29 ? 21.562 0.344 8.609 1 96.5 29 THR B CA 1
ATOM 2768 C C . THR B 1 29 ? 22.922 0.764 8.055 1 96.5 29 THR B C 1
ATOM 2770 O O . THR B 1 29 ? 23.953 0.438 8.641 1 96.5 29 THR B O 1
ATOM 2773 N N . ASN B 1 30 ? 22.969 1.515 7.035 1 93.75 30 ASN B N 1
ATOM 2774 C CA . ASN B 1 30 ? 24.219 1.803 6.359 1 93.75 30 ASN B CA 1
ATOM 2775 C C . ASN B 1 30 ? 24.703 3.219 6.656 1 93.75 30 ASN B C 1
ATOM 2777 O O . ASN B 1 30 ? 25.656 3.693 6.039 1 93.75 30 ASN B O 1
ATOM 2781 N N . ILE B 1 31 ? 24.016 3.908 7.508 1 95.38 31 ILE B N 1
ATOM 2782 C CA . ILE B 1 31 ? 24.391 5.254 7.918 1 95.38 31 ILE B CA 1
ATOM 2783 C C . ILE B 1 31 ? 24.5 5.316 9.445 1 95.38 31 ILE B C 1
ATOM 2785 O O . ILE B 1 31 ? 23.531 5.074 10.148 1 95.38 31 ILE B O 1
ATOM 2789 N N . SER B 1 32 ? 25.578 5.57 10.055 1 94.56 32 SER B N 1
ATOM 2790 C CA . SER B 1 32 ? 25.828 5.512 11.492 1 94.56 32 SER B CA 1
ATOM 2791 C C . SER B 1 32 ? 25.047 6.586 12.242 1 94.56 32 SER B C 1
ATOM 2793 O O . SER B 1 32 ? 24.438 6.309 13.273 1 94.56 32 SER B O 1
ATOM 2795 N N . ASN B 1 33 ? 25.078 7.879 11.766 1 97.56 33 ASN B N 1
ATOM 2796 C CA . ASN B 1 33 ? 24.344 8.992 12.359 1 97.56 33 ASN B CA 1
ATOM 2797 C C . ASN B 1 33 ? 23.453 9.688 11.328 1 97.56 33 ASN B C 1
ATOM 2799 O O . ASN B 1 33 ? 23.734 10.82 10.93 1 97.56 33 ASN B O 1
ATOM 2803 N N . PRO B 1 34 ? 22.422 8.992 11.039 1 98.69 34 PRO B N 1
ATOM 2804 C CA . PRO B 1 34 ? 21.578 9.523 9.961 1 98.69 34 PRO B CA 1
ATOM 2805 C C . PRO B 1 34 ? 20.844 10.797 10.367 1 98.69 34 PRO B C 1
ATOM 2807 O O . PRO B 1 34 ? 20.578 11.008 11.547 1 98.69 34 PRO B O 1
ATOM 2810 N N . PRO B 1 35 ? 20.594 11.672 9.414 1 98.81 35 PRO B N 1
ATOM 2811 C CA . PRO B 1 35 ? 19.609 12.734 9.688 1 98.81 35 PRO B CA 1
ATOM 2812 C C . PRO B 1 35 ? 18.234 12.188 10.078 1 98.81 35 PRO B C 1
ATOM 2814 O O . PRO B 1 35 ? 17.922 11.031 9.773 1 98.81 35 PRO B O 1
ATOM 2817 N N . GLY B 1 36 ? 17.484 12.938 10.828 1 98.88 36 GLY B N 1
ATOM 2818 C CA . GLY B 1 36 ? 16.203 12.484 11.336 1 98.88 36 GLY B CA 1
ATOM 2819 C C . GLY B 1 36 ? 15.023 13.172 10.664 1 98.88 36 GLY B C 1
ATOM 2820 O O . GLY B 1 36 ? 15.117 14.336 10.273 1 98.88 36 GLY B O 1
ATOM 2821 N N . ILE B 1 37 ? 13.961 12.477 10.508 1 98.94 37 ILE B N 1
ATOM 2822 C CA . ILE B 1 37 ? 12.719 13.008 9.969 1 98.94 37 ILE B CA 1
ATOM 2823 C C . ILE B 1 37 ? 11.547 12.602 10.867 1 98.94 37 ILE B C 1
ATOM 2825 O O . ILE B 1 37 ? 11.406 11.43 11.219 1 98.94 37 ILE B O 1
ATOM 2829 N N . VAL B 1 38 ? 10.703 13.492 11.281 1 99 38 VAL B N 1
ATOM 2830 C CA . VAL B 1 38 ? 9.406 13.203 11.883 1 99 38 VAL B CA 1
ATOM 2831 C C . VAL B 1 38 ? 8.297 13.391 10.844 1 99 38 VAL B C 1
ATOM 2833 O O . VAL B 1 38 ? 8.297 14.375 10.102 1 99 38 VAL B O 1
ATOM 2836 N N . ILE B 1 39 ? 7.355 12.445 10.797 1 99 39 ILE B N 1
ATOM 2837 C CA . ILE B 1 39 ? 6.336 12.453 9.75 1 99 39 ILE B CA 1
ATOM 2838 C C . ILE B 1 39 ? 4.953 12.602 10.383 1 99 39 ILE B C 1
ATOM 2840 O O . ILE B 1 39 ? 4.617 11.891 11.328 1 99 39 ILE B O 1
ATOM 2844 N N . ILE B 1 40 ? 4.156 13.523 9.906 1 98.94 40 ILE B N 1
ATOM 2845 C CA . ILE B 1 40 ? 2.771 13.703 10.328 1 98.94 40 ILE B CA 1
ATOM 2846 C C . ILE B 1 40 ? 1.833 13.289 9.195 1 98.94 40 ILE B C 1
ATOM 2848 O O . ILE B 1 40 ? 2.076 13.609 8.031 1 98.94 40 ILE B O 1
ATOM 2852 N N . GLY B 1 41 ? 0.819 12.555 9.508 1 98.75 41 GLY B N 1
ATOM 2853 C CA . GLY B 1 41 ? -0.092 11.977 8.531 1 98.75 41 GLY B CA 1
ATOM 2854 C C . GLY B 1 41 ? -1.318 12.836 8.281 1 98.75 41 GLY B C 1
ATOM 2855 O O . GLY B 1 41 ? -1.322 14.031 8.594 1 98.75 41 GLY B O 1
ATOM 2856 N N . PRO B 1 42 ? -2.318 12.258 7.566 1 98.25 42 PRO B N 1
ATOM 2857 C CA . PRO B 1 42 ? -3.572 12.93 7.23 1 98.25 42 PRO B CA 1
ATOM 2858 C C . PRO B 1 42 ? -4.465 13.164 8.445 1 98.25 42 PRO B C 1
ATOM 2860 O O . PRO B 1 42 ? -4.066 12.859 9.578 1 98.25 42 PRO B O 1
ATOM 2863 N N . TYR B 1 43 ? -5.629 13.727 8.148 1 97.5 43 TYR B N 1
ATOM 2864 C CA . TYR B 1 43 ? -6.645 13.984 9.164 1 97.5 43 TYR B CA 1
ATOM 2865 C C . TYR B 1 43 ? -6.984 12.703 9.93 1 97.5 43 TYR B C 1
ATOM 2867 O O . TYR B 1 43 ? -7.363 11.695 9.328 1 97.5 43 TYR B O 1
ATOM 2875 N N . SER B 1 44 ? -6.715 12.664 11.219 1 97.56 44 SER B N 1
ATOM 2876 C CA . SER B 1 44 ? -7.105 11.633 12.172 1 97.56 44 SER B CA 1
ATOM 2877 C C . SER B 1 44 ? -6.43 10.297 11.852 1 97.56 44 SER B C 1
ATOM 2879 O O . SER B 1 44 ? -7.039 9.234 11.992 1 97.56 44 SER B O 1
ATOM 2881 N N . PHE B 1 45 ? -5.227 10.328 11.469 1 98.06 45 PHE B N 1
ATOM 2882 C CA . PHE B 1 45 ? -4.492 9.148 11.023 1 98.06 45 PHE B CA 1
ATOM 2883 C C . PHE B 1 45 ? -4.047 8.312 12.219 1 98.06 45 PHE B C 1
ATOM 2885 O O . PHE B 1 45 ? -4.098 8.773 13.359 1 98.06 45 PHE B O 1
ATOM 2892 N N . ILE B 1 46 ? -3.693 7.07 11.969 1 98.5 46 ILE B N 1
ATOM 2893 C CA . ILE B 1 46 ? -2.803 6.25 12.781 1 98.5 46 ILE B CA 1
ATOM 2894 C C . ILE B 1 46 ? -1.478 6.047 12.047 1 98.5 46 ILE B C 1
ATOM 2896 O O . ILE B 1 46 ? -1.407 6.191 10.828 1 98.5 46 ILE B O 1
ATOM 2900 N N . LYS B 1 47 ? -0.463 5.688 12.758 1 98.69 47 LYS B N 1
ATOM 2901 C CA . LYS B 1 47 ? 0.899 5.707 12.234 1 98.69 47 LYS B CA 1
ATOM 2902 C C . LYS B 1 47 ? 1.071 4.691 11.109 1 98.69 47 LYS B C 1
ATOM 2904 O O . LYS B 1 47 ? 1.912 4.867 10.227 1 98.69 47 LYS B O 1
ATOM 2909 N N . GLU B 1 48 ? 0.198 3.674 11.008 1 97.69 48 GLU B N 1
ATOM 2910 C CA . GLU B 1 48 ? 0.346 2.611 10.016 1 97.69 48 GLU B CA 1
ATOM 2911 C C . GLU B 1 48 ? -0.14 3.062 8.641 1 97.69 48 GLU B C 1
ATOM 2913 O O . GLU B 1 48 ? 0.121 2.4 7.637 1 97.69 48 GLU B O 1
ATOM 2918 N N . GLN B 1 49 ? -0.826 4.176 8.586 1 98.12 49 GLN B N 1
ATOM 2919 C CA . GLN B 1 49 ? -1.412 4.648 7.336 1 98.12 49 GLN B CA 1
ATOM 2920 C C . GLN B 1 49 ? -0.373 5.359 6.473 1 98.12 49 GLN B C 1
ATOM 2922 O O . GLN B 1 49 ? 0.718 4.832 6.246 1 98.12 49 GLN B O 1
ATOM 2927 N N . ALA B 1 50 ? -0.605 6.516 5.887 1 98.56 50 ALA B N 1
ATOM 2928 C CA . ALA B 1 50 ? 0.24 7.195 4.91 1 98.56 50 ALA B CA 1
ATOM 2929 C C . ALA B 1 50 ? 1.65 7.406 5.453 1 98.56 50 ALA B C 1
ATOM 2931 O O . ALA B 1 50 ? 2.633 7.238 4.73 1 98.56 50 ALA B O 1
ATOM 2932 N N . PRO B 1 51 ? 1.846 7.715 6.73 1 98.88 51 PRO B N 1
ATOM 2933 C CA . PRO B 1 51 ? 3.201 7.961 7.23 1 98.88 51 PRO B CA 1
ATOM 2934 C C . PRO B 1 51 ? 4.125 6.762 7.039 1 98.88 51 PRO B C 1
ATOM 2936 O O . PRO B 1 51 ? 5.316 6.93 6.758 1 98.88 51 PRO B O 1
ATOM 2939 N N . LEU B 1 52 ? 3.592 5.574 7.164 1 98.75 52 LEU B N 1
ATOM 2940 C CA . LEU B 1 52 ? 4.395 4.363 7.043 1 98.75 52 LEU B CA 1
ATOM 2941 C C . LEU B 1 52 ? 4.996 4.25 5.648 1 98.75 52 LEU B C 1
ATOM 2943 O O . LEU B 1 52 ? 6.152 3.842 5.496 1 98.75 52 LEU B O 1
ATOM 2947 N N . GLN B 1 53 ? 4.215 4.602 4.617 1 98.69 53 GLN B N 1
ATOM 2948 C CA . GLN B 1 53 ? 4.664 4.535 3.23 1 98.69 53 GLN B CA 1
ATOM 2949 C C . GLN B 1 53 ? 5.871 5.438 3.002 1 98.69 53 GLN B C 1
ATOM 2951 O O . GLN B 1 53 ? 6.816 5.051 2.311 1 98.69 53 GLN B O 1
ATOM 2956 N N . TYR B 1 54 ? 5.867 6.574 3.59 1 98.94 54 TYR B N 1
ATOM 2957 C CA . TYR B 1 54 ? 6.945 7.543 3.426 1 98.94 54 TYR B CA 1
ATOM 2958 C C . TYR B 1 54 ? 8.133 7.191 4.316 1 98.94 54 TYR B C 1
ATOM 2960 O O . TYR B 1 54 ? 9.289 7.312 3.896 1 98.94 54 TYR B O 1
ATOM 2968 N N . ALA B 1 55 ? 7.895 6.695 5.523 1 98.94 55 ALA B N 1
ATOM 2969 C CA . ALA B 1 55 ? 8.953 6.426 6.492 1 98.94 55 ALA B CA 1
ATOM 2970 C C . ALA B 1 55 ? 9.891 5.332 5.988 1 98.94 55 ALA B C 1
ATOM 2972 O O . ALA B 1 55 ? 11.117 5.465 6.074 1 98.94 55 ALA B O 1
ATOM 2973 N N . THR B 1 56 ? 9.344 4.25 5.469 1 98.75 56 THR B N 1
ATOM 2974 C CA . THR B 1 56 ? 10.156 3.127 5.012 1 98.75 56 THR B CA 1
ATOM 2975 C C . THR B 1 56 ? 11.023 3.535 3.822 1 98.75 56 THR B C 1
ATOM 2977 O O . THR B 1 56 ? 12.219 3.227 3.781 1 98.75 56 THR B O 1
ATOM 2980 N N . ARG B 1 57 ? 10.438 4.32 2.875 1 98.62 57 ARG B N 1
ATOM 2981 C CA . ARG B 1 57 ? 11.188 4.77 1.708 1 98.62 57 ARG B CA 1
ATOM 2982 C C . ARG B 1 57 ? 12.273 5.766 2.105 1 98.62 57 ARG B C 1
ATOM 2984 O O . ARG B 1 57 ? 13.391 5.719 1.58 1 98.62 57 ARG B O 1
ATOM 2991 N N . LEU B 1 58 ? 11.922 6.621 3.061 1 98.81 58 LEU B N 1
ATOM 2992 C CA . LEU B 1 58 ? 12.914 7.598 3.5 1 98.81 58 LEU B CA 1
ATOM 2993 C C . LEU B 1 58 ? 14.039 6.922 4.273 1 98.81 58 LEU B C 1
ATOM 2995 O O . LEU B 1 58 ? 15.195 7.352 4.203 1 98.81 58 LEU B O 1
ATOM 2999 N N . ALA B 1 59 ? 13.734 5.891 5.043 1 98.69 59 ALA B N 1
ATOM 3000 C CA . ALA B 1 59 ? 14.773 5.105 5.699 1 98.69 59 ALA B CA 1
ATOM 3001 C C . ALA B 1 59 ? 15.711 4.48 4.676 1 98.69 59 ALA B C 1
ATOM 3003 O O . ALA B 1 59 ? 16.938 4.508 4.848 1 98.69 59 ALA B O 1
ATOM 3004 N N . ASP B 1 60 ? 15.148 3.938 3.586 1 98.12 60 ASP B N 1
ATOM 3005 C CA . ASP B 1 60 ? 15.953 3.396 2.494 1 98.12 60 ASP B CA 1
ATOM 3006 C C . ASP B 1 60 ? 16.844 4.469 1.886 1 98.12 60 ASP B C 1
ATOM 3008 O O . ASP B 1 60 ? 17.938 4.168 1.386 1 98.12 60 ASP B O 1
ATOM 3012 N N . GLU B 1 61 ? 16.344 5.785 1.928 1 98.25 61 GLU B N 1
ATOM 3013 C CA . GLU B 1 61 ? 17.125 6.906 1.396 1 98.25 61 GLU B CA 1
ATOM 3014 C C . GLU B 1 61 ? 18.172 7.379 2.398 1 98.25 61 GLU B C 1
ATOM 3016 O O . GLU B 1 61 ? 18.922 8.312 2.117 1 98.25 61 GLU B O 1
ATOM 3021 N N . GLY B 1 62 ? 18.219 6.812 3.633 1 98.06 62 GLY B N 1
ATOM 3022 C CA . GLY B 1 62 ? 19.312 7.109 4.559 1 98.06 62 GLY B CA 1
ATOM 3023 C C . GLY B 1 62 ? 18.875 8 5.711 1 98.06 62 GLY B C 1
ATOM 3024 O O . GLY B 1 62 ? 19.719 8.555 6.418 1 98.06 62 GLY B O 1
ATOM 3025 N N . TYR B 1 63 ? 17.578 8.125 5.949 1 98.69 63 TYR B N 1
ATOM 3026 C CA . TYR B 1 63 ? 17.078 8.961 7.039 1 98.69 63 TYR B CA 1
ATOM 3027 C C . TYR B 1 63 ? 16.5 8.109 8.164 1 98.69 63 TYR B C 1
ATOM 3029 O O . TYR B 1 63 ? 15.898 7.062 7.906 1 98.69 63 TYR B O 1
ATOM 3037 N N . ALA B 1 64 ? 16.703 8.484 9.391 1 98.88 64 ALA B N 1
ATOM 3038 C CA . ALA B 1 64 ? 15.938 7.934 10.5 1 98.88 64 ALA B CA 1
ATOM 3039 C C . ALA B 1 64 ? 14.539 8.539 10.547 1 98.88 64 ALA B C 1
ATOM 3041 O O . ALA B 1 64 ? 14.359 9.688 10.953 1 98.88 64 ALA B O 1
ATOM 3042 N N . ALA B 1 65 ? 13.578 7.789 10.125 1 98.94 65 ALA B N 1
ATOM 3043 C CA . ALA B 1 65 ? 12.227 8.305 9.961 1 98.94 65 ALA B CA 1
ATOM 3044 C C . ALA B 1 65 ? 11.32 7.836 11.094 1 98.94 65 ALA B C 1
ATOM 3046 O O . ALA B 1 65 ? 11.188 6.633 11.336 1 98.94 65 ALA B O 1
ATOM 3047 N N . LEU B 1 66 ? 10.703 8.766 11.797 1 99 66 LEU B N 1
ATOM 3048 C CA . LEU B 1 66 ? 9.836 8.5 12.938 1 99 66 LEU B CA 1
ATOM 3049 C C . LEU B 1 66 ? 8.383 8.773 12.586 1 99 66 LEU B C 1
ATOM 3051 O O . LEU B 1 66 ? 8.039 9.867 12.141 1 99 66 LEU B O 1
ATOM 3055 N N . ILE B 1 67 ? 7.578 7.75 12.711 1 98.94 67 ILE B N 1
ATOM 3056 C CA . ILE B 1 67 ? 6.129 7.926 12.648 1 98.94 67 ILE B CA 1
ATOM 3057 C C . ILE B 1 67 ? 5.523 7.691 14.031 1 98.94 67 ILE B C 1
ATOM 3059 O O . ILE B 1 67 ? 6.125 7.027 14.875 1 98.94 67 ILE B O 1
ATOM 3063 N N . PHE B 1 68 ? 4.332 8.227 14.281 1 98.94 68 PHE B N 1
ATOM 3064 C CA . PHE B 1 68 ? 3.738 8.141 15.617 1 98.94 68 PHE B CA 1
ATOM 3065 C C . PHE B 1 68 ? 2.219 8.227 15.539 1 98.94 68 PHE B C 1
ATOM 3067 O O . PHE B 1 68 ? 1.668 8.688 14.539 1 98.94 68 PHE B O 1
ATOM 3074 N N . ASP B 1 69 ? 1.538 7.703 16.547 1 98.88 69 ASP B N 1
ATOM 3075 C CA . ASP B 1 69 ? 0.135 8 16.812 1 98.88 69 ASP B CA 1
ATOM 3076 C C . ASP B 1 69 ? -0.006 9.289 17.625 1 98.88 69 ASP B C 1
ATOM 3078 O O . ASP B 1 69 ? 0.594 9.422 18.688 1 98.88 69 ASP B O 1
ATOM 3082 N N . PRO B 1 70 ? -0.764 10.18 17.094 1 98.75 70 PRO B N 1
ATOM 3083 C CA . PRO B 1 70 ? -1.012 11.336 17.969 1 98.75 70 PRO B CA 1
ATOM 3084 C C . PRO B 1 70 ? -1.58 10.938 19.328 1 98.75 70 PRO B C 1
ATOM 3086 O O . PRO B 1 70 ? -2.211 9.883 19.453 1 98.75 70 PRO B O 1
ATOM 3089 N N . ARG B 1 71 ? -1.303 11.773 20.25 1 98.25 71 ARG B N 1
ATOM 3090 C CA . ARG B 1 71 ? -1.915 11.484 21.547 1 98.25 71 ARG B CA 1
ATOM 3091 C C . ARG B 1 71 ? -3.418 11.273 21.406 1 98.25 71 ARG B C 1
ATOM 3093 O O . ARG B 1 71 ? -4.062 11.906 20.562 1 98.25 71 ARG B O 1
ATOM 3100 N N . THR B 1 72 ? -4.008 10.367 22.203 1 98.5 72 THR B N 1
ATOM 3101 C CA . THR B 1 72 ? -5.41 9.969 22.281 1 98.5 72 THR B CA 1
ATOM 3102 C C . THR B 1 72 ? -5.785 9.062 21.109 1 98.5 72 THR B C 1
ATOM 3104 O O . THR B 1 72 ? -6.934 8.625 21 1 98.5 72 THR B O 1
ATOM 3107 N N . VAL B 1 73 ? -4.875 8.773 20.219 1 98.38 73 VAL B N 1
ATOM 3108 C CA . VAL B 1 73 ? -5.152 7.969 19.031 1 98.38 73 VAL B CA 1
ATOM 3109 C C . VAL B 1 73 ? -4.27 6.723 19.047 1 98.38 73 VAL B C 1
ATOM 3111 O O . VAL B 1 73 ? -3.139 6.754 19.531 1 98.38 73 VAL B O 1
ATOM 3114 N N . GLY B 1 74 ? -4.809 5.66 18.484 1 98 74 GLY B N 1
ATOM 3115 C CA . GLY B 1 74 ? -4.027 4.445 18.312 1 98 74 GLY B CA 1
ATOM 3116 C C . GLY B 1 74 ? -3.443 3.926 19.609 1 98 74 GLY B C 1
ATOM 3117 O O . GLY B 1 74 ? -4.164 3.762 20.594 1 98 74 GLY B O 1
ATOM 3118 N N . GLU B 1 75 ? -2.137 3.678 19.609 1 98.56 75 GLU B N 1
ATOM 3119 C CA . GLU B 1 75 ? -1.47 3.064 20.766 1 98.56 75 GLU B CA 1
ATOM 3120 C C . GLU B 1 75 ? -0.954 4.121 21.734 1 98.56 75 GLU B C 1
ATOM 3122 O O . GLU B 1 75 ? -0.44 3.793 22.797 1 98.56 75 GLU B O 1
ATOM 3127 N N . SER B 1 76 ? -1.07 5.391 21.344 1 98.88 76 SER B N 1
ATOM 3128 C CA . SER B 1 76 ? -0.641 6.465 22.234 1 98.88 76 SER B CA 1
ATOM 3129 C C . SER B 1 76 ? -1.638 6.668 23.375 1 98.88 76 SER B C 1
ATOM 3131 O O . SER B 1 76 ? -2.834 6.422 23.203 1 98.88 76 SER B O 1
ATOM 3133 N N . SER B 1 77 ? -1.15 7.125 24.484 1 98.75 77 SER B N 1
ATOM 3134 C CA . SER B 1 77 ? -2.021 7.363 25.641 1 98.75 77 SER B CA 1
ATOM 3135 C C . SER B 1 77 ? -2.76 8.695 25.5 1 98.75 77 SER B C 1
ATOM 3137 O O . SER B 1 77 ? -2.561 9.422 24.531 1 98.75 77 SER B O 1
ATOM 3139 N N . GLY B 1 78 ? -3.713 8.898 26.422 1 98.38 78 GLY B N 1
ATOM 3140 C CA . GLY B 1 78 ? -4.465 10.148 26.484 1 98.38 78 GLY B CA 1
ATOM 3141 C C . GLY B 1 78 ? -5.969 9.938 26.422 1 98.38 78 GLY B C 1
ATOM 3142 O O . GLY B 1 78 ? -6.449 9.031 25.734 1 98.38 78 GLY B O 1
ATOM 3143 N N . MET B 1 79 ? -6.637 10.734 27.125 1 97.25 79 MET B N 1
ATOM 3144 C CA . MET B 1 79 ? -8.094 10.75 27.172 1 97.25 79 MET B CA 1
ATOM 3145 C C . MET B 1 79 ? -8.625 12.172 27.016 1 97.25 79 MET B C 1
ATOM 3147 O O . MET B 1 79 ? -7.969 13.133 27.406 1 97.25 79 MET B O 1
ATOM 3151 N N . PRO B 1 80 ? -9.812 12.406 26.531 1 97.88 80 PRO B N 1
ATOM 3152 C CA . PRO B 1 80 ? -10.641 11.383 25.875 1 97.88 80 PRO B CA 1
ATOM 3153 C C . PRO B 1 80 ? -10.023 10.859 24.594 1 97.88 80 PRO B C 1
ATOM 3155 O O . PRO B 1 80 ? -9.234 11.555 23.938 1 97.88 80 PRO B O 1
ATOM 3158 N N . ARG B 1 81 ? -10.359 9.68 24.25 1 98.31 81 ARG B N 1
ATOM 3159 C CA . ARG B 1 81 ? -9.82 9.055 23.047 1 98.31 81 ARG B CA 1
ATOM 3160 C C . ARG B 1 81 ? -10.352 9.734 21.781 1 98.31 81 ARG B C 1
ATOM 3162 O O . ARG B 1 81 ? -11.438 10.312 21.797 1 98.31 81 ARG B O 1
ATOM 3169 N N . ARG B 1 82 ? -9.531 9.664 20.719 1 98.44 82 ARG B N 1
ATOM 3170 C CA . ARG B 1 82 ? -9.883 10.023 19.359 1 98.44 82 ARG B CA 1
ATOM 3171 C C . ARG B 1 82 ? -10.227 11.508 19.25 1 98.44 82 ARG B C 1
ATOM 3173 O O . ARG B 1 82 ? -11.211 11.883 18.609 1 98.44 82 ARG B O 1
ATOM 3180 N N . LEU B 1 83 ? -9.469 12.305 19.984 1 98 83 LEU B N 1
ATOM 3181 C CA . LEU B 1 83 ? -9.469 13.742 19.719 1 98 83 LEU B CA 1
ATOM 3182 C C . LEU B 1 83 ? -8.742 14.055 18.422 1 98 83 LEU B C 1
ATOM 3184 O O . LEU B 1 83 ? -7.742 13.414 18.094 1 98 83 LEU B O 1
ATOM 3188 N N . GLU B 1 84 ? -9.289 14.977 17.656 1 96.94 84 GLU B N 1
ATOM 3189 C CA . GLU B 1 84 ? -8.625 15.562 16.5 1 96.94 84 GLU B CA 1
ATOM 3190 C C . GLU B 1 84 ? -8.258 17.016 16.75 1 96.94 84 GLU B C 1
ATOM 3192 O O . GLU B 1 84 ? -9.078 17.906 16.531 1 96.94 84 GLU B O 1
ATOM 3197 N N . ASN B 1 85 ? -7.062 17.203 17.203 1 97.38 85 ASN B N 1
ATOM 3198 C CA . ASN B 1 85 ? -6.543 18.516 17.594 1 97.38 85 ASN B CA 1
ATOM 3199 C C . ASN B 1 85 ? -5.188 18.797 16.938 1 97.38 85 ASN B C 1
ATOM 3201 O O . ASN B 1 85 ? -4.168 18.266 17.391 1 97.38 85 ASN B O 1
ATOM 3205 N N . PRO B 1 86 ? -5.188 19.672 15.914 1 98 86 PRO B N 1
ATOM 3206 C CA . PRO B 1 86 ? -3.939 19.922 15.195 1 98 86 PRO B CA 1
ATOM 3207 C C . PRO B 1 86 ? -2.826 20.438 16.094 1 98 86 PRO B C 1
ATOM 3209 O O . PRO B 1 86 ? -1.656 20.109 15.898 1 98 86 PRO B O 1
ATOM 3212 N N . LYS B 1 87 ? -3.148 21.219 17.109 1 97.81 87 LYS B N 1
ATOM 3213 C CA . LYS B 1 87 ? -2.137 21.734 18.031 1 97.81 87 LYS B CA 1
ATOM 3214 C C . LYS B 1 87 ? -1.485 20.609 18.812 1 97.81 87 LYS B C 1
ATOM 3216 O O . LYS B 1 87 ? -0.271 20.609 19.031 1 97.81 87 LYS B O 1
ATOM 3221 N N . MET B 1 88 ? -2.312 19.688 19.281 1 98.25 88 MET B N 1
ATOM 3222 C CA . MET B 1 88 ? -1.785 18.516 19.984 1 98.25 88 MET B CA 1
ATOM 3223 C C . MET B 1 88 ? -0.86 17.703 19.078 1 98.25 88 MET B C 1
ATOM 3225 O O . MET B 1 88 ? 0.198 17.25 19.516 1 98.25 88 MET B O 1
ATOM 3229 N N . LYS B 1 89 ? -1.208 17.547 17.828 1 98.56 89 LYS B N 1
ATOM 3230 C CA . LYS B 1 89 ? -0.384 16.812 16.859 1 98.56 89 LYS B CA 1
ATOM 3231 C C . LYS B 1 89 ? 0.965 17.5 16.672 1 98.56 89 LYS B C 1
ATOM 3233 O O . LYS B 1 89 ? 2.002 16.844 16.609 1 98.56 89 LYS B O 1
ATOM 3238 N N . ASN B 1 90 ? 0.894 18.828 16.531 1 98.88 90 ASN B N 1
ATOM 3239 C CA . ASN B 1 90 ? 2.133 19.594 16.406 1 98.88 90 ASN B CA 1
ATOM 3240 C C . ASN B 1 90 ? 3.051 19.375 17.609 1 98.88 90 ASN B C 1
ATOM 3242 O O . ASN B 1 90 ? 4.254 19.172 17.453 1 98.88 90 ASN B O 1
ATOM 3246 N N . GLU B 1 91 ? 2.449 19.438 18.797 1 98.88 91 GLU B N 1
ATOM 3247 C CA . GLU B 1 91 ? 3.213 19.234 20.016 1 98.88 91 GLU B CA 1
ATOM 3248 C C . GLU B 1 91 ? 3.852 17.859 20.062 1 98.88 91 GLU B C 1
ATOM 3250 O O . GLU B 1 91 ? 4.996 17.703 20.484 1 98.88 91 GLU B O 1
ATOM 3255 N N . ASP B 1 92 ? 3.1 16.875 19.641 1 98.94 92 ASP B N 1
ATOM 3256 C CA . ASP B 1 92 ? 3.607 15.508 19.625 1 98.94 92 ASP B CA 1
ATOM 3257 C C . ASP B 1 92 ? 4.746 15.359 18.609 1 98.94 92 ASP B C 1
ATOM 3259 O O . ASP B 1 92 ? 5.695 14.609 18.844 1 98.94 92 ASP B O 1
ATOM 3263 N N . ALA B 1 93 ? 4.652 16.031 17.453 1 98.94 93 ALA B N 1
ATOM 3264 C CA . ALA B 1 93 ? 5.73 16.047 16.484 1 98.94 93 ALA B CA 1
ATOM 3265 C C . ALA B 1 93 ? 6.977 16.719 17.031 1 98.94 93 ALA B C 1
ATOM 3267 O O . ALA B 1 93 ? 8.094 16.25 16.828 1 98.94 93 ALA B O 1
ATOM 3268 N N . VAL B 1 94 ? 6.805 17.844 17.734 1 98.94 94 VAL B N 1
ATOM 3269 C CA . VAL B 1 94 ? 7.914 18.547 18.359 1 98.94 94 VAL B CA 1
ATOM 3270 C C . VAL B 1 94 ? 8.586 17.625 19.391 1 98.94 94 VAL B C 1
ATOM 3272 O O . VAL B 1 94 ? 9.812 17.578 19.469 1 98.94 94 VAL B O 1
ATOM 3275 N N . ALA B 1 95 ? 7.762 16.906 20.172 1 98.94 95 ALA B N 1
ATOM 3276 C CA . ALA B 1 95 ? 8.305 15.93 21.109 1 98.94 95 ALA B CA 1
ATOM 3277 C C . ALA B 1 95 ? 9.055 14.828 20.391 1 98.94 95 ALA B C 1
ATOM 3279 O O . ALA B 1 95 ? 10.039 14.289 20.906 1 98.94 95 ALA B O 1
ATOM 3280 N N . GLY B 1 96 ? 8.586 14.461 19.188 1 98.94 96 GLY B N 1
ATOM 3281 C CA . GLY B 1 96 ? 9.312 13.516 18.344 1 98.94 96 GLY B CA 1
ATOM 3282 C C . GLY B 1 96 ? 10.688 14.008 17.938 1 98.94 96 GLY B C 1
ATOM 3283 O O . GLY B 1 96 ? 11.648 13.242 17.906 1 98.94 96 GLY B O 1
ATOM 3284 N N . LEU B 1 97 ? 10.773 15.297 17.641 1 98.94 97 LEU B N 1
ATOM 3285 C CA . LEU B 1 97 ? 12.07 15.906 17.359 1 98.94 97 LEU B CA 1
ATOM 3286 C C . LEU B 1 97 ? 12.984 15.82 18.578 1 98.94 97 LEU B C 1
ATOM 3288 O O . LEU B 1 97 ? 14.172 15.531 18.453 1 98.94 97 LEU B O 1
ATOM 3292 N N . ASP B 1 98 ? 12.43 16.109 19.781 1 98.88 98 ASP B N 1
ATOM 3293 C CA . ASP B 1 98 ? 13.195 15.953 21.016 1 98.88 98 ASP B CA 1
ATOM 3294 C C . ASP B 1 98 ? 13.727 14.531 21.156 1 98.88 98 ASP B C 1
ATOM 3296 O O . ASP B 1 98 ? 14.891 14.328 21.516 1 98.88 98 ASP B O 1
ATOM 3300 N N . TYR B 1 99 ? 12.859 13.609 20.906 1 98.88 99 TYR B N 1
ATOM 3301 C CA . TYR B 1 99 ? 13.219 12.195 21.016 1 98.88 99 TYR B CA 1
ATOM 3302 C C . TYR B 1 99 ? 14.383 11.852 20.094 1 98.88 99 TYR B C 1
ATOM 3304 O O . TYR B 1 99 ? 15.367 11.25 20.531 1 98.88 99 TYR B O 1
ATOM 3312 N N . LEU B 1 100 ? 14.266 12.242 18.797 1 98.88 100 LEU B N 1
ATOM 3313 C CA . LEU B 1 100 ? 15.328 11.953 17.828 1 98.88 100 LEU B CA 1
ATOM 3314 C C . LEU B 1 100 ? 16.625 12.633 18.234 1 98.88 100 LEU B C 1
ATOM 3316 O O . LEU B 1 100 ? 17.688 12.008 18.188 1 98.88 100 LEU B O 1
ATOM 3320 N N . ALA B 1 101 ? 16.531 13.867 18.672 1 98.5 101 ALA B N 1
ATOM 3321 C CA . ALA B 1 101 ? 17.703 14.641 19.062 1 98.5 101 ALA B CA 1
ATOM 3322 C C . ALA B 1 101 ? 18.391 14.031 20.281 1 98.5 101 ALA B C 1
ATOM 3324 O O . ALA B 1 101 ? 19.609 14.133 20.438 1 98.5 101 ALA B O 1
ATOM 3325 N N . GLY B 1 102 ? 17.656 13.344 21.109 1 98.38 102 GLY B N 1
ATOM 3326 C CA . GLY B 1 102 ? 18.156 12.82 22.375 1 98.38 102 GLY B CA 1
ATOM 3327 C C . GLY B 1 102 ? 18.688 11.406 22.266 1 98.38 102 GLY B C 1
ATOM 3328 O O . GLY B 1 102 ? 19.297 10.891 23.203 1 98.38 102 GLY B O 1
ATOM 3329 N N . ARG B 1 103 ? 18.547 10.703 21.172 1 97.06 103 ARG B N 1
ATOM 3330 C CA . ARG B 1 103 ? 18.875 9.289 21.031 1 97.06 103 ARG B CA 1
ATOM 3331 C C . ARG B 1 103 ? 20.391 9.078 21.016 1 97.06 103 ARG B C 1
ATOM 3333 O O . ARG B 1 103 ? 20.875 8.008 21.391 1 97.06 103 ARG B O 1
ATOM 3340 N N . GLY B 1 104 ? 21.125 9.984 20.453 1 97.25 104 GLY B N 1
ATOM 3341 C CA . GLY B 1 104 ? 22.578 9.82 20.328 1 97.25 104 GLY B CA 1
ATOM 3342 C C . GLY B 1 104 ? 22.984 9.133 19.031 1 97.25 104 GLY B C 1
ATOM 3343 O O . GLY B 1 104 ? 24.141 9.219 18.625 1 97.25 104 GLY B O 1
ATOM 3344 N N . ASP B 1 105 ? 22.062 8.453 18.375 1 97.94 105 ASP B N 1
ATOM 3345 C CA . ASP B 1 105 ? 22.406 7.742 17.141 1 97.94 105 ASP B CA 1
ATOM 3346 C C . ASP B 1 105 ? 21.672 8.344 15.938 1 97.94 105 ASP B C 1
ATOM 3348 O O . ASP B 1 105 ? 21.516 7.684 14.914 1 97.94 105 ASP B O 1
ATOM 3352 N N . VAL B 1 106 ? 21.172 9.562 16.125 1 98.62 106 VAL B N 1
ATOM 3353 C CA . VAL B 1 106 ? 20.609 10.383 15.062 1 98.62 106 VAL B CA 1
ATOM 3354 C C . VAL B 1 106 ? 21.297 11.75 15.039 1 98.62 106 VAL B C 1
ATOM 3356 O O . VAL B 1 106 ? 21.609 12.312 16.094 1 98.62 106 VAL B O 1
ATOM 3359 N N . ASP B 1 107 ? 21.609 12.227 13.883 1 98.62 107 ASP B N 1
ATOM 3360 C CA . ASP B 1 107 ? 22.25 13.523 13.734 1 98.62 107 ASP B CA 1
ATOM 3361 C C . ASP B 1 107 ? 21.312 14.664 14.133 1 98.62 107 ASP B C 1
ATOM 3363 O O . ASP B 1 107 ? 20.5 15.117 13.32 1 98.62 107 ASP B O 1
ATOM 3367 N N . LYS B 1 108 ? 21.469 15.148 15.297 1 97.88 108 LYS B N 1
ATOM 3368 C CA . LYS B 1 108 ? 20.562 16.156 15.836 1 97.88 108 LYS B CA 1
ATOM 3369 C C . LYS B 1 108 ? 20.703 17.484 15.094 1 97.88 108 LYS B C 1
ATOM 3371 O O . LYS B 1 108 ? 19.859 18.359 15.227 1 97.88 108 LYS B O 1
ATOM 3376 N N . SER B 1 109 ? 21.781 17.625 14.328 1 98.25 109 SER B N 1
ATOM 3377 C CA . SER B 1 109 ? 22 18.859 13.594 1 98.25 109 SER B CA 1
ATOM 3378 C C . SER B 1 109 ? 21.266 18.844 12.25 1 98.25 109 SER B C 1
ATOM 3380 O O . SER B 1 109 ? 21.203 19.859 11.562 1 98.25 109 SER B O 1
ATOM 3382 N N . LYS B 1 110 ? 20.672 17.734 11.859 1 98.56 110 LYS B N 1
ATOM 3383 C CA . LYS B 1 110 ? 19.938 17.562 10.602 1 98.56 110 LYS B CA 1
ATOM 3384 C C . LYS B 1 110 ? 18.594 16.875 10.836 1 98.56 110 LYS B C 1
ATOM 3386 O O . LYS B 1 110 ? 18.422 15.703 10.516 1 98.56 110 LYS B O 1
ATOM 3391 N N . LEU B 1 111 ? 17.672 17.656 11.312 1 98.94 111 LEU B N 1
ATOM 3392 C CA . LEU B 1 111 ? 16.312 17.172 11.531 1 98.94 111 LEU B CA 1
ATOM 3393 C C . LEU B 1 111 ? 15.352 17.797 10.539 1 98.94 111 LEU B C 1
ATOM 3395 O O . LEU B 1 111 ? 15.461 19 10.227 1 98.94 111 LEU B O 1
ATOM 3399 N N . PHE B 1 112 ? 14.453 17.016 10.008 1 98.94 112 PHE B N 1
ATOM 3400 C CA . PHE B 1 112 ? 13.516 17.438 8.969 1 98.94 112 PHE B CA 1
ATOM 3401 C C . PHE B 1 112 ? 12.094 17.031 9.336 1 98.94 112 PHE B C 1
ATOM 3403 O O . PHE B 1 112 ? 11.891 16.234 10.258 1 98.94 112 PHE B O 1
ATOM 3410 N N . LEU B 1 113 ? 11.125 17.625 8.664 1 99 113 LEU B N 1
ATOM 3411 C CA . LEU B 1 113 ? 9.711 17.266 8.789 1 99 113 LEU B CA 1
ATOM 3412 C C . LEU B 1 113 ? 9.109 16.938 7.43 1 99 113 LEU B C 1
ATOM 3414 O O . LEU B 1 113 ? 9.438 17.578 6.426 1 99 113 LEU B O 1
ATOM 3418 N N . VAL B 1 114 ? 8.336 15.93 7.379 1 99 114 VAL B N 1
ATOM 3419 C CA . VAL B 1 114 ? 7.52 15.578 6.223 1 99 114 VAL B CA 1
ATOM 3420 C C . VAL B 1 114 ? 6.062 15.398 6.652 1 99 114 VAL B C 1
ATOM 3422 O O . VAL B 1 114 ? 5.781 14.742 7.652 1 99 114 VAL B O 1
ATOM 3425 N N . GLY B 1 115 ? 5.164 16 5.961 1 98.94 115 GLY B N 1
ATOM 3426 C CA . GLY B 1 115 ? 3.754 15.891 6.289 1 98.94 115 GLY B CA 1
ATOM 3427 C C . GLY B 1 115 ? 2.887 15.555 5.094 1 98.94 115 GLY B C 1
ATOM 3428 O O . GLY B 1 115 ? 3.141 16.031 3.982 1 98.94 115 GLY B O 1
ATOM 3429 N N . ILE B 1 116 ? 1.847 14.773 5.289 1 98.88 116 ILE B N 1
ATOM 3430 C CA . ILE B 1 116 ? 0.893 14.375 4.262 1 98.88 116 ILE B CA 1
ATOM 3431 C C . ILE B 1 116 ? -0.493 14.914 4.602 1 98.88 116 ILE B C 1
ATOM 3433 O O . ILE B 1 116 ? -0.954 14.781 5.738 1 98.88 116 ILE B O 1
ATOM 3437 N N . CYS B 1 117 ? -1.185 15.531 3.615 1 98.25 117 CYS B N 1
ATOM 3438 C CA . CYS B 1 117 ? -2.514 16.109 3.787 1 98.25 117 CYS B CA 1
ATOM 3439 C C . CYS B 1 117 ? -2.529 17.125 4.93 1 98.25 117 CYS B C 1
ATOM 3441 O O . CYS B 1 117 ? -1.789 18.109 4.902 1 98.25 117 CYS B O 1
ATOM 3443 N N . GLN B 1 118 ? -3.227 16.859 6.023 1 98.19 118 GLN B N 1
ATOM 3444 C CA . GLN B 1 118 ? -3.264 17.781 7.145 1 98.19 118 GLN B CA 1
ATOM 3445 C C . GLN B 1 118 ? -1.875 17.984 7.746 1 98.19 118 GLN B C 1
ATOM 3447 O O . GLN B 1 118 ? -1.535 19.078 8.203 1 98.19 118 GLN B O 1
ATOM 3452 N N . GLY B 1 119 ? -1.056 16.938 7.723 1 98.75 119 GLY B N 1
ATOM 3453 C CA . GLY B 1 119 ? 0.3 17.031 8.242 1 98.75 119 GLY B CA 1
ATOM 3454 C C . GLY B 1 119 ? 1.191 17.953 7.438 1 98.75 119 GLY B C 1
ATOM 3455 O O . GLY B 1 119 ? 2.193 18.453 7.949 1 98.75 119 GLY B O 1
ATOM 3456 N N . GLY B 1 120 ? 0.834 18.156 6.176 1 98.75 120 GLY B N 1
ATOM 3457 C CA . GLY B 1 120 ? 1.642 18.984 5.305 1 98.75 120 GLY B CA 1
ATOM 3458 C C . GLY B 1 120 ? 1.808 20.406 5.828 1 98.75 120 GLY B C 1
ATOM 3459 O O . GLY B 1 120 ? 2.902 20.797 6.234 1 98.75 120 GLY B O 1
ATOM 3460 N N . PRO B 1 121 ? 0.695 21.156 5.883 1 98.56 121 PRO B N 1
ATOM 3461 C CA . PRO B 1 121 ? 0.808 22.516 6.398 1 98.56 121 PRO B CA 1
ATOM 3462 C C . PRO B 1 121 ? 1.183 22.562 7.879 1 98.56 121 PRO B C 1
ATOM 3464 O O . PRO B 1 121 ? 1.823 23.516 8.328 1 98.56 121 PRO B O 1
ATOM 3467 N N . GLU B 1 122 ? 0.839 21.516 8.641 1 98.81 122 GLU B N 1
ATOM 3468 C CA . GLU B 1 122 ? 1.26 21.469 10.039 1 98.81 122 GLU B CA 1
ATOM 3469 C C . GLU B 1 122 ? 2.779 21.422 10.156 1 98.81 122 GLU B C 1
ATOM 3471 O O . GLU B 1 122 ? 3.365 22.094 11 1 98.81 122 GLU B O 1
ATOM 3476 N N . CYS B 1 123 ? 3.41 20.641 9.312 1 98.94 123 CYS B N 1
ATOM 3477 C CA . CYS B 1 123 ? 4.867 20.562 9.328 1 98.94 123 CYS B CA 1
ATOM 3478 C C . CYS B 1 123 ? 5.488 21.891 8.922 1 98.94 123 CYS B C 1
ATOM 3480 O O . CYS B 1 123 ? 6.512 22.297 9.477 1 98.94 123 CYS B O 1
ATOM 3482 N N . LEU B 1 124 ? 4.867 22.578 7.945 1 98.94 124 LEU B N 1
ATOM 3483 C CA . LEU B 1 124 ? 5.332 23.906 7.586 1 98.94 124 LEU B CA 1
ATOM 3484 C C . LEU B 1 124 ? 5.219 24.859 8.773 1 98.94 124 LEU B C 1
ATOM 3486 O O . LEU B 1 124 ? 6.125 25.656 9.023 1 98.94 124 LEU B O 1
ATOM 3490 N N . ASP B 1 125 ? 4.129 24.766 9.43 1 98.88 125 ASP B N 1
ATOM 3491 C CA . ASP B 1 125 ? 3.891 25.609 10.602 1 98.88 125 ASP B CA 1
ATOM 3492 C C . ASP B 1 125 ? 4.926 25.328 11.688 1 98.88 125 ASP B C 1
ATOM 3494 O O . ASP B 1 125 ? 5.547 26.266 12.203 1 98.88 125 ASP B O 1
ATOM 3498 N N . ILE B 1 126 ? 5.168 24.047 12.031 1 98.94 126 ILE B N 1
ATOM 3499 C CA . ILE B 1 126 ? 6.152 23.672 13.039 1 98.94 126 ILE B CA 1
ATOM 3500 C C . ILE B 1 126 ? 7.527 24.203 12.648 1 98.94 126 ILE B C 1
ATOM 3502 O O . ILE B 1 126 ? 8.25 24.766 13.484 1 98.94 126 ILE B O 1
ATOM 3506 N N . ALA B 1 127 ? 7.895 24.062 11.375 1 98.88 127 ALA B N 1
ATOM 3507 C CA . ALA B 1 127 ? 9.203 24.5 10.875 1 98.88 127 ALA B CA 1
ATOM 3508 C C . ALA B 1 127 ? 9.383 26 11.031 1 98.88 127 ALA B C 1
ATOM 3510 O O . ALA B 1 127 ? 10.516 26.5 11.078 1 98.88 127 ALA B O 1
ATOM 3511 N N . SER B 1 128 ? 8.305 26.766 11.109 1 98.62 128 SER B N 1
ATOM 3512 C CA . SER B 1 128 ? 8.383 28.219 11.227 1 98.62 128 SER B CA 1
ATOM 3513 C C . SER B 1 128 ? 8.828 28.625 12.625 1 98.62 128 SER B C 1
ATOM 3515 O O . SER B 1 128 ? 9.328 29.734 12.82 1 98.62 128 SER B O 1
ATOM 3517 N N . TYR B 1 129 ? 8.664 27.719 13.625 1 98.38 129 TYR B N 1
ATOM 3518 C CA . TYR B 1 129 ? 8.984 28.188 14.969 1 98.38 129 TYR B CA 1
ATOM 3519 C C . TYR B 1 129 ? 9.977 27.266 15.656 1 98.38 129 TYR B C 1
ATOM 3521 O O . TYR B 1 129 ? 10.539 27.609 16.703 1 98.38 129 TYR B O 1
ATOM 3529 N N . ASP B 1 130 ? 10.195 26.062 15.172 1 98.62 130 ASP B N 1
ATOM 3530 C CA . ASP B 1 130 ? 11.172 25.156 15.781 1 98.62 130 ASP B CA 1
ATOM 3531 C C . ASP B 1 130 ? 12.516 25.25 15.07 1 98.62 130 ASP B C 1
ATOM 3533 O O . ASP B 1 130 ? 12.68 24.734 13.961 1 98.62 130 ASP B O 1
ATOM 3537 N N . ASP B 1 131 ? 13.477 25.719 15.688 1 98.06 131 ASP B N 1
ATOM 3538 C CA . ASP B 1 131 ? 14.766 26.047 15.078 1 98.06 131 ASP B CA 1
ATOM 3539 C C . ASP B 1 131 ? 15.57 24.797 14.773 1 98.06 131 ASP B C 1
ATOM 3541 O O . ASP B 1 131 ? 16.531 24.844 14.008 1 98.06 131 ASP B O 1
ATOM 3545 N N . ARG B 1 132 ? 15.297 23.75 15.312 1 98.25 132 ARG B N 1
ATOM 3546 C CA . ARG B 1 132 ? 16.016 22.5 15.078 1 98.25 132 ARG B CA 1
ATOM 3547 C C . ARG B 1 132 ? 15.742 21.969 13.672 1 98.25 132 ARG B C 1
ATOM 3549 O O . ARG B 1 132 ? 16.547 21.203 13.125 1 98.25 132 ARG B O 1
ATOM 3556 N N . VAL B 1 133 ? 14.562 22.312 13.086 1 98.88 133 VAL B N 1
ATOM 3557 C CA . VAL B 1 133 ? 14.164 21.828 11.773 1 98.88 133 VAL B CA 1
ATOM 3558 C C . VAL B 1 133 ? 14.984 22.531 10.688 1 98.88 133 VAL B C 1
ATOM 3560 O O . VAL B 1 133 ? 15.008 23.766 10.625 1 98.88 133 VAL B O 1
ATOM 3563 N N . LYS B 1 134 ? 15.648 21.719 9.812 1 98.81 134 LYS B N 1
ATOM 3564 C CA . LYS B 1 134 ? 16.516 22.297 8.797 1 98.81 134 LYS B CA 1
ATOM 3565 C C . LYS B 1 134 ? 15.812 22.375 7.449 1 98.81 134 LYS B C 1
ATOM 3567 O O . LYS B 1 134 ? 16.219 23.156 6.578 1 98.81 134 LYS B O 1
ATOM 3572 N N . GLY B 1 135 ? 14.789 21.688 7.234 1 98.88 135 GLY B N 1
ATOM 3573 C CA . GLY B 1 135 ? 13.977 21.641 6.027 1 98.88 135 GLY B CA 1
ATOM 3574 C C . GLY B 1 135 ? 12.656 20.906 6.223 1 98.88 135 GLY B C 1
ATOM 3575 O O . GLY B 1 135 ? 12.5 20.141 7.176 1 98.88 135 GLY B O 1
ATOM 3576 N N . VAL B 1 136 ? 11.711 21.125 5.355 1 98.94 136 VAL B N 1
ATOM 3577 C CA . VAL B 1 136 ? 10.367 20.578 5.523 1 98.94 136 VAL B CA 1
ATOM 3578 C C . VAL B 1 136 ? 9.75 20.297 4.156 1 98.94 136 VAL B C 1
ATOM 3580 O O . VAL B 1 136 ? 10.039 21 3.182 1 98.94 136 VAL B O 1
ATOM 3583 N N . ALA B 1 137 ? 8.969 19.234 4.074 1 98.94 137 ALA B N 1
ATOM 3584 C CA . ALA B 1 137 ? 8.227 18.875 2.867 1 98.94 137 ALA B CA 1
ATOM 3585 C C . ALA B 1 137 ? 6.75 18.656 3.176 1 98.94 137 ALA B C 1
ATOM 3587 O O . ALA B 1 137 ? 6.41 18 4.16 1 98.94 137 ALA B O 1
ATOM 3588 N N . SER B 1 138 ? 5.887 19.25 2.387 1 98.94 138 SER B N 1
ATOM 3589 C CA . SER B 1 138 ? 4.438 19.078 2.443 1 98.94 138 SER B CA 1
ATOM 3590 C C . SER B 1 138 ? 3.912 18.359 1.202 1 98.94 138 SER B C 1
ATOM 3592 O O . SER B 1 138 ? 4.145 18.812 0.078 1 98.94 138 SER B O 1
ATOM 3594 N N . VAL B 1 139 ? 3.211 17.281 1.42 1 98.88 139 VAL B N 1
ATOM 3595 C CA . VAL B 1 139 ? 2.674 16.469 0.324 1 98.88 139 VAL B CA 1
ATOM 3596 C C . VAL B 1 139 ? 1.146 16.531 0.348 1 98.88 139 VAL B C 1
ATOM 3598 O O . VAL B 1 139 ? 0.523 16.172 1.352 1 98.88 139 VAL B O 1
ATOM 3601 N N . THR B 1 140 ? 0.502 16.953 -0.751 1 97.94 140 THR B N 1
ATOM 3602 C CA . THR B 1 140 ? -0.942 17.062 -0.923 1 97.94 140 THR B CA 1
ATOM 3603 C C . THR B 1 140 ? -1.587 17.688 0.307 1 97.94 140 THR B C 1
ATOM 3605 O O . THR B 1 140 ? -2.561 17.156 0.845 1 97.94 140 THR B O 1
ATOM 3608 N N . GLY B 1 141 ? -1.143 18.781 0.671 1 97.94 141 GLY B N 1
ATOM 3609 C CA . GLY B 1 141 ? -1.477 19.391 1.949 1 97.94 141 GLY B CA 1
ATOM 3610 C C . GLY B 1 141 ? -2.926 19.828 2.041 1 97.94 141 GLY B C 1
ATOM 3611 O O . GLY B 1 141 ? -3.494 20.312 1.063 1 97.94 141 GLY B O 1
ATOM 3612 N N . TYR B 1 142 ? -3.512 19.594 3.225 1 96.5 142 TYR B N 1
ATOM 3613 C CA . TYR B 1 142 ? -4.754 20.219 3.654 1 96.5 142 TYR B CA 1
ATOM 3614 C C . TYR B 1 142 ? -4.477 21.547 4.359 1 96.5 142 TYR B C 1
ATOM 3616 O O . TYR B 1 142 ? -4.434 21.609 5.59 1 96.5 142 TYR B O 1
ATOM 3624 N N . PHE B 1 143 ? -4.234 22.531 3.512 1 97.38 143 PHE B N 1
ATOM 3625 C CA . PHE B 1 143 ? -3.793 23.812 4.016 1 97.38 143 PHE B CA 1
ATOM 3626 C C . PHE B 1 143 ? -4.902 24.5 4.816 1 97.38 143 PHE B C 1
ATOM 3628 O O . PHE B 1 143 ? -6.008 24.688 4.309 1 97.38 143 PHE B O 1
ATOM 3635 N N . ARG B 1 144 ? -4.566 24.859 6.023 1 95.69 144 ARG B N 1
ATOM 3636 C CA . ARG B 1 144 ? -5.559 25.25 7.02 1 95.69 144 ARG B CA 1
ATOM 3637 C C . ARG B 1 144 ? -5.848 26.75 6.957 1 95.69 144 ARG B C 1
ATOM 3639 O O . ARG B 1 144 ? -5.102 27.547 7.52 1 95.69 144 ARG B O 1
ATOM 3646 N N . ASP B 1 145 ? -6.824 27.109 6.281 1 96.19 145 ASP B N 1
ATOM 3647 C CA . ASP B 1 145 ? -7.43 28.438 6.277 1 96.19 145 ASP B CA 1
ATOM 3648 C C . ASP B 1 145 ? -8.945 28.344 6.121 1 96.19 145 ASP B C 1
ATOM 3650 O O . ASP B 1 145 ? -9.484 27.266 5.871 1 96.19 145 ASP B O 1
ATOM 3654 N N . HIS B 1 146 ? -9.586 29.469 6.367 1 95.44 146 HIS B N 1
ATOM 3655 C CA . HIS B 1 146 ? -11.039 29.484 6.418 1 95.44 146 HIS B CA 1
ATOM 3656 C C . HIS B 1 146 ? -11.641 29.047 5.082 1 95.44 146 HIS B C 1
ATOM 3658 O O . HIS B 1 146 ? -12.617 28.297 5.047 1 95.44 146 HIS B O 1
ATOM 3664 N N . GLU B 1 147 ? -11.125 29.469 4.02 1 94.81 147 GLU B N 1
ATOM 3665 C CA . GLU B 1 147 ? -11.617 29.109 2.693 1 94.81 147 GLU B CA 1
ATOM 3666 C C . GLU B 1 147 ? -11.539 27.609 2.461 1 94.81 147 GLU B C 1
ATOM 3668 O O . GLU B 1 147 ? -12.477 27.016 1.92 1 94.81 147 GLU B O 1
ATOM 3673 N N . THR B 1 148 ? -10.453 27.031 2.844 1 94.94 148 THR B N 1
ATOM 3674 C CA . THR B 1 148 ? -10.281 25.594 2.668 1 94.94 148 THR B CA 1
ATOM 3675 C C . THR B 1 148 ? -11.25 24.828 3.561 1 94.94 148 THR B C 1
ATOM 3677 O O . THR B 1 148 ? -11.734 23.766 3.18 1 94.94 148 THR B O 1
ATOM 3680 N N . ASP B 1 149 ? -11.516 25.328 4.773 1 94.75 149 ASP B N 1
ATOM 3681 C CA . ASP B 1 149 ? -12.5 24.703 5.648 1 94.75 149 ASP B CA 1
ATOM 3682 C C . ASP B 1 149 ? -13.859 24.609 4.969 1 94.75 149 ASP B C 1
ATOM 3684 O O . ASP B 1 149 ? -14.5 23.547 5 1 94.75 149 ASP B O 1
ATOM 3688 N N . ILE B 1 150 ? -14.211 25.75 4.359 1 95.12 150 ILE B N 1
ATOM 3689 C CA . ILE B 1 150 ? -15.484 25.797 3.654 1 95.12 150 ILE B CA 1
ATOM 3690 C C . ILE B 1 150 ? -15.453 24.844 2.463 1 95.12 150 ILE B C 1
ATOM 3692 O O . ILE B 1 150 ? -16.406 24.109 2.219 1 95.12 150 ILE B O 1
ATOM 3696 N N . TYR B 1 151 ? -14.352 24.812 1.837 1 91.06 151 TYR B N 1
ATOM 3697 C CA . TYR B 1 151 ? -14.172 23.938 0.685 1 91.06 151 TYR B CA 1
ATOM 3698 C C . TYR B 1 151 ? -14.359 22.484 1.077 1 91.06 151 TYR B C 1
ATOM 3700 O O . TYR B 1 151 ? -15.07 21.734 0.399 1 91.06 151 TYR B O 1
ATOM 3708 N N . MET B 1 152 ? -13.758 22.109 2.104 1 91.31 152 MET B N 1
ATOM 3709 C CA . MET B 1 152 ? -13.789 20.719 2.551 1 91.31 152 MET B CA 1
ATOM 3710 C C . MET B 1 152 ? -15.203 20.297 2.936 1 91.31 152 MET B C 1
ATOM 3712 O O . MET B 1 152 ? -15.633 19.188 2.611 1 91.31 152 MET B O 1
ATOM 3716 N N . ILE B 1 153 ? -15.875 21.125 3.594 1 94.12 153 ILE B N 1
ATOM 3717 C CA . ILE B 1 153 ? -17.25 20.859 4.008 1 94.12 153 ILE B CA 1
ATOM 3718 C C . ILE B 1 153 ? -18.141 20.703 2.777 1 94.12 153 ILE B C 1
ATOM 3720 O O . ILE B 1 153 ? -18.938 19.766 2.693 1 94.12 153 ILE B O 1
ATOM 3724 N N . CYS B 1 154 ? -17.938 21.578 1.795 1 93 154 CYS B N 1
ATOM 3725 C CA . CYS B 1 154 ? -18.719 21.531 0.569 1 93 154 CYS B CA 1
ATOM 3726 C C . CYS B 1 154 ? -18.391 20.281 -0.241 1 93 154 CYS B C 1
ATOM 3728 O O . CYS B 1 154 ? -19.297 19.656 -0.815 1 93 154 CYS B O 1
ATOM 3730 N N . ALA B 1 155 ? -17.141 19.906 -0.257 1 89.69 155 ALA B N 1
ATOM 3731 C CA . ALA B 1 155 ? -16.703 18.734 -1.01 1 89.69 155 ALA B CA 1
ATOM 3732 C C . ALA B 1 155 ? -17.359 17.469 -0.472 1 89.69 155 ALA B C 1
ATOM 3734 O O . ALA B 1 155 ? -17.641 16.547 -1.232 1 89.69 155 ALA B O 1
ATOM 3735 N N . GLY B 1 156 ? -17.672 17.438 0.786 1 92.75 156 GLY B N 1
ATOM 3736 C CA . GLY B 1 156 ? -18.297 16.297 1.418 1 92.75 156 GLY B CA 1
ATOM 3737 C C . GLY B 1 156 ? -19.734 16.094 0.98 1 92.75 156 GLY B C 1
ATOM 3738 O O . GLY B 1 156 ? -20.328 15.031 1.229 1 92.75 156 GLY B O 1
ATOM 3739 N N . CYS B 1 157 ? -20.234 17.078 0.278 1 93.06 157 CYS B N 1
ATOM 3740 C CA . CYS B 1 157 ? -21.625 17.031 -0.167 1 93.06 157 CYS B CA 1
ATOM 3741 C C . CYS B 1 157 ? -21.719 16.484 -1.588 1 93.06 157 CYS B C 1
ATOM 3743 O O . CYS B 1 157 ? -22.828 16.344 -2.131 1 93.06 157 CYS B O 1
ATOM 3745 N N . VAL B 1 158 ? -20.594 16.219 -2.133 1 89.5 158 VAL B N 1
ATOM 3746 C CA . VAL B 1 158 ? -20.562 15.82 -3.537 1 89.5 158 VAL B CA 1
ATOM 3747 C C . VAL B 1 158 ? -20.297 14.32 -3.648 1 89.5 158 VAL B C 1
ATOM 3749 O O . VAL B 1 158 ? -19.406 13.797 -2.986 1 89.5 158 VAL B O 1
ATOM 3752 N N . ASP B 1 159 ? -21.047 13.656 -4.5 1 85.69 159 ASP B N 1
ATOM 3753 C CA . ASP B 1 159 ? -20.922 12.219 -4.707 1 85.69 159 ASP B CA 1
ATOM 3754 C C . ASP B 1 159 ? -19.828 11.914 -5.734 1 85.69 159 ASP B C 1
ATOM 3756 O O . ASP B 1 159 ? -20.109 11.375 -6.805 1 85.69 159 ASP B O 1
ATOM 3760 N N . TRP B 1 160 ? -18.688 12.234 -5.27 1 80.38 160 TRP B N 1
ATOM 3761 C CA . TRP B 1 160 ? -17.531 11.977 -6.117 1 80.38 160 TRP B CA 1
ATOM 3762 C C . TRP B 1 160 ? -17.094 10.523 -6.008 1 80.38 160 TRP B C 1
ATOM 3764 O O . TRP B 1 160 ? -16.797 10.031 -4.914 1 80.38 160 TRP B O 1
ATOM 3774 N N . GLN B 1 161 ? -17.141 9.891 -7.223 1 73.81 161 GLN B N 1
ATOM 3775 C CA . GLN B 1 161 ? -16.672 8.508 -7.262 1 73.81 161 GLN B CA 1
ATOM 3776 C C . GLN B 1 161 ? -15.188 8.445 -7.613 1 73.81 161 GLN B C 1
ATOM 3778 O O . GLN B 1 161 ? -14.664 9.336 -8.289 1 73.81 161 GLN B O 1
ATOM 3783 N N . PRO B 1 162 ? -14.539 7.402 -7.137 1 67.06 162 PRO B N 1
ATOM 3784 C CA . PRO B 1 162 ? -13.133 7.27 -7.512 1 67.06 162 PRO B CA 1
ATOM 3785 C C . PRO B 1 162 ? -12.914 7.324 -9.023 1 67.06 162 PRO B C 1
ATOM 3787 O O . PRO B 1 162 ? -13.617 6.641 -9.773 1 67.06 162 PRO B O 1
ATOM 3790 N N . GLY B 1 163 ? -12.07 8.211 -9.461 1 64.12 163 GLY B N 1
ATOM 3791 C CA . GLY B 1 163 ? -11.766 8.297 -10.883 1 64.12 163 GLY B CA 1
ATOM 3792 C C . GLY B 1 163 ? -12.547 9.391 -11.586 1 64.12 163 GLY B C 1
ATOM 3793 O O . GLY B 1 163 ? -12.25 9.734 -12.734 1 64.12 163 GLY B O 1
ATOM 3794 N N . ALA B 1 164 ? -13.492 9.938 -10.773 1 67.5 164 ALA B N 1
ATOM 3795 C CA . ALA B 1 164 ? -14.312 10.977 -11.406 1 67.5 164 ALA B CA 1
ATOM 3796 C C . ALA B 1 164 ? -13.602 12.328 -11.383 1 67.5 164 ALA B C 1
ATOM 3798 O O . ALA B 1 164 ? -12.742 12.562 -10.531 1 67.5 164 ALA B O 1
ATOM 3799 N N . ASP B 1 165 ? -13.883 13.117 -12.398 1 60.84 165 ASP B N 1
ATOM 3800 C CA . ASP B 1 165 ? -13.359 14.484 -12.461 1 60.84 165 ASP B CA 1
ATOM 3801 C C . ASP B 1 165 ? -14.172 15.422 -11.57 1 60.84 165 ASP B C 1
ATOM 3803 O O . ASP B 1 165 ? -15.312 15.766 -11.906 1 60.84 165 ASP B O 1
ATOM 3807 N N . ILE B 1 166 ? -13.609 15.859 -10.484 1 59.66 166 ILE B N 1
ATOM 3808 C CA . ILE B 1 166 ? -14.266 16.656 -9.453 1 59.66 166 ILE B CA 1
ATOM 3809 C C . ILE B 1 166 ? -14.656 18.016 -10.023 1 59.66 166 ILE B C 1
ATOM 3811 O O . ILE B 1 166 ? -15.609 18.641 -9.555 1 59.66 166 ILE B O 1
ATOM 3815 N N . ALA B 1 167 ? -13.883 18.406 -11 1 57.81 167 ALA B N 1
ATOM 3816 C CA . ALA B 1 167 ? -14.094 19.734 -11.562 1 57.81 167 ALA B CA 1
ATOM 3817 C C . ALA B 1 167 ? -15.484 19.859 -12.18 1 57.81 167 ALA B C 1
ATOM 3819 O O . ALA B 1 167 ? -16.016 20.969 -12.32 1 57.81 167 ALA B O 1
ATOM 3820 N N . THR B 1 168 ? -16.078 18.75 -12.391 1 63.62 168 THR B N 1
ATOM 3821 C CA . THR B 1 168 ? -17.344 18.781 -13.117 1 63.62 168 THR B CA 1
ATOM 3822 C C . THR B 1 168 ? -18.516 18.688 -12.156 1 63.62 168 THR B C 1
ATOM 3824 O O . THR B 1 168 ? -19.672 18.781 -12.578 1 63.62 168 THR B O 1
ATOM 3827 N N . MET B 1 169 ? -18.125 18.594 -10.938 1 74.62 169 MET B N 1
ATOM 3828 C CA . MET B 1 169 ? -19.234 18.344 -10.023 1 74.62 169 MET B CA 1
ATOM 3829 C C . MET B 1 169 ? -19.688 19.625 -9.336 1 74.62 169 MET B C 1
ATOM 3831 O O . MET B 1 169 ? -18.891 20.547 -9.156 1 74.62 169 MET B O 1
ATOM 3835 N N . LYS B 1 170 ? -21.031 19.688 -9.242 1 79.75 170 LYS B N 1
ATOM 3836 C CA . LYS B 1 170 ? -21.594 20.891 -8.625 1 79.75 170 LYS B CA 1
ATOM 3837 C C . LYS B 1 170 ? -21.391 20.875 -7.117 1 79.75 170 LYS B C 1
ATOM 3839 O O . LYS B 1 170 ? -21.859 19.969 -6.422 1 79.75 170 LYS B O 1
ATOM 3844 N N . MET B 1 171 ? -20.734 21.875 -6.586 1 87.12 171 MET B N 1
ATOM 3845 C CA . MET B 1 171 ? -20.469 22.078 -5.164 1 87.12 171 MET B CA 1
ATOM 3846 C C . MET B 1 171 ? -21.5 23.016 -4.551 1 87.12 171 MET B C 1
ATOM 3848 O O . MET B 1 171 ? -22.047 23.875 -5.234 1 87.12 171 MET B O 1
ATOM 3852 N N . PRO B 1 172 ? -21.781 22.828 -3.246 1 92.31 172 PRO B N 1
ATOM 3853 C CA . PRO B 1 172 ? -22.562 23.844 -2.557 1 92.31 172 PRO B CA 1
ATOM 3854 C C . PRO B 1 172 ? -21.938 25.234 -2.65 1 92.31 172 PRO B C 1
ATOM 3856 O O . PRO B 1 172 ? -20.734 25.359 -2.916 1 92.31 172 PRO B O 1
ATOM 3859 N N . THR B 1 173 ? -22.828 26.219 -2.434 1 92.12 173 THR B N 1
ATOM 3860 C CA . THR B 1 173 ? -22.312 27.594 -2.42 1 92.12 173 THR B CA 1
ATOM 3861 C C . THR B 1 173 ? -21.516 27.859 -1.149 1 92.12 173 THR B C 1
ATOM 3863 O O . THR B 1 173 ? -21.656 27.141 -0.157 1 92.12 173 THR B O 1
ATOM 3866 N N . PRO B 1 174 ? -20.688 28.875 -1.203 1 92.5 174 PRO B N 1
ATOM 3867 C CA . PRO B 1 174 ? -19.953 29.234 0.013 1 92.5 174 PRO B CA 1
ATOM 3868 C C . PRO B 1 174 ? -20.875 29.547 1.187 1 92.5 174 PRO B C 1
ATOM 3870 O O . PRO B 1 174 ? -20.531 29.266 2.338 1 92.5 174 PRO B O 1
ATOM 3873 N N . GLU B 1 175 ? -21.969 30.125 0.869 1 95.12 175 GLU B N 1
ATOM 3874 C CA . GLU B 1 175 ? -22.938 30.438 1.916 1 95.12 175 GLU B CA 1
ATOM 3875 C C . GLU B 1 175 ? -23.484 29.172 2.57 1 95.12 175 GLU B C 1
ATOM 3877 O O . GLU B 1 175 ? -23.625 29.109 3.793 1 95.12 175 GLU B O 1
ATOM 3882 N N . GLN B 1 176 ? -23.734 28.234 1.755 1 95.69 176 GLN B N 1
ATOM 3883 C CA . GLN B 1 176 ? -24.156 26.953 2.287 1 95.69 176 GLN B CA 1
ATOM 3884 C C . GLN B 1 176 ? -23.062 26.312 3.137 1 95.69 176 GLN B C 1
ATOM 3886 O O . GLN B 1 176 ? -23.344 25.766 4.211 1 95.69 176 GLN B O 1
ATOM 3891 N N . GLY B 1 177 ? -21.891 26.422 2.641 1 97.06 177 GLY B N 1
ATOM 3892 C CA . GLY B 1 177 ? -20.75 25.906 3.391 1 97.06 177 GLY B CA 1
ATOM 3893 C C . GLY B 1 177 ? -20.594 26.562 4.754 1 97.06 177 GLY B C 1
ATOM 3894 O O . GLY B 1 177 ? -20.312 25.875 5.742 1 97.06 177 GLY B O 1
ATOM 3895 N N . GLU B 1 178 ? -20.797 27.828 4.789 1 97.81 178 GLU B N 1
ATOM 3896 C CA . GLU B 1 178 ? -20.734 28.578 6.043 1 97.81 178 GLU B CA 1
ATOM 3897 C C . GLU B 1 178 ? -21.797 28.109 7.027 1 97.81 178 GLU B C 1
ATOM 3899 O O . GLU B 1 178 ? -21.531 27.953 8.219 1 97.81 178 GLU B O 1
ATOM 3904 N N . ALA B 1 179 ? -22.938 27.891 6.512 1 97.81 179 ALA B N 1
ATOM 3905 C CA . ALA B 1 179 ? -24.031 27.422 7.348 1 97.81 179 ALA B CA 1
ATOM 3906 C C . ALA B 1 179 ? -23.734 26.031 7.91 1 97.81 179 ALA B C 1
ATOM 3908 O O . ALA B 1 179 ? -24.016 25.75 9.078 1 97.81 179 ALA B O 1
ATOM 3909 N N . LEU B 1 180 ? -23.25 25.219 7.066 1 97.88 180 LEU B N 1
ATOM 3910 C CA . LEU B 1 180 ? -22.906 23.859 7.488 1 97.88 180 LEU B CA 1
ATOM 3911 C C . LEU B 1 180 ? -21.797 23.891 8.539 1 97.88 180 LEU B C 1
ATOM 3913 O O . LEU B 1 180 ? -21.828 23.109 9.5 1 97.88 180 LEU B O 1
ATOM 3917 N N . LEU B 1 181 ? -20.812 24.734 8.344 1 97.94 181 LEU B N 1
ATOM 3918 C CA . LEU B 1 181 ? -19.734 24.875 9.336 1 97.94 181 LEU B CA 1
ATOM 3919 C C . LEU B 1 181 ? -20.297 25.359 10.672 1 97.94 181 LEU B C 1
ATOM 3921 O O . LEU B 1 181 ? -19.922 24.844 11.727 1 97.94 181 LEU B O 1
ATOM 3925 N N . LYS B 1 182 ? -21.141 26.344 10.609 1 97.88 182 LYS B N 1
ATOM 3926 C CA . LYS B 1 182 ? -21.75 26.875 11.828 1 97.88 182 LYS B CA 1
ATOM 3927 C C . LYS B 1 182 ? -22.5 25.781 12.586 1 97.88 182 LYS B C 1
ATOM 3929 O O . LYS B 1 182 ? -22.375 25.672 13.805 1 97.88 182 LYS B O 1
ATOM 3934 N N . ALA B 1 183 ? -23.25 24.984 11.852 1 97.69 183 ALA B N 1
ATOM 3935 C CA . ALA B 1 183 ? -24 23.891 12.461 1 97.69 183 ALA B CA 1
ATOM 3936 C C . ALA B 1 183 ? -23.062 22.875 13.102 1 97.69 183 ALA B C 1
ATOM 3938 O O . ALA B 1 183 ? -23.344 22.344 14.18 1 97.69 183 ALA B O 1
ATOM 3939 N N . ARG B 1 184 ? -22.047 22.578 12.414 1 97.62 184 ARG B N 1
ATOM 3940 C CA . ARG B 1 184 ? -21.047 21.641 12.914 1 97.62 184 ARG B CA 1
ATOM 3941 C C . ARG B 1 184 ? -20.406 22.156 14.195 1 97.62 184 ARG B C 1
ATOM 3943 O O . ARG B 1 184 ? -20.203 21.406 15.148 1 97.62 184 ARG B O 1
ATOM 3950 N N . LEU B 1 185 ? -20.062 23.438 14.258 1 98.25 185 LEU B N 1
ATOM 3951 C CA . LEU B 1 185 ? -19.438 24.031 15.43 1 98.25 185 LEU B CA 1
ATOM 3952 C C . LEU B 1 185 ? -20.422 24.078 16.594 1 98.25 185 LEU B C 1
ATOM 3954 O O . LEU B 1 185 ? -20.016 23.922 17.75 1 98.25 185 LEU B O 1
ATOM 3958 N N . GLU B 1 186 ? -21.672 24.266 16.297 1 98.38 186 GLU B N 1
ATOM 3959 C CA . GLU B 1 186 ? -22.688 24.234 17.359 1 98.38 186 GLU B CA 1
ATOM 3960 C C . GLU B 1 186 ? -22.797 22.859 17.969 1 98.38 186 GLU B C 1
ATOM 3962 O O . GLU B 1 186 ? -22.906 22.719 19.203 1 98.38 186 GLU B O 1
ATOM 3967 N N . ARG B 1 187 ? -22.797 21.859 17.141 1 98.19 187 ARG B N 1
ATOM 3968 C CA . ARG B 1 187 ? -22.812 20.484 17.641 1 98.19 187 ARG B CA 1
ATOM 3969 C C . ARG B 1 187 ? -21.578 20.219 18.5 1 98.19 187 ARG B C 1
ATOM 3971 O O . ARG B 1 187 ? -21.672 19.562 19.531 1 98.19 187 ARG B O 1
ATOM 3978 N N . ALA B 1 188 ? -20.484 20.719 18.094 1 98.75 188 ALA B N 1
ATOM 3979 C CA . ALA B 1 188 ? -19.234 20.516 18.812 1 98.75 188 ALA B CA 1
ATOM 3980 C C . ALA B 1 188 ? -19.266 21.219 20.172 1 98.75 188 ALA B C 1
ATOM 3982 O O . ALA B 1 188 ? -18.766 20.688 21.156 1 98.75 188 ALA B O 1
ATOM 3983 N N . LYS B 1 189 ? -19.797 22.391 20.156 1 98.75 189 LYS B N 1
ATOM 3984 C CA . LYS B 1 189 ? -19.922 23.141 21.406 1 98.75 189 LYS B CA 1
ATOM 3985 C C . LYS B 1 189 ? -20.797 22.391 22.406 1 98.75 189 LYS B C 1
ATOM 3987 O O . LYS B 1 189 ? -20.469 22.312 23.594 1 98.75 189 LYS B O 1
ATOM 3992 N N . LYS B 1 190 ? -21.922 21.859 21.891 1 98.69 190 LYS B N 1
ATOM 3993 C CA . LYS B 1 190 ? -22.797 21.062 22.75 1 98.69 190 LYS B CA 1
ATOM 3994 C C . LYS B 1 190 ? -22.078 19.828 23.297 1 98.69 190 LYS B C 1
ATOM 3996 O O . LYS B 1 190 ? -22.25 19.484 24.453 1 98.69 190 LYS B O 1
ATOM 4001 N N . ALA B 1 191 ? -21.328 19.219 22.469 1 98.81 191 ALA B N 1
ATOM 4002 C CA . ALA B 1 191 ? -20.562 18.047 22.891 1 98.81 191 ALA B CA 1
ATOM 4003 C C . ALA B 1 191 ? -19.531 18.406 23.953 1 98.81 191 ALA B C 1
ATOM 4005 O O . ALA B 1 191 ? -19.328 17.656 24.906 1 98.81 191 ALA B O 1
ATOM 4006 N N . ARG B 1 192 ? -18.875 19.531 23.75 1 98.69 192 ARG B N 1
ATOM 4007 C CA . ARG B 1 192 ? -17.891 19.984 24.734 1 98.69 192 ARG B CA 1
ATOM 4008 C C . ARG B 1 192 ? -18.547 20.297 26.078 1 98.69 192 ARG B C 1
ATOM 4010 O O . ARG B 1 192 ? -18.031 19.906 27.125 1 98.69 192 ARG B O 1
ATOM 4017 N N . ASP B 1 193 ? -19.656 20.938 26.016 1 98.62 193 ASP B N 1
ATOM 4018 C CA . ASP B 1 193 ? -20.391 21.266 27.234 1 98.62 193 ASP B CA 1
ATOM 4019 C C . ASP B 1 193 ? -20.797 20 27.984 1 98.62 193 ASP B C 1
ATOM 4021 O O . ASP B 1 193 ? -20.656 19.922 29.219 1 98.62 193 ASP B O 1
ATOM 4025 N N . LEU B 1 194 ? -21.312 19.078 27.234 1 98.69 194 LEU B N 1
ATOM 4026 C CA . LEU B 1 194 ? -21.688 17.812 27.828 1 98.69 194 LEU B CA 1
ATOM 4027 C C . LEU B 1 194 ? -20.5 17.141 28.5 1 98.69 194 LEU B C 1
ATOM 4029 O O . LEU B 1 194 ? -20.594 16.656 29.625 1 98.69 194 LEU B O 1
ATOM 4033 N N . TYR B 1 195 ? -19.406 17.109 27.812 1 98.56 195 TYR B N 1
ATOM 4034 C CA . TYR B 1 195 ? -18.203 16.5 28.359 1 98.56 195 TYR B CA 1
ATOM 4035 C C . TYR B 1 195 ? -17.75 17.188 29.641 1 98.56 195 TYR B C 1
ATOM 4037 O O . TYR B 1 195 ? -17.391 16.531 30.609 1 98.56 195 TYR B O 1
ATOM 4045 N N . GLU B 1 196 ? -17.75 18.5 29.641 1 98.06 196 GLU B N 1
ATOM 4046 C CA . GLU B 1 196 ? -17.312 19.266 30.797 1 98.06 196 GLU B CA 1
ATOM 4047 C C . GLU B 1 196 ? -18.234 19.031 32 1 98.06 196 GLU B C 1
ATOM 4049 O O . GLU B 1 196 ? -17.766 18.984 33.125 1 98.06 196 GLU B O 1
ATOM 4054 N N . LYS B 1 197 ? -19.422 18.859 31.703 1 98.31 197 LYS B N 1
ATOM 4055 C CA . LYS B 1 197 ? -20.422 18.719 32.781 1 98.31 197 LYS B CA 1
ATOM 4056 C C . LYS B 1 197 ? -20.484 17.297 33.281 1 98.31 197 LYS B C 1
ATOM 4058 O O . LYS B 1 197 ? -20.672 17.062 34.5 1 98.31 197 LYS B O 1
ATOM 4063 N N . THR B 1 198 ? -20.328 16.281 32.438 1 98.31 198 THR B N 1
ATOM 4064 C CA . THR B 1 198 ? -20.688 14.93 32.844 1 98.31 198 THR B CA 1
ATOM 4065 C C . THR B 1 198 ? -19.516 13.977 32.594 1 98.31 198 THR B C 1
ATOM 4067 O O . THR B 1 198 ? -19.5 12.859 33.125 1 98.31 198 THR B O 1
ATOM 4070 N N . GLY B 1 199 ? -18.562 14.375 31.766 1 97.88 199 GLY B N 1
ATOM 4071 C CA . GLY B 1 199 ? -17.469 13.484 31.406 1 97.88 199 GLY B CA 1
ATOM 4072 C C . GLY B 1 199 ? -17.797 12.609 30.203 1 97.88 199 GLY B C 1
ATOM 4073 O O . GLY B 1 199 ? -16.922 11.922 29.688 1 97.88 199 GLY B O 1
ATOM 4074 N N . GLU B 1 200 ? -19 12.719 29.688 1 98.5 200 GLU B N 1
ATOM 4075 C CA . GLU B 1 200 ? -19.438 11.898 28.562 1 98.5 200 GLU B CA 1
ATOM 4076 C C . GLU B 1 200 ? -18.922 12.469 27.234 1 98.5 200 GLU B C 1
ATOM 4078 O O . GLU B 1 200 ? -19.062 13.664 26.969 1 98.5 200 GLU B O 1
ATOM 4083 N N . VAL B 1 201 ? -18.281 11.625 26.484 1 98.75 201 VAL B N 1
ATOM 4084 C CA . VAL B 1 201 ? -17.766 12.047 25.172 1 98.75 201 VAL B CA 1
ATOM 4085 C C . VAL B 1 201 ? -18.75 11.648 24.078 1 98.75 201 VAL B C 1
ATOM 4087 O O . VAL B 1 201 ? -19.203 10.5 24.016 1 98.75 201 VAL B O 1
ATOM 4090 N N . THR B 1 202 ? -19.125 12.578 23.25 1 98.75 202 THR B N 1
ATOM 4091 C CA . THR B 1 202 ? -19.969 12.297 22.094 1 98.75 202 THR B CA 1
ATOM 4092 C C . THR B 1 202 ? -19.125 11.906 20.891 1 98.75 202 THR B C 1
ATOM 4094 O O . THR B 1 202 ? -18.344 12.711 20.391 1 98.75 202 THR B O 1
ATOM 4097 N N . TYR B 1 203 ? -19.312 10.68 20.453 1 98.69 203 TYR B N 1
ATOM 4098 C CA . TYR B 1 203 ? -18.578 10.195 19.297 1 98.69 203 TYR B CA 1
ATOM 4099 C C . TYR B 1 203 ? -19.484 10.125 18.078 1 98.69 203 TYR B C 1
ATOM 4101 O O . TYR B 1 203 ? -20.688 9.922 18.203 1 98.69 203 TYR B O 1
ATOM 4109 N N . GLN B 1 204 ? -18.953 10.359 16.938 1 98.38 204 GLN B N 1
ATOM 4110 C CA . GLN B 1 204 ? -19.531 10.125 15.625 1 98.38 204 GLN B CA 1
ATOM 4111 C C . GLN B 1 204 ? -18.531 9.453 14.688 1 98.38 204 GLN B C 1
ATOM 4113 O O . GLN B 1 204 ? -17.328 9.438 14.961 1 98.38 204 GLN B O 1
ATOM 4118 N N . PRO B 1 205 ? -19.047 8.859 13.57 1 98.19 205 PRO B N 1
ATOM 4119 C CA . PRO B 1 205 ? -18.094 8.32 12.609 1 98.19 205 PRO B CA 1
ATOM 4120 C C . PRO B 1 205 ? -17.141 9.391 12.062 1 98.19 205 PRO B C 1
ATOM 4122 O O . PRO B 1 205 ? -17.578 10.516 11.797 1 98.19 205 PRO B O 1
ATOM 4125 N N . LEU B 1 206 ? -15.906 9.039 11.977 1 98.12 206 LEU B N 1
ATOM 4126 C CA . LEU B 1 206 ? -14.953 9.938 11.344 1 98.12 206 LEU B CA 1
ATOM 4127 C C . LEU B 1 206 ? -15.227 10.062 9.844 1 98.12 206 LEU B C 1
ATOM 4129 O O . LEU B 1 206 ? -15.195 11.156 9.289 1 98.12 206 LEU B O 1
ATOM 4133 N N . VAL B 1 207 ? -15.438 8.875 9.188 1 97.56 207 VAL B N 1
ATOM 4134 C CA . VAL B 1 207 ? -15.703 8.859 7.75 1 97.56 207 VAL B CA 1
ATOM 4135 C C . VAL B 1 207 ? -16.969 8.062 7.473 1 97.56 207 VAL B C 1
ATOM 4137 O O . VAL B 1 207 ? -17.359 7.191 8.258 1 97.56 207 VAL B O 1
ATOM 4140 N N . ASP B 1 208 ? -17.641 8.383 6.438 1 96.75 208 ASP B N 1
ATOM 4141 C CA . ASP B 1 208 ? -18.859 7.711 5.984 1 96.75 208 ASP B CA 1
ATOM 4142 C C . ASP B 1 208 ? -18.922 7.691 4.457 1 96.75 208 ASP B C 1
ATOM 4144 O O . ASP B 1 208 ? -18.547 8.664 3.799 1 96.75 208 ASP B O 1
ATOM 4148 N N . ALA B 1 209 ? -19.406 6.539 3.877 1 94.31 209 ALA B N 1
ATOM 4149 C CA . ALA B 1 209 ? -19.547 6.434 2.426 1 94.31 209 ALA B CA 1
ATOM 4150 C C . ALA B 1 209 ? -20.625 7.371 1.905 1 94.31 209 ALA B C 1
ATOM 4152 O O . ALA B 1 209 ? -20.562 7.824 0.76 1 94.31 209 ALA B O 1
ATOM 4153 N N . LYS B 1 210 ? -21.641 7.691 2.715 1 95.25 210 LYS B N 1
ATOM 4154 C CA . LYS B 1 210 ? -22.766 8.539 2.322 1 95.25 210 LYS B CA 1
ATOM 4155 C C . LYS B 1 210 ? -22.344 10.008 2.281 1 95.25 210 LYS B C 1
ATOM 4157 O O . LYS B 1 210 ? -21.656 10.492 3.182 1 95.25 210 LYS B O 1
ATOM 4162 N N . VAL B 1 211 ? -22.734 10.766 1.257 1 94.5 211 VAL B N 1
ATOM 4163 C CA . VAL B 1 211 ? -22.453 12.188 1.122 1 94.5 211 VAL B CA 1
ATOM 4164 C C . VAL B 1 211 ? -23.25 12.984 2.154 1 94.5 211 VAL B C 1
ATOM 4166 O O . VAL B 1 211 ? -24.297 12.523 2.629 1 94.5 211 VAL B O 1
ATOM 4169 N N . ALA B 1 212 ? -22.75 14.094 2.43 1 95.69 212 ALA B N 1
ATOM 4170 C CA . ALA B 1 212 ? -23.5 15.016 3.285 1 95.69 212 ALA B CA 1
ATOM 4171 C C . ALA B 1 212 ? -24.656 15.656 2.527 1 95.69 212 ALA B C 1
ATOM 4173 O O . ALA B 1 212 ? -24.594 15.828 1.308 1 95.69 212 ALA B O 1
ATOM 4174 N N . ASP B 1 213 ? -25.688 15.961 3.305 1 95.56 213 ASP B N 1
ATOM 4175 C CA . ASP B 1 213 ? -26.766 16.781 2.764 1 95.56 213 ASP B CA 1
ATOM 4176 C C . ASP B 1 213 ? -26.344 18.25 2.682 1 95.56 213 ASP B C 1
ATOM 4178 O O . ASP B 1 213 ? -25.828 18.812 3.65 1 95.56 213 ASP B O 1
ATOM 4182 N N . PRO B 1 214 ? -26.516 18.859 1.533 1 93.88 214 PRO B N 1
ATOM 4183 C CA . PRO B 1 214 ? -26.047 20.234 1.361 1 93.88 214 PRO B CA 1
ATOM 4184 C C . PRO B 1 214 ? -26.75 21.219 2.283 1 93.88 214 PRO B C 1
ATOM 4186 O O . PRO B 1 214 ? -26.281 22.344 2.451 1 93.88 214 PRO B O 1
ATOM 4189 N N . ASP B 1 215 ? -27.812 20.781 2.852 1 93.88 215 ASP B N 1
ATOM 4190 C CA . ASP B 1 215 ? -28.562 21.688 3.719 1 93.88 215 ASP B CA 1
ATOM 4191 C C . ASP B 1 215 ? -28.359 21.328 5.191 1 93.88 215 ASP B C 1
ATOM 4193 O O . ASP B 1 215 ? -28.266 22.219 6.039 1 93.88 215 ASP B O 1
ATOM 4197 N N . THR B 1 216 ? -28.281 20.047 5.504 1 94.62 216 THR B N 1
ATOM 4198 C CA . THR B 1 216 ? -28.266 19.625 6.902 1 94.62 216 THR B CA 1
ATOM 4199 C C . THR B 1 216 ? -26.891 19.078 7.289 1 94.62 216 THR B C 1
ATOM 4201 O O . THR B 1 216 ? -26.594 18.922 8.477 1 94.62 216 THR B O 1
ATOM 4204 N N . GLY B 1 217 ? -26.109 18.812 6.277 1 95.06 217 GLY B N 1
ATOM 4205 C CA . GLY B 1 217 ? -24.766 18.344 6.535 1 95.06 217 GLY B CA 1
ATOM 4206 C C . GLY B 1 217 ? -24.688 16.859 6.844 1 95.06 217 GLY B C 1
ATOM 4207 O O . GLY B 1 217 ? -25.5 16.078 6.34 1 95.06 217 GLY B O 1
ATOM 4208 N N . SER B 1 218 ? -23.688 16.406 7.43 1 95.69 218 SER B N 1
ATOM 4209 C CA . SER B 1 218 ? -23.422 15.039 7.887 1 95.69 218 SER B CA 1
ATOM 4210 C C . SER B 1 218 ? -22.953 15.023 9.336 1 95.69 218 SER B C 1
ATOM 4212 O O . SER B 1 218 ? -22.422 16.016 9.828 1 95.69 218 SER B O 1
ATOM 4214 N N . THR B 1 219 ? -23.219 13.938 9.984 1 95.31 219 THR B N 1
ATOM 4215 C CA . THR B 1 219 ? -22.688 13.781 11.328 1 95.31 219 THR B CA 1
ATOM 4216 C C . THR B 1 219 ? -21.266 13.219 11.289 1 95.31 219 THR B C 1
ATOM 4218 O O . THR B 1 219 ? -20.547 13.258 12.289 1 95.31 219 THR B O 1
ATOM 4221 N N . ALA B 1 220 ? -20.875 12.719 10.094 1 97.19 220 ALA B N 1
ATOM 4222 C CA . ALA B 1 220 ? -19.516 12.211 9.953 1 97.19 220 ALA B CA 1
ATOM 4223 C C . ALA B 1 220 ? -18.516 13.352 9.82 1 97.19 220 ALA B C 1
ATOM 4225 O O . ALA B 1 220 ? -18.844 14.414 9.289 1 97.19 220 ALA B O 1
ATOM 4226 N N . GLY B 1 221 ? -17.312 13.102 10.297 1 96.38 221 GLY B N 1
ATOM 4227 C CA . GLY B 1 221 ? -16.234 14.086 10.164 1 96.38 221 GLY B CA 1
ATOM 4228 C C . GLY B 1 221 ? -15.875 14.375 8.719 1 96.38 221 GLY B C 1
ATOM 4229 O O . GLY B 1 221 ? -15.766 15.539 8.328 1 96.38 221 GLY B O 1
ATOM 4230 N N . LEU B 1 222 ? -15.711 13.344 7.922 1 96.19 222 LEU B N 1
ATOM 4231 C CA . LEU B 1 222 ? -15.398 13.406 6.496 1 96.19 222 LEU B CA 1
ATOM 4232 C C . LEU B 1 222 ? -16.328 12.492 5.699 1 96.19 222 LEU B C 1
ATOM 4234 O O . LEU B 1 222 ? -16.016 11.32 5.477 1 96.19 222 LEU B O 1
ATOM 4238 N N . PRO B 1 223 ? -17.422 13.008 5.164 1 96.06 223 PRO B N 1
ATOM 4239 C CA . PRO B 1 223 ? -18.359 12.188 4.414 1 96.06 223 PRO B CA 1
ATOM 4240 C C . PRO B 1 223 ? -17.984 12.031 2.945 1 96.06 223 PRO B C 1
ATOM 4242 O O . PRO B 1 223 ? -17.219 12.836 2.412 1 96.06 223 PRO B O 1
ATOM 4245 N N . GLY B 1 224 ? -18.5 10.953 2.314 1 93.44 224 GLY B N 1
ATOM 4246 C CA . GLY B 1 224 ? -18.406 10.797 0.871 1 93.44 224 GLY B CA 1
ATOM 4247 C C . GLY B 1 224 ? -17.672 9.539 0.448 1 93.44 224 GLY B C 1
ATOM 4248 O O . GLY B 1 224 ? -16.828 9.031 1.19 1 93.44 224 GLY B O 1
ATOM 4249 N N . PRO B 1 225 ? -17.938 9.133 -0.74 1 90.94 225 PRO B N 1
ATOM 4250 C CA . PRO B 1 225 ? -17.422 7.844 -1.203 1 90.94 225 PRO B CA 1
ATOM 4251 C C . PRO B 1 225 ? -15.906 7.875 -1.442 1 90.94 225 PRO B C 1
ATOM 4253 O O . PRO B 1 225 ? -15.227 6.871 -1.225 1 90.94 225 PRO B O 1
ATOM 4256 N N . VAL B 1 226 ? -15.344 8.953 -1.824 1 88.62 226 VAL B N 1
ATOM 4257 C CA . VAL B 1 226 ? -13.914 9.031 -2.129 1 88.62 226 VAL B CA 1
ATOM 4258 C C . VAL B 1 226 ? -13.102 8.914 -0.841 1 88.62 226 VAL B C 1
ATOM 4260 O O . VAL B 1 226 ? -12.109 8.195 -0.789 1 88.62 226 VAL B O 1
ATOM 4263 N N . VAL B 1 227 ? -13.57 9.609 0.141 1 93.19 227 VAL B N 1
ATOM 4264 C CA . VAL B 1 227 ? -12.891 9.547 1.432 1 93.19 227 VAL B CA 1
ATOM 4265 C C . VAL B 1 227 ? -13.031 8.141 2.023 1 93.19 227 VAL B C 1
ATOM 4267 O O . VAL B 1 227 ? -12.055 7.562 2.504 1 93.19 227 VAL B O 1
ATOM 4270 N N . TRP B 1 228 ? -14.234 7.586 1.897 1 94.5 228 TRP B N 1
ATOM 4271 C CA . TRP B 1 228 ? -14.5 6.242 2.402 1 94.5 228 TRP B CA 1
ATOM 4272 C C . TRP B 1 228 ? -13.633 5.211 1.69 1 94.5 228 TRP B C 1
ATOM 4274 O O . TRP B 1 228 ? -13.148 4.266 2.312 1 94.5 228 TRP B O 1
ATOM 4284 N N . SER B 1 229 ? -13.445 5.434 0.481 1 92.19 229 SER B N 1
ATOM 4285 C CA . SER B 1 229 ? -12.719 4.445 -0.31 1 92.19 229 SER B CA 1
ATOM 4286 C C . SER B 1 229 ? -11.297 4.273 0.199 1 92.19 229 SER B C 1
ATOM 4288 O O . SER B 1 229 ? -10.711 3.195 0.072 1 92.19 229 SER B O 1
ATOM 4290 N N . TRP B 1 230 ? -10.742 5.293 0.814 1 94.56 230 TRP B N 1
ATOM 4291 C CA . TRP B 1 230 ? -9.391 5.164 1.35 1 94.56 230 TRP B CA 1
ATOM 4292 C C . TRP B 1 230 ? -9.422 4.809 2.834 1 94.56 230 TRP B C 1
ATOM 4294 O O . TRP B 1 230 ? -8.758 3.867 3.27 1 94.56 230 TRP B O 1
ATOM 4304 N N . TYR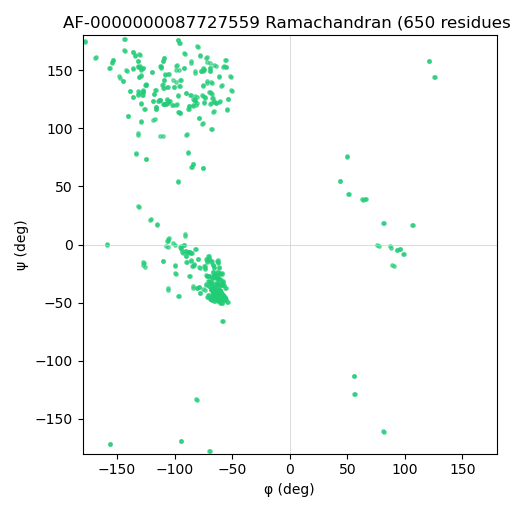 B 1 231 ? -10.273 5.473 3.605 1 96.62 231 TYR B N 1
ATOM 4305 C CA . TYR B 1 231 ? -10.281 5.316 5.055 1 96.62 231 TYR B CA 1
ATOM 4306 C C . TYR B 1 231 ? -11.008 4.035 5.457 1 96.62 231 TYR B C 1
ATOM 4308 O O . TYR B 1 231 ? -10.633 3.383 6.434 1 96.62 231 TYR B O 1
ATOM 4316 N N . GLY B 1 232 ? -12.055 3.689 4.742 1 94.69 232 GLY B N 1
ATOM 4317 C CA . GLY B 1 232 ? -12.945 2.602 5.102 1 94.69 232 GLY B CA 1
ATOM 4318 C C . GLY B 1 232 ? -12.227 1.287 5.336 1 94.69 232 GLY B C 1
ATOM 4319 O O . GLY B 1 232 ? -12.398 0.657 6.379 1 94.69 232 GLY B O 1
ATOM 4320 N N . PRO B 1 233 ? -11.406 0.956 4.418 1 93.62 233 PRO B N 1
ATOM 4321 C CA . PRO B 1 233 ? -10.695 -0.318 4.535 1 93.62 233 PRO B CA 1
ATOM 4322 C C . PRO B 1 233 ? -9.828 -0.398 5.793 1 93.62 233 PRO B C 1
ATOM 4324 O O . PRO B 1 233 ? -9.586 -1.491 6.309 1 93.62 233 PRO B O 1
ATOM 4327 N N . TRP B 1 234 ? -9.391 0.688 6.324 1 95.12 234 TRP B N 1
ATOM 4328 C CA . TRP B 1 234 ? -8.516 0.707 7.492 1 95.12 234 TRP B CA 1
ATOM 4329 C C . TRP B 1 234 ? -9.281 0.308 8.75 1 95.12 234 TRP B C 1
ATOM 4331 O O . TRP B 1 234 ? -8.68 0.005 9.781 1 95.12 234 TRP B O 1
ATOM 4341 N N . THR B 1 235 ? -10.633 0.261 8.672 1 93.56 235 THR B N 1
ATOM 4342 C CA . THR B 1 235 ? -11.422 -0.202 9.812 1 93.56 235 THR B CA 1
ATOM 4343 C C . THR B 1 235 ? -11.164 -1.683 10.078 1 93.56 235 THR B C 1
ATOM 4345 O O . THR B 1 235 ? -11.438 -2.176 11.172 1 93.56 235 THR B O 1
ATOM 4348 N N . LEU B 1 236 ? -10.609 -2.387 9.078 1 88.62 236 LEU B N 1
ATOM 4349 C CA . LEU B 1 236 ? -10.258 -3.797 9.211 1 88.62 236 LEU B CA 1
ATOM 4350 C C . LEU B 1 236 ? -8.82 -3.955 9.68 1 88.62 236 LEU B C 1
ATOM 4352 O O . LEU B 1 236 ? -8.352 -5.074 9.898 1 88.62 236 LEU B O 1
ATOM 4356 N N . LYS B 1 237 ? -8.125 -2.764 9.875 1 89.5 237 LYS B N 1
ATOM 4357 C CA . LYS B 1 237 ? -6.695 -2.791 10.164 1 89.5 237 LYS B CA 1
ATOM 4358 C C . LYS B 1 237 ? -6.359 -1.908 11.359 1 89.5 237 LYS B C 1
ATOM 4360 O O . LYS B 1 237 ? -5.363 -1.183 11.336 1 89.5 237 LYS B O 1
ATOM 4365 N N . GLY B 1 238 ? -7.242 -1.816 12.297 1 89.06 238 GLY B N 1
ATOM 4366 C CA . GLY B 1 238 ? -6.93 -1.194 13.578 1 89.06 238 GLY B CA 1
ATOM 4367 C C . GLY B 1 238 ? -7.332 0.266 13.641 1 89.06 238 GLY B C 1
ATOM 4368 O O . GLY B 1 238 ? -7.215 0.9 14.695 1 89.06 238 GLY B O 1
ATOM 4369 N N . PHE B 1 239 ? -7.82 0.805 12.547 1 95.75 239 PHE B N 1
ATOM 4370 C CA . PHE B 1 239 ? -8.305 2.18 12.531 1 95.75 239 PHE B CA 1
ATOM 4371 C C . PHE B 1 239 ? -9.727 2.258 13.07 1 95.75 239 PHE B C 1
ATOM 4373 O O . PHE B 1 239 ? -10.633 1.603 12.547 1 95.75 239 PHE B O 1
ATOM 4380 N N . GLU B 1 240 ? -9.906 3.072 14.086 1 96.88 240 GLU B N 1
ATOM 4381 C CA . GLU B 1 240 ? -11.234 3.264 14.656 1 96.88 240 GLU B CA 1
ATOM 4382 C C . GLU B 1 240 ? -12 4.367 13.93 1 96.88 240 GLU B C 1
ATOM 4384 O O . GLU B 1 240 ? -11.586 5.531 13.961 1 96.88 240 GLU B O 1
ATOM 4389 N N . ASN B 1 241 ? -13.094 3.961 13.383 1 97.81 241 ASN B N 1
ATOM 4390 C CA . ASN B 1 241 ? -13.898 4.941 12.664 1 97.81 241 ASN B CA 1
ATOM 4391 C C . ASN B 1 241 ? -14.812 5.723 13.609 1 97.81 241 ASN B C 1
ATOM 4393 O O . ASN B 1 241 ? -16.031 5.613 13.523 1 97.81 241 ASN B O 1
ATOM 4397 N N . ARG B 1 242 ? -14.195 6.543 14.422 1 98.12 242 ARG B N 1
ATOM 4398 C CA . ARG B 1 242 ? -14.898 7.477 15.297 1 98.12 242 ARG B CA 1
ATOM 4399 C C . ARG B 1 242 ? -13.992 8.648 15.68 1 98.12 242 ARG B C 1
ATOM 4401 O O . ARG B 1 242 ? -12.766 8.523 15.648 1 98.12 242 ARG B O 1
ATOM 4408 N N . TYR B 1 243 ? -14.562 9.766 15.945 1 97.75 243 TYR B N 1
ATOM 4409 C CA . TYR B 1 243 ? -13.844 10.906 16.516 1 97.75 243 TYR B CA 1
ATOM 4410 C C . TYR B 1 243 ? -14.719 11.641 17.531 1 97.75 243 TYR B C 1
ATOM 4412 O O . TYR B 1 243 ? -15.945 11.562 17.469 1 97.75 243 TYR B O 1
ATOM 4420 N N . ALA B 1 244 ? -14.109 12.219 18.469 1 98.75 244 ALA B N 1
ATOM 4421 C CA . ALA B 1 244 ? -14.828 13.047 19.438 1 98.75 244 ALA B CA 1
ATOM 4422 C C . ALA B 1 244 ? -15.336 14.328 18.781 1 98.75 244 ALA B C 1
ATOM 4424 O O . ALA B 1 244 ? -14.539 15.156 18.328 1 98.75 244 ALA B O 1
ATOM 4425 N N . VAL B 1 245 ? -16.594 14.562 18.797 1 98.69 245 VAL B N 1
ATOM 4426 C CA . VAL B 1 245 ? -17.266 15.648 18.078 1 98.69 245 VAL B CA 1
ATOM 4427 C C . VAL B 1 245 ? -16.719 17 18.547 1 98.69 245 VAL B C 1
ATOM 4429 O O . VAL B 1 245 ? -16.594 17.938 17.766 1 98.69 245 VAL B O 1
ATOM 4432 N N . MET B 1 246 ? -16.391 17.094 19.812 1 98.69 246 MET B N 1
ATOM 4433 C CA . MET B 1 246 ? -15.883 18.344 20.391 1 98.69 246 MET B CA 1
ATOM 4434 C C . MET B 1 246 ? -14.586 18.766 19.719 1 98.69 246 MET B C 1
ATOM 4436 O O . MET B 1 246 ? -14.18 19.938 19.828 1 98.69 246 MET B O 1
ATOM 4440 N N . SER B 1 247 ? -13.836 17.859 19.031 1 98.31 247 SER B N 1
ATOM 4441 C CA . SER B 1 247 ? -12.57 18.125 18.359 1 98.31 247 SER B CA 1
ATOM 4442 C C . SER B 1 247 ? -12.727 19.203 17.297 1 98.31 247 SER B C 1
ATOM 4444 O O . SER B 1 247 ? -11.758 19.891 16.953 1 98.31 247 SER B O 1
ATOM 4446 N N . ASP B 1 248 ? -13.969 19.359 16.781 1 98.19 248 ASP B N 1
ATOM 4447 C CA . ASP B 1 248 ? -14.203 20.297 15.688 1 98.19 248 ASP B CA 1
ATOM 4448 C C . ASP B 1 248 ? -13.883 21.734 16.109 1 98.19 248 ASP B C 1
ATOM 4450 O O . ASP B 1 248 ? -13.477 22.547 15.281 1 98.19 248 ASP B O 1
ATOM 4454 N N . LEU B 1 249 ? -14.055 22.031 17.438 1 98.38 249 LEU B N 1
ATOM 4455 C CA . LEU B 1 249 ? -13.742 23.375 17.922 1 98.38 249 LEU B CA 1
ATOM 4456 C C . LEU B 1 249 ? -12.258 23.688 17.75 1 98.38 249 LEU B C 1
ATOM 4458 O O . LEU B 1 249 ? -11.898 24.734 17.234 1 98.38 249 LEU B O 1
ATOM 4462 N N . ASP B 1 250 ? -11.406 22.734 18.125 1 97.38 250 ASP B N 1
ATOM 4463 C CA . ASP B 1 250 ? -9.961 22.922 18.031 1 97.38 250 ASP B CA 1
ATOM 4464 C C . ASP B 1 250 ? -9.5 22.812 16.578 1 97.38 250 ASP B C 1
ATOM 4466 O O . ASP B 1 250 ? -8.633 23.578 16.141 1 97.38 250 ASP B O 1
ATOM 4470 N N . HIS B 1 251 ? -10.062 21.922 15.836 1 97.62 251 HIS B N 1
ATOM 4471 C CA . HIS B 1 251 ? -9.68 21.688 14.445 1 97.62 251 HIS B CA 1
ATOM 4472 C C . HIS B 1 251 ? -9.93 22.922 13.594 1 97.62 251 HIS B C 1
ATOM 4474 O O . HIS B 1 251 ? -9.039 23.391 12.875 1 97.62 251 HIS B O 1
ATOM 4480 N N . PHE B 1 252 ? -11.117 23.562 13.719 1 97.44 252 PHE B N 1
ATOM 4481 C CA . PHE B 1 252 ? -11.508 24.641 12.812 1 97.44 252 PHE B CA 1
ATOM 4482 C C . PHE B 1 252 ? -11.016 25.984 13.32 1 97.44 252 PHE B C 1
ATOM 4484 O O . PHE B 1 252 ? -11.078 26.984 12.602 1 97.44 252 PHE B O 1
ATOM 4491 N N . SER B 1 253 ? -10.453 26 14.539 1 96.75 253 SER B N 1
ATOM 4492 C CA . SER B 1 253 ? -9.883 27.25 15.055 1 96.75 253 SER B CA 1
ATOM 4493 C C . SER B 1 253 ? -8.406 27.375 14.68 1 96.75 253 SER B C 1
ATOM 4495 O O . SER B 1 253 ? -7.797 28.422 14.891 1 96.75 253 SER B O 1
ATOM 4497 N N . TYR B 1 254 ? -7.805 26.359 14.164 1 97.5 254 TYR B N 1
ATOM 4498 C CA . TYR B 1 254 ? -6.387 26.297 13.82 1 97.5 254 TYR B CA 1
ATOM 4499 C C . TYR B 1 254 ? -6.152 26.75 12.383 1 97.5 254 TYR B C 1
ATOM 4501 O O . TYR B 1 254 ? -6.84 26.297 11.469 1 97.5 254 TYR B O 1
ATOM 4509 N N . SER B 1 255 ? -5.211 27.656 12.188 1 97.94 255 SER B N 1
ATOM 4510 C CA . SER B 1 255 ? -4.801 28.141 10.867 1 97.94 255 SER B CA 1
ATOM 4511 C C . SER B 1 255 ? -3.287 28.062 10.703 1 97.94 255 SER B C 1
ATOM 4513 O O . SER B 1 255 ? -2.541 28.25 11.664 1 97.94 255 SER B O 1
ATOM 4515 N N . THR B 1 256 ? -2.828 27.766 9.477 1 98.38 256 THR B N 1
ATOM 4516 C CA . THR B 1 256 ? -1.396 27.688 9.211 1 98.38 256 THR B CA 1
ATOM 4517 C C . THR B 1 256 ? -0.933 28.906 8.414 1 98.38 256 THR B C 1
ATOM 4519 O O . THR B 1 256 ? 0.242 29 8.055 1 98.38 256 THR B O 1
ATOM 4522 N N . VAL B 1 257 ? -1.862 29.859 8.141 1 98.44 257 VAL B N 1
ATOM 4523 C CA . VAL B 1 257 ? -1.582 31 7.285 1 98.44 257 VAL B CA 1
ATOM 4524 C C . VAL B 1 257 ? -0.45 31.828 7.887 1 98.44 257 VAL B C 1
ATOM 4526 O O . VAL B 1 257 ? 0.574 32.062 7.238 1 98.44 257 VAL B O 1
ATOM 4529 N N . GLU B 1 258 ? -0.542 32.156 9.164 1 98.12 258 GLU B N 1
ATOM 4530 C CA . GLU B 1 258 ? 0.427 33.062 9.789 1 98.12 258 GLU B CA 1
ATOM 4531 C C . GLU B 1 258 ? 1.776 32.375 9.969 1 98.12 258 GLU B C 1
ATOM 4533 O O . GLU B 1 258 ? 2.824 32.969 9.711 1 98.12 258 GLU B O 1
ATOM 4538 N N . GLY B 1 259 ? 1.736 31.141 10.453 1 98.19 259 GLY B N 1
ATOM 4539 C CA . GLY B 1 259 ? 2.971 30.406 10.672 1 98.19 259 GLY B CA 1
ATOM 4540 C C . GLY B 1 259 ? 3.768 30.188 9.398 1 98.19 259 GLY B C 1
ATOM 4541 O O . GLY B 1 259 ? 4.977 30.438 9.367 1 98.19 259 GLY B O 1
ATOM 4542 N N . VAL B 1 260 ? 3.104 29.828 8.328 1 98.75 260 VAL B N 1
ATOM 4543 C CA . VAL B 1 260 ? 3.773 29.531 7.066 1 98.75 260 VAL B CA 1
ATOM 4544 C C . VAL B 1 260 ? 4.352 30.812 6.477 1 98.75 260 VAL B C 1
ATOM 4546 O O . VAL B 1 260 ? 5.414 30.781 5.852 1 98.75 260 VAL B O 1
ATOM 4549 N N . ALA B 1 261 ? 3.68 31.938 6.719 1 98.69 261 ALA B N 1
ATOM 4550 C CA . ALA B 1 261 ? 4.141 33.219 6.203 1 98.69 261 ALA B CA 1
ATOM 4551 C C . ALA B 1 261 ? 5.422 33.656 6.906 1 98.69 261 ALA B C 1
ATOM 4553 O O . ALA B 1 261 ? 6.105 34.594 6.441 1 98.69 261 ALA B O 1
ATOM 4554 N N . LYS B 1 262 ? 5.766 33 8.008 1 98.56 262 LYS B N 1
ATOM 4555 C CA . LYS B 1 262 ? 6.973 33.312 8.758 1 98.56 262 LYS B CA 1
ATOM 4556 C C . LYS B 1 262 ? 8.055 32.281 8.555 1 98.56 262 LYS B C 1
ATOM 4558 O O . LYS B 1 262 ? 9.141 32.375 9.133 1 98.56 262 LYS B O 1
ATOM 4563 N N . LEU B 1 263 ? 7.789 31.25 7.801 1 98.75 263 LEU B N 1
ATOM 4564 C CA . LEU B 1 263 ? 8.711 30.141 7.617 1 98.75 263 LEU B CA 1
ATOM 4565 C C . LEU B 1 263 ? 9.984 30.594 6.914 1 98.75 263 LEU B C 1
ATOM 4567 O O . LEU B 1 263 ? 9.93 31.125 5.801 1 98.75 263 LEU B O 1
ATOM 4571 N N . ASN B 1 264 ? 11.102 30.422 7.484 1 98.25 264 ASN B N 1
ATOM 4572 C CA . ASN B 1 264 ? 12.367 30.891 6.934 1 98.25 264 ASN B CA 1
ATOM 4573 C C . ASN B 1 264 ? 13.344 29.734 6.723 1 98.25 264 ASN B C 1
ATOM 4575 O O . ASN B 1 264 ? 14.555 29.906 6.836 1 98.25 264 ASN B O 1
ATOM 4579 N N . LYS B 1 265 ? 12.852 28.531 6.629 1 98.19 265 LYS B N 1
ATOM 4580 C CA . LYS B 1 265 ? 13.617 27.312 6.344 1 98.19 265 LYS B CA 1
ATOM 4581 C C . LYS B 1 265 ? 13.266 26.75 4.973 1 98.19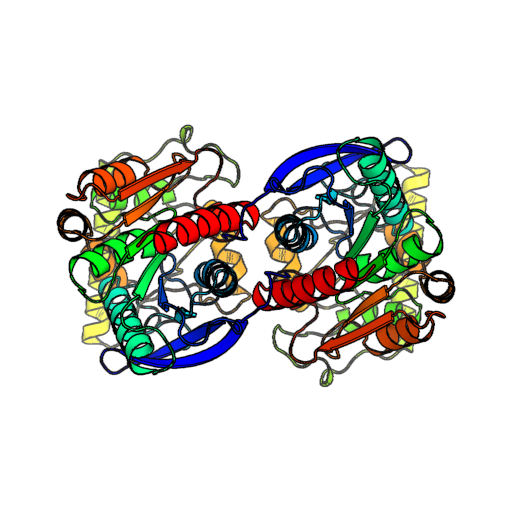 265 LYS B C 1
ATOM 4583 O O . LYS B 1 265 ? 12.164 26.969 4.473 1 98.19 265 LYS B O 1
ATOM 4588 N N . PRO B 1 266 ? 14.266 25.969 4.316 1 98.81 266 PRO B N 1
ATOM 4589 C CA . PRO B 1 266 ? 13.953 25.328 3.033 1 98.81 266 PRO B CA 1
ATOM 4590 C C . PRO B 1 266 ? 12.656 24.531 3.072 1 98.81 266 PRO B C 1
ATOM 4592 O O . PRO B 1 266 ? 12.445 23.734 3.998 1 98.81 266 PRO B O 1
ATOM 4595 N N . ALA B 1 267 ? 11.789 24.75 2.059 1 98.94 267 ALA B N 1
ATOM 4596 C CA . ALA B 1 267 ? 10.461 24.125 2.061 1 98.94 267 ALA B CA 1
ATOM 4597 C C . ALA B 1 267 ? 10.117 23.562 0.685 1 98.94 267 ALA B C 1
ATOM 4599 O O . ALA B 1 267 ? 10.281 24.25 -0.331 1 98.94 267 ALA B O 1
ATOM 4600 N N . LEU B 1 268 ? 9.75 22.312 0.632 1 98.94 268 LEU B N 1
ATOM 4601 C CA . LEU B 1 268 ? 9.227 21.641 -0.558 1 98.94 268 LEU B CA 1
ATOM 4602 C C . LEU B 1 268 ? 7.73 21.406 -0.437 1 98.94 268 LEU B C 1
ATOM 4604 O O . LEU B 1 268 ? 7.262 20.844 0.556 1 98.94 268 LEU B O 1
ATOM 4608 N N . VAL B 1 269 ? 6.949 21.891 -1.397 1 98.94 269 VAL B N 1
ATOM 4609 C CA . VAL B 1 269 ? 5.512 21.656 -1.448 1 98.94 269 VAL B CA 1
ATOM 4610 C C . VAL B 1 269 ? 5.164 20.844 -2.697 1 98.94 269 VAL B C 1
ATOM 4612 O O . VAL B 1 269 ? 5.473 21.266 -3.816 1 98.94 269 VAL B O 1
ATOM 4615 N N . ILE B 1 270 ? 4.621 19.688 -2.535 1 98.88 270 ILE B N 1
ATOM 4616 C CA . ILE B 1 270 ? 4.141 18.828 -3.611 1 98.88 270 ILE B CA 1
ATOM 4617 C C . ILE B 1 270 ? 2.611 18.812 -3.615 1 98.88 270 ILE B C 1
ATOM 4619 O O . ILE B 1 270 ? 1.985 18.438 -2.627 1 98.88 270 ILE B O 1
ATOM 4623 N N . HIS B 1 271 ? 2.006 19.219 -4.727 1 98 271 HIS B N 1
ATOM 4624 C CA . HIS B 1 271 ? 0.557 19.359 -4.812 1 98 271 HIS B CA 1
ATOM 4625 C C . HIS B 1 271 ? 0.08 19.266 -6.258 1 98 271 HIS B C 1
ATOM 4627 O O . HIS B 1 271 ? 0.777 18.719 -7.109 1 98 271 HIS B O 1
ATOM 4633 N N . GLY B 1 272 ? -1.152 19.531 -6.512 1 94.69 272 GLY B N 1
ATOM 4634 C CA . GLY B 1 272 ? -1.742 19.469 -7.84 1 94.69 272 GLY B CA 1
ATOM 4635 C C . GLY B 1 272 ? -3.201 19.891 -7.863 1 94.69 272 GLY B C 1
ATOM 4636 O O . GLY B 1 272 ? -3.816 20.078 -6.809 1 94.69 272 GLY B O 1
ATOM 4637 N N . ASP B 1 273 ? -3.756 19.953 -9.055 1 91.5 273 ASP B N 1
ATOM 4638 C CA . ASP B 1 273 ? -5.133 20.406 -9.227 1 91.5 273 ASP B CA 1
ATOM 4639 C C . ASP B 1 273 ? -6.121 19.359 -8.727 1 91.5 273 ASP B C 1
ATOM 4641 O O . ASP B 1 273 ? -7.242 19.688 -8.336 1 91.5 273 ASP B O 1
ATOM 4645 N N . ASN B 1 274 ? -5.699 18.094 -8.758 1 89.06 274 ASN B N 1
ATOM 4646 C CA . ASN B 1 274 ? -6.582 17.016 -8.344 1 89.06 274 ASN B CA 1
ATOM 4647 C C . ASN B 1 274 ? -6.426 16.703 -6.855 1 89.06 274 ASN B C 1
ATOM 4649 O O . ASN B 1 274 ? -6.938 15.703 -6.367 1 89.06 274 ASN B O 1
ATOM 4653 N N . CYS B 1 275 ? -5.648 17.594 -6.156 1 91.94 275 CYS B N 1
ATOM 4654 C CA . CYS B 1 275 ? -5.52 17.531 -4.707 1 91.94 275 CYS B CA 1
ATOM 4655 C C . CYS B 1 275 ? -6.477 18.516 -4.035 1 91.94 275 CYS B C 1
ATOM 4657 O O . CYS B 1 275 ? -7.211 19.234 -4.715 1 91.94 275 CYS B O 1
ATOM 4659 N N . MET B 1 276 ? -6.492 18.484 -2.742 1 88.25 276 MET B N 1
ATOM 4660 C CA . MET B 1 276 ? -7.406 19.312 -1.971 1 88.25 276 MET B CA 1
ATOM 4661 C C . MET B 1 276 ? -7.051 20.797 -2.127 1 88.25 276 MET B C 1
ATOM 4663 O O . MET B 1 276 ? -5.977 21.219 -1.712 1 88.25 276 MET B O 1
ATOM 4667 N N . ASN B 1 277 ? -7.926 21.516 -2.738 1 91.06 277 ASN B N 1
ATOM 4668 C CA . ASN B 1 277 ? -7.906 22.969 -2.834 1 91.06 277 ASN B CA 1
ATOM 4669 C C . ASN B 1 277 ? -6.547 23.484 -3.295 1 91.06 277 ASN B C 1
ATOM 4671 O O . ASN B 1 277 ? -5.836 24.141 -2.531 1 91.06 277 ASN B O 1
ATOM 4675 N N . GLY B 1 278 ? -6.23 23.375 -4.512 1 93.81 278 GLY B N 1
ATOM 4676 C CA . GLY B 1 278 ? -4.973 23.797 -5.105 1 93.81 278 GLY B CA 1
ATOM 4677 C C . GLY B 1 278 ? -4.676 25.266 -4.902 1 93.81 278 GLY B C 1
ATOM 4678 O O . GLY B 1 278 ? -3.52 25.656 -4.727 1 93.81 278 GLY B O 1
ATOM 4679 N N . ALA B 1 279 ? -5.668 26.109 -4.848 1 94.69 279 ALA B N 1
ATOM 4680 C CA . ALA B 1 279 ? -5.5 27.547 -4.664 1 94.69 279 ALA B CA 1
ATOM 4681 C C . ALA B 1 279 ? -4.875 27.859 -3.305 1 94.69 279 ALA B C 1
ATOM 4683 O O . ALA B 1 279 ? -4.004 28.719 -3.197 1 94.69 279 ALA B O 1
ATOM 4684 N N . ALA B 1 280 ? -5.336 27.156 -2.318 1 96.75 280 ALA B N 1
ATOM 4685 C CA . ALA B 1 280 ? -4.789 27.359 -0.978 1 96.75 280 ALA B CA 1
ATOM 4686 C C . ALA B 1 280 ? -3.322 26.938 -0.916 1 96.75 280 ALA B C 1
ATOM 4688 O O . ALA B 1 280 ? -2.52 27.578 -0.227 1 96.75 280 ALA B O 1
ATOM 4689 N N . ALA B 1 281 ? -2.973 25.844 -1.57 1 97.5 281 ALA B N 1
ATOM 4690 C CA . ALA B 1 281 ? -1.585 25.406 -1.628 1 97.5 281 ALA B CA 1
ATOM 4691 C C . ALA B 1 281 ? -0.685 26.469 -2.242 1 97.5 281 ALA B C 1
ATOM 4693 O O . ALA B 1 281 ? 0.392 26.75 -1.716 1 97.5 281 ALA B O 1
ATOM 4694 N N . LYS B 1 282 ? -1.174 27.078 -3.303 1 98.12 282 LYS B N 1
ATOM 4695 C CA . LYS B 1 282 ? -0.402 28.125 -3.973 1 98.12 282 LYS B CA 1
ATOM 4696 C C . LYS B 1 282 ? -0.261 29.344 -3.086 1 98.12 282 LYS B C 1
ATOM 4698 O O . LYS B 1 282 ? 0.817 29.938 -3.004 1 98.12 282 LYS B O 1
ATOM 4703 N N . ARG B 1 283 ? -1.352 29.734 -2.434 1 98.31 283 ARG B N 1
ATOM 4704 C CA . ARG B 1 283 ? -1.304 30.891 -1.547 1 98.31 283 ARG B CA 1
ATOM 4705 C C . ARG B 1 283 ? -0.305 30.672 -0.415 1 98.31 283 ARG B C 1
ATOM 4707 O O . ARG B 1 283 ? 0.478 31.562 -0.091 1 98.31 283 ARG B O 1
ATOM 4714 N N . HIS B 1 284 ? -0.343 29.5 0.195 1 98.69 284 HIS B N 1
ATOM 4715 C CA . HIS B 1 284 ? 0.593 29.188 1.271 1 98.69 284 HIS B CA 1
ATOM 4716 C C . HIS B 1 284 ? 2.031 29.188 0.764 1 98.69 284 HIS B C 1
ATOM 4718 O O . HIS B 1 284 ? 2.914 29.781 1.389 1 98.69 284 HIS B O 1
ATOM 4724 N N . PHE B 1 285 ? 2.268 28.562 -0.372 1 98.81 285 PHE B N 1
ATOM 4725 C CA . PHE B 1 285 ? 3.609 28.516 -0.942 1 98.81 285 PHE B CA 1
ATOM 4726 C C . PHE B 1 285 ? 4.137 29.922 -1.209 1 98.81 285 PHE B C 1
ATOM 4728 O O . PHE B 1 285 ? 5.277 30.234 -0.866 1 98.81 285 PHE B O 1
ATOM 4735 N N . ASP B 1 286 ? 3.295 30.734 -1.798 1 98.69 286 ASP B N 1
ATOM 4736 C CA . ASP B 1 286 ? 3.68 32.094 -2.166 1 98.69 286 ASP B CA 1
ATOM 4737 C C . ASP B 1 286 ? 3.98 32.938 -0.926 1 98.69 286 ASP B C 1
ATOM 4739 O O . ASP B 1 286 ? 4.812 33.844 -0.973 1 98.69 286 ASP B O 1
ATOM 4743 N N . SER B 1 287 ? 3.359 32.594 0.159 1 98.75 287 SER B N 1
ATOM 4744 C CA . SER B 1 287 ? 3.516 33.406 1.372 1 98.75 287 SER B CA 1
ATOM 4745 C C . SER B 1 287 ? 4.848 33.094 2.059 1 98.75 287 SER B C 1
ATOM 4747 O O . SER B 1 287 ? 5.281 33.844 2.928 1 98.75 287 SER B O 1
ATOM 4749 N N . ILE B 1 288 ? 5.484 31.922 1.772 1 98.81 288 ILE B N 1
ATOM 4750 C CA . ILE B 1 288 ? 6.785 31.594 2.35 1 98.81 288 ILE B CA 1
ATOM 4751 C C . ILE B 1 288 ? 7.809 32.656 1.916 1 98.81 288 ILE B C 1
ATOM 4753 O O . ILE B 1 288 ? 8.047 32.844 0.72 1 98.81 288 ILE B O 1
ATOM 4757 N N . PRO B 1 289 ? 8.469 33.312 2.775 1 98.44 289 PRO B N 1
ATOM 4758 C CA . PRO B 1 289 ? 9.203 34.531 2.43 1 98.44 289 PRO B CA 1
ATOM 4759 C C . PRO B 1 289 ? 10.578 34.25 1.841 1 98.44 289 PRO B C 1
ATOM 4761 O O . PRO B 1 289 ? 11.172 35.094 1.19 1 98.44 289 PRO B O 1
ATOM 4764 N N . ILE B 1 290 ? 11.141 33.094 1.989 1 97.94 290 ILE B N 1
ATOM 4765 C CA . ILE B 1 290 ? 12.508 32.812 1.544 1 97.94 290 ILE B CA 1
ATOM 4766 C C . ILE B 1 290 ? 12.484 32.281 0.112 1 97.94 290 ILE B C 1
ATOM 4768 O O . ILE B 1 290 ? 11.453 31.812 -0.369 1 97.94 290 ILE B O 1
ATOM 4772 N N . LYS B 1 291 ? 13.641 32.312 -0.512 1 97.56 291 LYS B N 1
ATOM 4773 C CA . LYS B 1 291 ? 13.758 31.859 -1.9 1 97.56 291 LYS B CA 1
ATOM 4774 C C . LYS B 1 291 ? 14 30.359 -1.986 1 97.56 291 LYS B C 1
ATOM 4776 O O . LYS B 1 291 ? 13.648 29.719 -2.98 1 97.56 291 LYS B O 1
ATOM 4781 N N . ASN B 1 292 ? 14.594 29.844 -0.943 1 98.31 292 ASN B N 1
ATOM 4782 C CA . ASN B 1 292 ? 14.891 28.406 -0.943 1 98.31 292 ASN B CA 1
ATOM 4783 C C . ASN B 1 292 ? 13.633 27.578 -0.707 1 98.31 292 ASN B C 1
ATOM 4785 O O . ASN B 1 292 ? 13.492 26.938 0.337 1 98.31 292 ASN B O 1
ATOM 4789 N N . LYS B 1 293 ? 12.773 27.625 -1.573 1 98.69 293 LYS B N 1
ATOM 4790 C CA . LYS B 1 293 ? 11.516 26.875 -1.61 1 98.69 293 LYS B CA 1
ATOM 4791 C C . LYS B 1 293 ? 11.258 26.312 -3 1 98.69 293 LYS B C 1
ATOM 4793 O O . LYS B 1 293 ? 11.766 26.828 -3.996 1 98.69 293 LYS B O 1
ATOM 4798 N N . LYS B 1 294 ? 10.555 25.219 -3.098 1 98.75 294 LYS B N 1
ATOM 4799 C CA . LYS B 1 294 ? 10.25 24.547 -4.355 1 98.75 294 LYS B CA 1
ATOM 4800 C C . LYS B 1 294 ? 8.805 24.047 -4.367 1 98.75 294 LYS B C 1
ATOM 4802 O O . LYS B 1 294 ? 8.32 23.5 -3.369 1 98.75 294 LYS B O 1
ATOM 4807 N N . LEU B 1 295 ? 8.125 24.328 -5.445 1 98.81 295 LEU B N 1
ATOM 4808 C CA . LEU B 1 295 ? 6.77 23.828 -5.68 1 98.81 295 LEU B CA 1
ATOM 4809 C C . LEU B 1 295 ? 6.758 22.797 -6.797 1 98.81 295 LEU B C 1
ATOM 4811 O O . LEU B 1 295 ? 7.219 23.062 -7.91 1 98.81 295 LEU B O 1
ATOM 4815 N N . ILE B 1 296 ? 6.32 21.625 -6.508 1 98.75 296 ILE B N 1
ATOM 4816 C CA . ILE B 1 296 ? 6.051 20.609 -7.52 1 98.75 296 ILE B CA 1
ATOM 4817 C C . ILE B 1 296 ? 4.547 20.453 -7.707 1 98.75 296 ILE B C 1
ATOM 4819 O O . ILE B 1 296 ? 3.82 20.172 -6.746 1 98.75 296 ILE B O 1
ATOM 4823 N N . TRP B 1 297 ? 4.082 20.641 -8.898 1 97.88 297 TRP B N 1
ATOM 4824 C CA . TRP B 1 297 ? 2.66 20.625 -9.227 1 97.88 297 TRP B CA 1
ATOM 4825 C C . TRP B 1 297 ? 2.357 19.5 -10.227 1 97.88 297 TRP B C 1
ATOM 4827 O O . TRP B 1 297 ? 2.742 19.594 -11.398 1 97.88 297 TRP B O 1
ATOM 4837 N N . ASP B 1 298 ? 1.714 18.469 -9.742 1 92.62 298 ASP B N 1
ATOM 4838 C CA . ASP B 1 298 ? 1.434 17.297 -10.57 1 92.62 298 ASP B CA 1
ATOM 4839 C C . ASP B 1 298 ? -0.069 17.109 -10.758 1 92.62 298 ASP B C 1
ATOM 4841 O O . ASP B 1 298 ? -0.778 16.734 -9.82 1 92.62 298 ASP B O 1
ATOM 4845 N N . ASN B 1 299 ? -0.539 17.203 -11.945 1 91.56 299 ASN B N 1
ATOM 4846 C CA . ASN B 1 299 ? -1.966 17.094 -12.227 1 91.56 299 ASN B CA 1
ATOM 4847 C C . ASN B 1 299 ? -2.359 15.664 -12.602 1 91.56 299 ASN B C 1
ATOM 4849 O O . ASN B 1 299 ? -3.541 15.375 -12.789 1 91.56 299 ASN B O 1
ATOM 4853 N N . GLY B 1 300 ? -1.446 14.812 -12.688 1 89.25 300 GLY B N 1
ATOM 4854 C CA . GLY B 1 300 ? -1.723 13.453 -13.117 1 89.25 300 GLY B CA 1
ATOM 4855 C C . GLY B 1 300 ? -2.127 12.539 -11.977 1 89.25 300 GLY B C 1
ATOM 4856 O O . GLY B 1 300 ? -2.492 11.383 -12.195 1 89.25 300 GLY B O 1
ATOM 4857 N N . VAL B 1 301 ? -2.043 13.07 -10.758 1 91 301 VAL B N 1
ATOM 4858 C CA . VAL B 1 301 ? -2.342 12.227 -9.602 1 91 301 VAL B CA 1
ATOM 4859 C C . VAL B 1 301 ? -3.355 12.93 -8.703 1 91 301 VAL B C 1
ATOM 4861 O O . VAL B 1 301 ? -3.398 14.164 -8.648 1 91 301 VAL B O 1
ATOM 4864 N N . SER B 1 302 ? -4.133 12.141 -8.016 1 90.44 302 SER B N 1
ATOM 4865 C CA . SER B 1 302 ? -5.148 12.664 -7.105 1 90.44 302 SER B CA 1
ATOM 4866 C C . SER B 1 302 ? -4.633 12.711 -5.672 1 90.44 302 SER B C 1
ATOM 4868 O O . SER B 1 302 ? -3.574 12.164 -5.367 1 90.44 302 SER B O 1
ATOM 4870 N N . HIS B 1 303 ? -5.434 13.305 -4.797 1 92.94 303 HIS B N 1
ATOM 4871 C CA . HIS B 1 303 ? -5.102 13.555 -3.402 1 92.94 303 HIS B CA 1
ATOM 4872 C C . HIS B 1 303 ? -4.707 12.273 -2.684 1 92.94 303 HIS B C 1
ATOM 4874 O O . HIS B 1 303 ? -3.633 12.195 -2.08 1 92.94 303 HIS B O 1
ATOM 4880 N N . PHE B 1 304 ? -5.48 11.203 -2.857 1 94.31 304 PHE B N 1
ATOM 4881 C CA . PHE B 1 304 ? -5.281 9.992 -2.07 1 94.31 304 PHE B CA 1
ATOM 4882 C C . PHE B 1 304 ? -4.199 9.117 -2.691 1 94.31 304 PHE B C 1
ATOM 4884 O O . PHE B 1 304 ? -3.652 8.234 -2.027 1 94.31 304 PHE B O 1
ATOM 4891 N N . GLN B 1 305 ? -3.895 9.344 -3.971 1 95 305 GLN B N 1
ATOM 4892 C CA . GLN B 1 305 ? -2.795 8.609 -4.59 1 95 305 GLN B CA 1
ATOM 4893 C C . GLN B 1 305 ? -1.459 8.977 -3.949 1 95 305 GLN B C 1
ATOM 4895 O O . GLN B 1 305 ? -0.543 8.148 -3.896 1 95 305 GLN B O 1
ATOM 4900 N N . HIS B 1 306 ? -1.387 10.141 -3.391 1 97.44 306 HIS B N 1
ATOM 4901 C CA . HIS B 1 306 ? -0.188 10.57 -2.68 1 97.44 306 HIS B CA 1
ATOM 4902 C C . HIS B 1 306 ? -0.036 9.828 -1.356 1 97.44 306 HIS B C 1
ATOM 4904 O O . HIS B 1 306 ? 1.029 9.867 -0.736 1 97.44 306 HIS B O 1
ATOM 4910 N N . TYR B 1 307 ? -1.146 9.148 -0.899 1 98.12 307 TYR B N 1
ATOM 4911 C CA . TYR B 1 307 ? -1.098 8.5 0.407 1 98.12 307 TYR B CA 1
ATOM 4912 C C . TYR B 1 307 ? -0.328 7.188 0.338 1 98.12 307 TYR B C 1
ATOM 4914 O O . TYR B 1 307 ? 0.465 6.875 1.23 1 98.12 307 TYR B O 1
ATOM 4922 N N . ASP B 1 308 ? -0.615 6.43 -0.804 1 97.06 308 ASP B N 1
ATOM 4923 C CA . ASP B 1 308 ? -0.056 5.086 -0.694 1 97.06 308 ASP B CA 1
ATOM 4924 C C . ASP B 1 308 ? 0.099 4.441 -2.07 1 97.06 308 ASP B C 1
ATOM 4926 O O . ASP B 1 308 ? 0.507 3.285 -2.176 1 97.06 308 ASP B O 1
ATOM 4930 N N . GLN B 1 309 ? -0.279 5.16 -3.174 1 96.06 309 GLN B N 1
ATOM 4931 C CA . GLN B 1 309 ? 0.028 4.578 -4.477 1 96.06 309 GLN B CA 1
ATOM 4932 C C . GLN B 1 309 ? 1.534 4.512 -4.707 1 96.06 309 GLN B C 1
ATOM 4934 O O . GLN B 1 309 ? 2.217 5.535 -4.684 1 96.06 309 GLN B O 1
ATOM 4939 N N . PRO B 1 310 ? 2.072 3.355 -4.969 1 97.5 310 PRO B N 1
ATOM 4940 C CA . PRO B 1 310 ? 3.523 3.17 -4.926 1 97.5 310 PRO B CA 1
ATOM 4941 C C . PRO B 1 310 ? 4.27 4.121 -5.859 1 97.5 310 PRO B C 1
ATOM 4943 O O . PRO B 1 310 ? 5.199 4.809 -5.43 1 97.5 310 PRO B O 1
ATOM 4946 N N . GLU B 1 311 ? 3.834 4.289 -7.086 1 96.56 311 GLU B N 1
ATOM 4947 C CA . GLU B 1 311 ? 4.555 5.121 -8.047 1 96.56 311 GLU B CA 1
ATOM 4948 C C . GLU B 1 311 ? 4.535 6.586 -7.633 1 96.56 311 GLU B C 1
ATOM 4950 O O . GLU B 1 311 ? 5.527 7.297 -7.801 1 96.56 311 GLU B O 1
ATOM 4955 N N . CYS B 1 312 ? 3.418 6.996 -7.086 1 97.38 312 CYS B N 1
ATOM 4956 C CA . CYS B 1 312 ? 3.285 8.375 -6.629 1 97.38 312 CYS B CA 1
ATOM 4957 C C . CYS B 1 312 ? 4.164 8.633 -5.41 1 97.38 312 CYS B C 1
ATOM 4959 O O . CYS B 1 312 ? 4.906 9.617 -5.375 1 97.38 312 CYS B O 1
ATOM 4961 N N . VAL B 1 313 ? 4.117 7.738 -4.445 1 98.62 313 VAL B N 1
ATOM 4962 C CA . VAL B 1 313 ? 4.887 7.895 -3.217 1 98.62 313 VAL B CA 1
ATOM 4963 C C . VAL B 1 313 ? 6.379 7.812 -3.529 1 98.62 313 VAL B C 1
ATOM 4965 O O . VAL B 1 313 ? 7.18 8.562 -2.969 1 98.62 313 VAL B O 1
ATOM 4968 N N . ASP B 1 314 ? 6.762 6.875 -4.449 1 98.5 314 ASP B N 1
ATOM 4969 C CA . ASP B 1 314 ? 8.164 6.773 -4.84 1 98.5 314 ASP B CA 1
ATOM 4970 C C . ASP B 1 314 ? 8.672 8.094 -5.406 1 98.5 314 ASP B C 1
ATOM 4972 O O . ASP B 1 314 ? 9.758 8.555 -5.043 1 98.5 314 ASP B O 1
ATOM 4976 N N . ARG B 1 315 ? 7.887 8.703 -6.281 1 97.88 315 ARG B N 1
ATOM 4977 C CA . ARG B 1 315 ? 8.281 9.977 -6.875 1 97.88 315 ARG B CA 1
ATOM 4978 C C . ARG B 1 315 ? 8.383 11.062 -5.812 1 97.88 315 ARG B C 1
ATOM 4980 O O . ARG B 1 315 ? 9.336 11.844 -5.805 1 97.88 315 ARG B O 1
ATOM 4987 N N . ASN B 1 316 ? 7.367 11.133 -4.941 1 98.81 316 ASN B N 1
ATOM 4988 C CA . ASN B 1 316 ? 7.395 12.109 -3.861 1 98.81 316 ASN B CA 1
ATOM 4989 C C . ASN B 1 316 ? 8.648 11.953 -3 1 98.81 316 ASN B C 1
ATOM 4991 O O . ASN B 1 316 ? 9.328 12.938 -2.709 1 98.81 316 ASN B O 1
ATOM 4995 N N . VAL B 1 317 ? 8.953 10.711 -2.592 1 98.81 317 VAL B N 1
ATOM 4996 C CA . VAL B 1 317 ? 10.086 10.445 -1.709 1 98.81 317 VAL B CA 1
ATOM 4997 C C . VAL B 1 317 ? 11.391 10.789 -2.424 1 98.81 317 VAL B C 1
ATOM 4999 O O . VAL B 1 317 ? 12.312 11.336 -1.813 1 98.81 317 VAL B O 1
ATOM 5002 N N . GLY B 1 318 ? 11.461 10.445 -3.732 1 98.31 318 GLY B N 1
ATOM 5003 C CA . GLY B 1 318 ? 12.625 10.852 -4.504 1 98.31 318 GLY B CA 1
ATOM 5004 C C . GLY B 1 318 ? 12.867 12.352 -4.484 1 98.31 318 GLY B C 1
ATOM 5005 O O . GLY B 1 318 ? 13.992 12.797 -4.281 1 98.31 318 GLY B O 1
ATOM 5006 N N . GLU B 1 319 ? 11.789 13.102 -4.668 1 98.5 319 GLU B N 1
ATOM 5007 C CA . GLU B 1 319 ? 11.875 14.555 -4.652 1 98.5 319 GLU B CA 1
ATOM 5008 C C . GLU B 1 319 ? 12.258 15.07 -3.264 1 98.5 319 GLU B C 1
ATOM 5010 O O . GLU B 1 319 ? 13.078 15.984 -3.137 1 98.5 319 GLU B O 1
ATOM 5015 N N . ILE B 1 320 ? 11.695 14.492 -2.227 1 98.94 320 ILE B N 1
ATOM 5016 C CA . ILE B 1 320 ? 11.953 14.906 -0.852 1 98.94 320 ILE B CA 1
ATOM 5017 C C . ILE B 1 320 ? 13.406 14.625 -0.49 1 98.94 320 ILE B C 1
ATOM 5019 O O . ILE B 1 320 ? 14.094 15.492 0.05 1 98.94 320 ILE B O 1
ATOM 5023 N N . ALA B 1 321 ? 13.859 13.406 -0.79 1 98.62 321 ALA B N 1
ATOM 5024 C CA . ALA B 1 321 ? 15.242 13.039 -0.489 1 98.62 321 ALA B CA 1
ATOM 5025 C C . ALA B 1 321 ? 16.219 13.938 -1.232 1 98.62 321 ALA B C 1
ATOM 5027 O O . ALA B 1 321 ? 17.219 14.391 -0.659 1 98.62 321 ALA B O 1
ATOM 5028 N N . SER B 1 322 ? 15.938 14.203 -2.531 1 98.12 322 SER B N 1
ATOM 5029 C CA . SER B 1 322 ? 16.781 15.102 -3.318 1 98.12 322 SER B CA 1
ATOM 5030 C C . SER B 1 322 ? 16.812 16.5 -2.715 1 98.12 322 SER B C 1
ATOM 5032 O O . SER B 1 322 ? 17.859 17.156 -2.711 1 98.12 322 SER B O 1
ATOM 5034 N N . TRP B 1 323 ? 15.664 16.953 -2.244 1 98.5 323 TRP B N 1
ATOM 5035 C CA . TRP B 1 323 ? 15.547 18.281 -1.65 1 98.5 323 TRP B CA 1
ATOM 5036 C C . TRP B 1 323 ? 16.328 18.375 -0.345 1 98.5 323 TRP B C 1
ATOM 5038 O O . TRP B 1 323 ? 17.078 19.328 -0.129 1 98.5 323 TRP B O 1
ATOM 5048 N N . PHE B 1 324 ? 16.203 17.391 0.537 1 98.5 324 PHE B N 1
ATOM 5049 C CA . PHE B 1 324 ? 16.828 17.406 1.853 1 98.5 324 PHE B CA 1
ATOM 5050 C C . PHE B 1 324 ? 18.344 17.219 1.735 1 98.5 324 PHE B C 1
ATOM 5052 O O . PHE B 1 324 ? 19.094 17.703 2.572 1 98.5 324 PHE B O 1
ATOM 5059 N N . GLU B 1 325 ? 18.812 16.547 0.678 1 96.81 325 GLU B N 1
ATOM 5060 C CA . GLU B 1 325 ? 20.234 16.328 0.458 1 96.81 325 GLU B CA 1
ATOM 5061 C C . GLU B 1 325 ? 20.969 17.641 0.215 1 96.81 325 GLU B C 1
ATOM 5063 O O . GLU B 1 325 ? 22.156 17.766 0.523 1 96.81 325 GLU B O 1
ATOM 5068 N N . LYS B 1 326 ? 20.266 18.578 -0.259 1 95.75 326 LYS B N 1
ATOM 5069 C CA . LYS B 1 326 ? 20.859 19.859 -0.618 1 95.75 326 LYS B CA 1
ATOM 5070 C C . LYS B 1 326 ? 20.922 20.797 0.587 1 95.75 326 LYS B C 1
ATOM 5072 O O . LYS B 1 326 ? 21.484 21.891 0.5 1 95.75 326 LYS B O 1
ATOM 5077 N N . ILE B 1 327 ? 20.328 20.391 1.639 1 94.69 327 ILE B N 1
ATOM 5078 C CA . ILE B 1 327 ? 20.234 21.234 2.83 1 94.69 327 ILE B CA 1
ATOM 5079 C C . ILE B 1 327 ? 21.328 20.828 3.828 1 94.69 327 ILE B C 1
ATOM 5081 O O . ILE B 1 327 ? 21.5 19.641 4.109 1 94.69 327 ILE B O 1
#

Secondary structure (DSSP, 8-state):
---TT-EEEEEEEEEETTEEEEEEEEEESS-SS-EEEEEE-STT--TTTHHHHHHHHHHHTT-EEEEEPPTTSTTS--SSSS---HHHHHHHHHHHHHHHHHSSSSEEEEEEEEEETTHHHHHHHHHHH-TTEEEEEEES----SHHHHHHHHHHTTS-PPTT--GGGSPPPPHHHHHHHHHHHHHHHHHHHHHHHHH-PPPEE-SEESSPPBTTTB-SSSEESHHHHHHHGGGGGTT----EETTHHHHHHH---HHHHTT--S-EEEEE-TTSTTHHHHHHHHHH--SS-EEEEE-TTS-TTHHHH-HHHHHHHHHHHHHHHHT-/---TT-EEEEEEEEEETTEEEEEEEEEESS-SS-EEEEEE-STT--TTTHHHHHHHHHHHTT-EEEEEPPTTSTTS--SSTT---HHHHHHHHHHHHHHHHHSSSSEEEEEEEEEETTHHHHHHHHHHH-TTEEEEEEES----SHHHHHHHHHHTTS-PPTT--GGGSPPPPHHHHHHHHHHHHHHHHHHHHHHHHH-PPPEE-SEESSPPBTTTB-SSSEESHHHHHHHGGGGGTT----EETTHHHHHHH---HHHHHT--S-EEEEE-TTSTTHHHHHHHHHH--SS-EEEEE-TTS-TTHHHH-HHHHHHHHHHHHHHHHT-

InterPro domains:
  IPR002925 Dienelactone hydrolase [PF01738] (21-144)
  IPR029058 Alpha/Beta hydrolase fold [G3DSA:3.40.50.1820] (10-324)
  IPR029058 Alpha/Beta hydrolase fold [SSF53474] (6-326)
  IPR051411 Polyketide transferase af380-like [PTHR47751] (4-326)

Organism: NCBI:txid56646

Nearest PDB structures (foldseek):
  5xb6-assembly6_K  TM=8.334E-01  e=2.292E-24  Escherichia coli K-12
  2hdw-assembly1_A  TM=8.200E-01  e=1.455E-23  Pseudomonas aeruginosa
  7d79-assembly1_A  TM=8.694E-01  e=3.180E-20  Beauveria bassiana ARSEF 2860
  7d79-assembly1_D  TM=8.618E-01  e=3.376E-20  Beauveria bassiana ARSEF 2860
  6lzh-assembly1_B  TM=8.675E-01  e=2.719E-19  Penicillium sp. sh18

pLDDT: mean 96.08, std 6.0, range [57.81, 99.0]

Sequence (654 aa):
MVAHGKYTTEKVTYRSHGEDIAGVLYRPTNISNPPGIVIIGPYSFIKEQAPLQYATRLADEGYAALIFDPRTVGESSGMPRRLENPKMKNEDAVAGLDYLAGRGDVDKSKLFLVGICQGGPECLDIASYDDRVKGVASVTGYFRDHETDIYMICAGCVDWQPGADIATMKMPTPEQGEALLKARLERAKKARDLYEKTGEVTYQPLVDAKVADPDTGSTAGLPGPVVWSWYGPWTLKGFENRYAVMSDLDHFSYSTVEGVAKLNKPALVIHGDNCMNGAAAKRHFDSIPIKNKKLIWDNGVSHFQHYDQPECVDRNVGEIASWFEKIMVAHGKYTTEKVTYRSHGEDIAGVLYRPTNISNPPGIVIIGPYSFIKEQAPLQYATRLADEGYAALIFDPRTVGESSGMPRRLENPKMKNEDAVAGLDYLAGRGDVDKSKLFLVGICQGGPECLDIASYDDRVKGVASVTGYFRDHETDIYMICAGCVDWQPGADIATMKMPTPEQGEALLKARLERAKKARDLYEKTGEVTYQPLVDAKVADPDTGSTAGLPGPVVWSWYGPWTLKGFENRYAVMSDLDHFSYSTVEGVA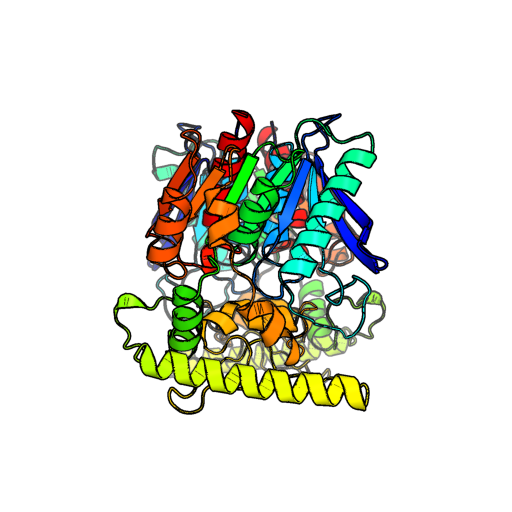KLNKPALVIHGDNCMNGAAAKRHFDSIPIKNKKLIWDNGVSHFQHYDQPECVDRNVGEIASWFEKI